Protein AF-A0A957Q821-F1 (afdb_monomer)

Mean predicted aligned error: 3.89 Å

pLDDT: mean 94.15, std 6.24, range [58.12, 98.69]

Nearest PDB structures (foldseek):
  2lsu-assembly1_A  TM=7.099E-01  e=5.420E-01  Saccharomyces cerevisiae S288C
  2l6j-assembly1_A  TM=6.673E-01  e=5.203E-01  Saccharomyces cerevisiae
  5a7d-assembly4_D  TM=3.811E-01  e=3.344E-02  Drosophila melanogaster
  9gag-assembly1_A  TM=3.139E-01  e=2.293E-01  Homo sapiens
  6tnt-assembly1_O  TM=2.419E-01  e=3.598E-01  Homo sapiens

Solvent-accessible surface area (backbone atoms only — not comparable to full-atom values): 21613 Å² total; per-residue (Å²): 109,72,55,58,54,51,40,57,54,56,72,72,51,53,36,72,58,43,49,71,46,71,57,35,52,57,51,59,68,54,35,50,53,40,21,51,52,24,50,78,70,68,38,56,65,44,17,50,19,32,50,55,29,40,72,60,14,48,54,50,60,94,90,55,64,61,69,59,53,40,48,58,48,26,52,54,30,40,78,70,66,39,40,69,60,15,47,20,43,42,53,38,42,47,40,26,42,31,64,78,38,71,85,58,78,60,65,60,58,53,46,54,48,19,49,46,28,37,77,65,66,41,47,51,53,13,45,48,34,49,25,53,51,24,35,60,44,41,71,50,56,65,63,29,48,53,44,36,62,48,27,37,82,65,38,31,10,69,56,17,50,56,37,37,58,47,33,61,73,58,60,52,94,78,52,88,86,47,56,67,61,51,46,53,54,47,46,56,54,23,52,52,47,46,73,75,50,81,66,48,64,84,78,41,52,69,67,50,54,49,49,29,55,53,25,66,70,36,90,62,49,56,67,94,64,92,52,62,83,76,60,59,43,53,62,72,58,48,87,85,48,40,67,60,54,52,51,54,51,60,73,49,32,63,57,46,46,64,61,34,47,41,46,52,40,38,77,90,32,50,92,40,62,30,22,41,49,27,49,53,50,53,46,51,33,42,77,65,67,61,37,57,40,70,77,44,42,74,24,60,76,68,53,57,60,54,27,73,79,68,20,47,42,99,45,31,31,56,56,64,23,48,52,68,71,55,29,56,50,46,48,69,40,84,72,42,31,52,66,51,26,49,30,29,47,50,51,54,57,74,62,55,54,96,50,66,71,65,37,52,56,52,51,55,50,53,48,47,60,69,66,40,78,60,36,76,72,41,74,63,36,38,47,40,45,52,51,51,50,50,56,39,57,77,70,63,48,65,89,72,59,132

Secondary structure (DSSP, 8-state):
-HHHHHHHHHTTS-HHHHHTSPTTSS-HHHHHHHHHHHHHTT-HHHHHHHHHHHHTSSB--TTS-HHHHHHHHHHHHHHTT-HHHHHHHHHHHHHHHHHH-TTS-THHHHHHHHHHHHHTT-HHHHHHHHHHHHHH-TT-HHHHHHHHHHHHHTT-HHHHHHHHHHHHHHS-SS-TT-HHHHHHHHHHHHHHHHHHS--GGGGS-HHHHHHHHHHHT--S---S-SS-TTGGGTTT--TTTHHHHHHHHHHHGGGTHHHHHHHHH-GGGTTSHHHHHHHHHHHHHHHTTSS--GGGHHHHHH--TTHHHHT--TTB-SSS---HHHHHHHHH-TTS-HHHHHHHHHHHHHT--S-HHHHHHHHHHHHHHHH-GGGGTSHHHHHHHHHHHHHHHHTT-GGG--

Radius of gyration: 24.22 Å; Cα contacts (8 Å, |Δi|>4): 524; chains: 1; bounding box: 68×52×65 Å

Sequence (402 aa):
MANDEVVKRLSTLAAAAIRTGRPGLWDDDTLLDVAHHFEEAGDDARRLATLELLLRSPELSEMLDYQDIYAMLYESLRHRGDFAASLRWLHAALAYVAQHDPETDLSSVERDLAETYLQAGDFDTGLALFTRLLHRNPKDPWIHNVLALTLPDEGLASLALEVLARGRSLVAVDDSAGLRAQFAELEEEATVAAAAESSRLSEIDPTVLQAFRAALQADAAAGDDPYLPPLDQLGSASADQLPALTAAILQEGKILAPELIRMASDPTLADTPALERALALLRQLQETDAVALDELAPWLAQADGHWLQTLHSPHIGKIGGITTAALEALVADTNYATYLRENAATALIERMSPEPNRNQRLLDLLRRLLTRAEASESAEEERFVTQLIDVIVDHKMVELYP

Foldseek 3Di:
DVLVVVLVVLVVDFLVVLLVDDAQLDALVSLQVSLVVCVVVVVNSNSLSSLNSSLLHFFDDPVDDVLVSLVVNLVVCLVVVVLLRSQQSLLLSLLLCLQQPVPDDCLVSLLVNLLSCLSNVVPLLSLLSLLLVLQQPLLPLVSLLSCLVRCLVSLNLVVSLVSLVLSCVNQDPPNVVCVNVVSVVSNVVSVVSPVPGDHPPVVYDPVSVVSSSVSNPDPDHDPPPPDDPPLSCQQPDDPVCVVVRLVVLVVSQSNCSSVLSSQLNDPVCLVTSSNQSSLVSNVVSVVVVVGSNVSQVVQSVPDHSNQSPQADDNGTGSHNGDHLVRLLVLLPDPSGQLSRNLSSLLVNLSNPDPPVVSNVVNLVSLLCLLPPPCCPVDPSSVVSNVSSVVSCVVSVVCVSPD

Structure (mmCIF, N/CA/C/O backbone):
data_AF-A0A957Q821-F1
#
_entry.id   AF-A0A957Q821-F1
#
loop_
_atom_site.group_PDB
_atom_site.id
_atom_site.type_symbol
_atom_site.label_atom_id
_atom_site.label_alt_id
_atom_site.label_comp_id
_atom_site.label_asym_id
_atom_site.label_entity_id
_atom_site.label_seq_id
_atom_site.pdbx_PDB_ins_code
_atom_site.Cartn_x
_atom_site.Cartn_y
_atom_site.Cartn_z
_atom_site.occupancy
_atom_site.B_iso_or_equiv
_atom_site.auth_seq_id
_atom_site.auth_comp_id
_atom_site.auth_asym_id
_atom_site.auth_atom_id
_atom_site.pdbx_PDB_model_num
ATOM 1 N N . MET A 1 1 ? 3.984 17.074 -27.844 1.00 61.69 1 MET A N 1
ATOM 2 C CA . MET A 1 1 ? 4.006 16.256 -29.078 1.00 61.69 1 MET A CA 1
ATOM 3 C C . MET A 1 1 ? 3.963 14.766 -28.777 1.00 61.69 1 MET A C 1
ATOM 5 O O . MET A 1 1 ? 3.005 14.156 -29.223 1.00 61.69 1 MET A O 1
ATOM 9 N N . ALA A 1 2 ? 4.919 14.178 -28.040 1.00 74.69 2 ALA A N 1
ATOM 10 C CA . ALA A 1 2 ? 4.823 12.760 -27.649 1.00 74.69 2 ALA A CA 1
ATOM 11 C C . ALA A 1 2 ? 3.563 12.488 -26.797 1.00 74.69 2 ALA A C 1
ATOM 13 O O . ALA A 1 2 ? 2.772 11.605 -27.124 1.00 74.69 2 ALA A O 1
ATOM 14 N N . ASN A 1 3 ? 3.299 13.352 -25.811 1.00 90.50 3 ASN A N 1
ATOM 15 C CA . ASN A 1 3 ? 2.165 13.209 -24.890 1.00 90.50 3 ASN A CA 1
ATOM 16 C C . ASN A 1 3 ? 0.818 13.286 -25.640 1.00 90.50 3 ASN A C 1
ATOM 18 O O . ASN A 1 3 ? -0.077 12.484 -25.388 1.00 90.50 3 ASN A O 1
ATOM 22 N N . ASP A 1 4 ? 0.699 14.152 -26.659 1.00 94.88 4 ASP A N 1
ATOM 23 C CA . ASP A 1 4 ? -0.518 14.286 -27.481 1.00 94.88 4 ASP A CA 1
ATOM 24 C C . ASP A 1 4 ? -0.871 12.991 -28.233 1.00 94.88 4 ASP A C 1
ATOM 26 O O . ASP A 1 4 ? -2.047 12.659 -28.413 1.00 94.88 4 ASP A O 1
ATOM 30 N N . GLU A 1 5 ? 0.138 12.246 -28.695 1.00 95.94 5 GLU A N 1
ATOM 31 C CA . GLU A 1 5 ? -0.072 10.979 -29.395 1.00 95.94 5 GLU A CA 1
ATOM 32 C C . GLU A 1 5 ? -0.530 9.879 -28.433 1.00 95.94 5 GLU A C 1
ATOM 34 O O . GLU A 1 5 ? -1.462 9.133 -28.757 1.00 95.94 5 GLU A O 1
ATOM 39 N N . VAL A 1 6 ? 0.062 9.814 -27.237 1.00 96.50 6 VAL A N 1
ATOM 40 C CA . VAL A 1 6 ? -0.338 8.858 -26.196 1.00 96.50 6 VAL A CA 1
ATOM 41 C C . VAL A 1 6 ? -1.752 9.159 -25.702 1.00 96.50 6 VAL A C 1
ATOM 43 O O . VAL A 1 6 ? -2.586 8.250 -25.691 1.00 96.50 6 VAL A O 1
ATOM 46 N N . VAL A 1 7 ? -2.077 10.427 -25.424 1.00 97.50 7 VAL A N 1
ATOM 47 C CA . VAL A 1 7 ? -3.440 10.875 -25.089 1.00 97.50 7 VAL A CA 1
ATOM 48 C C . VAL A 1 7 ? -4.422 10.466 -26.182 1.00 97.50 7 VAL A C 1
ATOM 50 O O . VAL A 1 7 ? -5.440 9.827 -25.901 1.00 97.50 7 VAL A O 1
ATOM 53 N N . LYS A 1 8 ? -4.113 10.765 -27.451 1.00 97.31 8 LYS A N 1
ATOM 54 C CA . LYS A 1 8 ? -4.972 10.402 -28.586 1.00 97.31 8 LYS A CA 1
ATOM 55 C C . LYS A 1 8 ? -5.179 8.894 -28.668 1.00 97.31 8 LYS A C 1
ATOM 57 O O . LYS A 1 8 ? -6.299 8.451 -28.917 1.00 97.31 8 LYS A O 1
ATOM 62 N N . ARG A 1 9 ? -4.126 8.100 -28.463 1.00 97.38 9 ARG A N 1
ATOM 63 C CA . ARG A 1 9 ? -4.196 6.636 -28.488 1.00 97.38 9 ARG A CA 1
ATOM 64 C C . ARG A 1 9 ? -5.060 6.106 -27.348 1.00 97.38 9 ARG A C 1
ATOM 66 O O . ARG A 1 9 ? -6.024 5.389 -27.619 1.00 97.38 9 ARG A O 1
ATOM 73 N N . LEU A 1 10 ? -4.765 6.470 -26.101 1.00 97.75 10 LEU A N 1
ATOM 74 C CA . LEU A 1 10 ? -5.485 5.973 -24.925 1.00 97.75 10 LEU A CA 1
ATOM 75 C C . LEU A 1 10 ? -6.946 6.451 -24.895 1.00 97.75 10 LEU A C 1
ATOM 77 O O . LEU A 1 10 ? -7.825 5.688 -24.499 1.00 97.75 10 LEU A O 1
ATOM 81 N N . SER A 1 11 ? -7.248 7.627 -25.453 1.00 98.00 11 SER A N 1
ATOM 82 C CA . SER A 1 11 ? -8.626 8.125 -25.626 1.00 98.00 11 SER A CA 1
ATOM 83 C C . SER A 1 11 ? -9.500 7.243 -26.528 1.00 98.00 11 SER A C 1
ATOM 85 O O . SER A 1 11 ? -10.730 7.290 -26.446 1.00 98.00 11 SER A O 1
ATOM 87 N N . THR A 1 12 ? -8.898 6.415 -27.391 1.00 97.94 12 THR A N 1
ATOM 88 C CA . THR A 1 12 ? -9.643 5.452 -28.228 1.00 97.94 12 THR A CA 1
ATOM 89 C C . THR A 1 12 ? -9.914 4.119 -27.533 1.00 97.94 12 THR A C 1
ATOM 91 O O . THR A 1 12 ? -10.741 3.343 -28.010 1.00 97.94 12 THR A O 1
ATOM 94 N N . LEU A 1 13 ? -9.248 3.839 -26.409 1.00 98.31 13 LEU A N 1
ATOM 95 C CA . LEU A 1 13 ? -9.370 2.575 -25.687 1.00 98.31 13 LEU A CA 1
ATOM 96 C C . LEU A 1 13 ? -10.473 2.647 -24.626 1.00 98.31 13 LEU A C 1
ATOM 98 O O . LEU A 1 13 ? -10.817 3.715 -24.127 1.00 98.3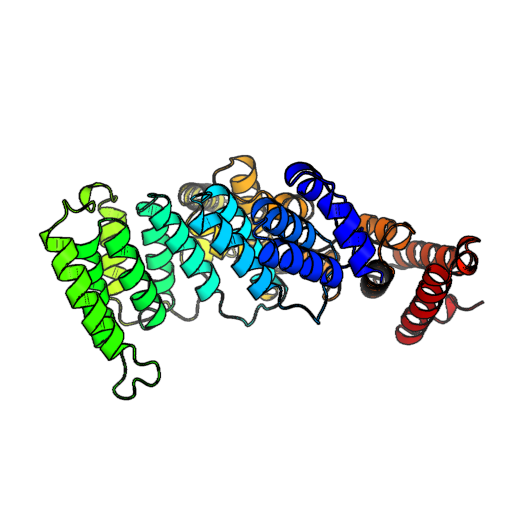1 13 LEU A O 1
ATOM 102 N N . ALA A 1 14 ? -11.045 1.501 -24.264 1.00 98.38 14 ALA A N 1
ATOM 103 C CA . ALA A 1 14 ? -11.878 1.396 -23.067 1.00 98.38 14 ALA A CA 1
ATOM 104 C C . ALA A 1 14 ? -10.990 1.298 -21.815 1.00 98.38 14 ALA A C 1
ATOM 106 O O . ALA A 1 14 ? -9.889 0.757 -21.894 1.00 98.38 14 ALA A O 1
ATOM 107 N N . ALA A 1 15 ? -11.489 1.722 -20.650 1.00 98.25 15 ALA A N 1
ATOM 108 C CA . ALA A 1 15 ? -10.750 1.649 -19.383 1.00 98.25 15 ALA A CA 1
ATOM 109 C C . ALA A 1 15 ? -10.188 0.240 -19.089 1.00 98.25 15 ALA A C 1
ATOM 111 O O . ALA A 1 15 ? -9.040 0.097 -18.689 1.00 98.25 15 ALA A O 1
ATOM 112 N N . ALA A 1 16 ? -10.956 -0.822 -19.362 1.00 98.00 16 ALA A N 1
ATOM 113 C CA . ALA A 1 16 ? -10.476 -2.199 -19.211 1.00 98.00 16 ALA A CA 1
ATOM 114 C C . ALA A 1 16 ? -9.262 -2.517 -20.107 1.00 98.00 16 ALA A C 1
ATOM 116 O O . ALA A 1 16 ? -8.344 -3.194 -19.664 1.00 98.00 16 ALA A O 1
ATOM 117 N N . ALA A 1 17 ? -9.233 -1.995 -21.338 1.00 98.12 17 ALA A N 1
ATOM 118 C CA . ALA A 1 17 ? -8.111 -2.192 -22.253 1.00 98.12 17 ALA A CA 1
ATOM 119 C C . ALA A 1 17 ? -6.863 -1.402 -21.824 1.00 98.12 17 ALA A C 1
ATOM 121 O O . ALA A 1 17 ? -5.753 -1.884 -22.033 1.00 98.12 17 ALA A O 1
ATOM 122 N N . ILE A 1 18 ? -7.044 -0.228 -21.204 1.00 98.31 18 ILE A N 1
ATOM 123 C CA . ILE A 1 18 ? -5.947 0.552 -20.608 1.00 98.31 18 ILE A CA 1
ATOM 124 C C . ILE A 1 18 ? -5.318 -0.233 -19.447 1.00 98.31 18 ILE A C 1
ATOM 126 O O . ILE A 1 18 ? -4.106 -0.417 -19.444 1.00 98.31 18 ILE A O 1
ATOM 130 N N . ARG A 1 19 ? -6.128 -0.792 -18.531 1.00 97.31 19 ARG A N 1
ATOM 131 C CA . ARG A 1 19 ? -5.636 -1.597 -17.389 1.00 97.31 19 ARG A CA 1
ATOM 132 C C . ARG A 1 19 ? -4.801 -2.805 -17.803 1.00 97.31 19 ARG A C 1
ATOM 134 O O . ARG A 1 19 ? -3.842 -3.148 -17.127 1.00 97.31 19 ARG A O 1
ATOM 141 N N . THR A 1 20 ? -5.184 -3.461 -18.899 1.00 96.69 20 THR A N 1
ATOM 142 C CA . THR A 1 20 ? -4.451 -4.609 -19.459 1.00 96.69 20 THR A CA 1
ATOM 143 C C . THR A 1 20 ? -3.319 -4.194 -20.401 1.00 96.69 20 THR A C 1
ATOM 145 O O . THR A 1 20 ? -2.728 -5.047 -21.064 1.00 96.69 20 THR A O 1
ATOM 148 N N . GLY A 1 21 ? -3.062 -2.889 -20.531 1.00 96.94 21 GLY A N 1
ATOM 149 C CA . GLY A 1 21 ? -1.931 -2.362 -21.276 1.00 96.94 21 GLY A CA 1
ATOM 150 C C . GLY A 1 21 ? -0.618 -2.914 -20.729 1.00 96.94 21 GLY A C 1
ATOM 151 O O . GLY A 1 21 ? -0.518 -3.288 -19.565 1.00 96.94 21 GLY A O 1
ATOM 152 N N . ARG A 1 22 ? 0.400 -2.993 -21.588 1.00 95.75 22 ARG A N 1
ATOM 153 C CA . ARG A 1 22 ? 1.731 -3.453 -21.189 1.00 95.75 22 ARG A CA 1
ATOM 154 C C . ARG A 1 22 ? 2.377 -2.391 -20.281 1.00 95.75 22 ARG A C 1
ATOM 156 O O . ARG A 1 22 ? 2.637 -1.300 -20.789 1.00 95.75 22 ARG A O 1
ATOM 163 N N . PRO A 1 23 ? 2.667 -2.677 -18.998 1.00 95.56 23 PRO A N 1
ATOM 164 C CA . PRO A 1 23 ? 3.292 -1.693 -18.113 1.00 95.56 23 PRO A CA 1
ATOM 165 C C . PRO A 1 23 ? 4.699 -1.318 -18.591 1.00 95.56 23 PRO A C 1
ATOM 167 O O . PRO A 1 23 ? 5.410 -2.181 -19.112 1.00 95.56 23 PRO A O 1
ATOM 170 N N . GLY A 1 24 ? 5.080 -0.046 -18.440 1.00 93.31 24 GLY A N 1
ATOM 171 C CA . GLY A 1 24 ? 6.365 0.517 -18.884 1.00 93.31 24 GLY A CA 1
ATOM 172 C C . GLY A 1 24 ? 6.455 0.874 -20.374 1.00 93.31 24 GLY A C 1
ATOM 173 O O . GLY A 1 24 ? 7.464 1.421 -20.809 1.00 93.31 24 GLY A O 1
ATOM 174 N N . LEU A 1 25 ? 5.428 0.567 -21.183 1.00 95.12 25 LEU A N 1
ATOM 175 C CA . LEU A 1 25 ? 5.400 0.941 -22.609 1.00 95.12 25 LEU A CA 1
ATOM 176 C C . LEU A 1 25 ? 5.460 2.465 -22.817 1.00 95.12 25 LEU A C 1
ATOM 178 O O . LEU A 1 25 ? 5.955 2.931 -23.838 1.00 95.12 25 LEU A O 1
ATOM 182 N N . TRP A 1 26 ? 4.932 3.212 -21.855 1.00 95.38 26 TRP A N 1
ATOM 183 C CA . TRP A 1 26 ? 4.996 4.663 -21.767 1.00 95.38 26 TRP A CA 1
ATOM 184 C C . TRP A 1 26 ? 5.676 5.012 -20.449 1.00 95.38 26 TRP A C 1
ATOM 186 O O . TRP A 1 26 ? 5.500 4.264 -19.483 1.00 95.38 26 TRP A O 1
ATOM 196 N N . ASP A 1 27 ? 6.432 6.107 -20.430 1.00 95.06 27 ASP A N 1
ATOM 197 C CA . ASP A 1 27 ? 6.997 6.640 -19.194 1.00 95.06 27 ASP A CA 1
ATOM 198 C C . ASP A 1 27 ? 5.898 7.113 -18.235 1.00 95.06 27 ASP A C 1
ATOM 200 O O . ASP A 1 27 ? 4.768 7.421 -18.644 1.00 95.06 27 ASP A O 1
ATOM 204 N N . ASP A 1 28 ? 6.220 7.129 -16.944 1.00 96.62 28 ASP A N 1
ATOM 205 C CA . ASP A 1 28 ? 5.224 7.389 -15.907 1.00 96.62 28 ASP A CA 1
ATOM 206 C C . ASP A 1 28 ? 4.743 8.849 -15.925 1.00 96.62 28 ASP A C 1
ATOM 208 O O . ASP A 1 28 ? 3.567 9.098 -15.663 1.00 96.62 28 ASP A O 1
ATOM 212 N N . ASP A 1 29 ? 5.610 9.798 -16.295 1.00 96.81 29 ASP A N 1
ATOM 213 C CA . ASP A 1 29 ? 5.268 11.222 -16.452 1.00 96.81 29 ASP A CA 1
ATOM 214 C C . ASP A 1 29 ? 4.206 11.413 -17.547 1.00 96.81 29 ASP A C 1
ATOM 216 O O . ASP A 1 29 ? 3.155 12.018 -17.327 1.00 96.81 29 ASP A O 1
ATOM 220 N N . THR A 1 30 ? 4.397 10.767 -18.701 1.00 96.38 30 THR A N 1
ATOM 221 C CA . THR A 1 30 ? 3.410 10.757 -19.785 1.00 96.38 30 THR A CA 1
ATOM 222 C C . THR A 1 30 ? 2.092 10.113 -19.354 1.00 96.38 30 THR A C 1
ATOM 224 O O . THR A 1 30 ? 1.019 10.587 -19.737 1.00 96.38 30 THR A O 1
ATOM 227 N N . LEU A 1 31 ? 2.128 9.025 -18.577 1.00 97.62 31 LEU A N 1
ATOM 228 C CA . LEU A 1 31 ? 0.902 8.407 -18.063 1.00 97.62 31 LEU A CA 1
ATOM 229 C C . LEU A 1 31 ? 0.183 9.316 -17.057 1.00 97.62 31 LEU A C 1
ATOM 231 O O . LEU A 1 31 ? -1.049 9.360 -17.075 1.00 97.62 31 LEU A O 1
ATOM 235 N N . LEU A 1 32 ? 0.915 10.067 -16.234 1.00 97.81 32 LEU A N 1
ATOM 236 C CA . LEU A 1 32 ? 0.332 11.033 -15.307 1.00 97.81 32 LEU A CA 1
ATOM 237 C C . LEU A 1 32 ? -0.345 12.188 -16.060 1.00 97.81 32 LEU A C 1
ATOM 239 O O . LEU A 1 32 ? -1.499 12.508 -15.779 1.00 97.81 32 LEU A O 1
ATOM 243 N N . ASP A 1 33 ? 0.298 12.726 -17.098 1.00 97.44 33 ASP A N 1
ATOM 244 C CA . ASP A 1 33 ? -0.300 13.720 -17.999 1.00 97.44 33 ASP A CA 1
ATOM 245 C C . ASP A 1 33 ? -1.593 13.214 -18.655 1.00 97.44 33 ASP A C 1
ATOM 247 O O . ASP A 1 33 ? -2.590 13.935 -18.758 1.00 97.44 33 ASP A O 1
ATOM 251 N N . VAL A 1 34 ? -1.615 11.949 -19.086 1.00 97.94 34 VAL A N 1
ATOM 252 C CA . VAL A 1 34 ? -2.828 11.329 -19.639 1.00 97.94 34 VAL A CA 1
ATOM 253 C C . VAL A 1 34 ? -3.914 11.184 -18.568 1.00 97.94 34 VAL A C 1
ATOM 255 O O . VAL A 1 34 ? -5.097 11.360 -18.872 1.00 97.94 34 VAL A O 1
ATOM 258 N N . ALA A 1 35 ? -3.550 10.853 -17.328 1.00 98.38 35 ALA A N 1
ATOM 259 C CA . ALA A 1 35 ? -4.502 10.780 -16.226 1.00 98.38 35 ALA A CA 1
ATOM 260 C C . ALA A 1 35 ? -5.128 12.158 -15.947 1.00 98.38 35 ALA A C 1
ATOM 262 O O . ALA A 1 35 ? -6.357 12.248 -15.905 1.00 98.38 35 ALA A O 1
ATOM 263 N N . HIS A 1 36 ? -4.326 13.227 -15.880 1.00 97.81 36 HIS A N 1
ATOM 264 C CA . HIS A 1 36 ? -4.820 14.604 -15.755 1.00 97.81 36 HIS A CA 1
ATOM 265 C C . HIS A 1 36 ? -5.721 15.001 -16.930 1.00 97.81 36 HIS A C 1
ATOM 267 O O . HIS A 1 36 ? -6.794 15.563 -16.729 1.00 97.81 36 HIS A O 1
ATOM 273 N N . HIS A 1 37 ? -5.362 14.630 -18.162 1.00 97.62 37 HIS A N 1
ATOM 274 C CA . HIS A 1 37 ? -6.226 14.870 -19.318 1.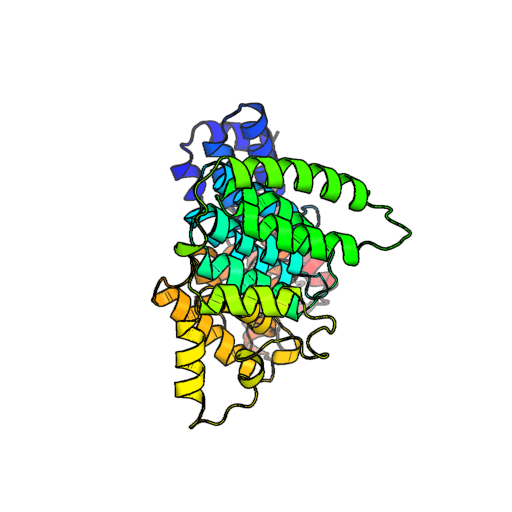00 97.62 37 HIS A CA 1
ATOM 275 C C . HIS A 1 37 ? -7.612 14.221 -19.159 1.00 97.62 37 HIS A C 1
ATOM 277 O O . HIS A 1 37 ? -8.637 14.839 -19.458 1.00 97.62 37 HIS A O 1
ATOM 283 N N . PHE A 1 38 ? -7.669 12.969 -18.690 1.00 98.25 38 PHE A N 1
ATOM 284 C CA . PHE A 1 38 ? -8.946 12.301 -18.438 1.00 98.25 38 PHE A CA 1
ATOM 285 C C . PHE A 1 38 ? -9.709 12.903 -17.255 1.00 98.25 38 PHE A C 1
ATOM 287 O O . PHE A 1 38 ? -10.939 12.927 -17.297 1.00 98.25 38 PHE A O 1
ATOM 294 N N . GLU A 1 39 ? -9.016 13.426 -16.245 1.00 97.62 39 GLU A N 1
ATOM 295 C CA . GLU A 1 39 ? -9.625 14.187 -15.151 1.00 97.62 39 GLU A CA 1
ATOM 296 C C . GLU A 1 39 ? -10.317 15.457 -15.651 1.00 97.62 39 GLU A C 1
ATOM 298 O O . GLU A 1 39 ? -11.508 15.647 -15.403 1.00 97.62 39 GLU A O 1
ATOM 303 N N . GLU A 1 40 ? -9.614 16.278 -16.435 1.00 97.75 40 GLU A N 1
ATOM 304 C CA . GLU A 1 40 ? -10.153 17.505 -17.034 1.00 97.75 40 GLU A CA 1
ATOM 305 C C . GLU A 1 40 ? -11.352 17.224 -17.952 1.00 97.75 40 GLU A C 1
ATOM 307 O O . GLU A 1 40 ? -12.293 18.019 -18.039 1.00 97.75 40 GLU A O 1
ATOM 312 N N . ALA A 1 41 ? -11.345 16.070 -18.625 1.00 98.00 41 ALA A N 1
ATOM 313 C CA . ALA A 1 41 ? -12.445 15.608 -19.463 1.00 98.00 41 ALA A CA 1
ATOM 314 C C . ALA A 1 41 ? -13.618 14.990 -18.672 1.00 98.00 41 ALA A C 1
ATOM 316 O O . ALA A 1 41 ? -14.656 14.685 -19.268 1.00 98.00 41 ALA A O 1
ATOM 317 N N . GLY A 1 42 ? -13.473 14.775 -17.359 1.00 97.69 42 GLY A N 1
ATOM 318 C CA . GLY A 1 42 ? -14.450 14.079 -16.518 1.00 97.69 42 GLY A CA 1
ATOM 319 C C . GLY A 1 42 ? -14.576 12.575 -16.806 1.00 97.69 42 GLY A C 1
ATOM 320 O O . GLY A 1 42 ? -15.575 11.961 -16.428 1.00 97.69 42 GLY A O 1
ATOM 321 N N . ASP A 1 43 ? -13.595 11.961 -17.477 1.00 98.19 43 ASP A N 1
ATOM 322 C CA . ASP A 1 43 ? -13.547 10.522 -17.774 1.00 98.19 43 ASP A CA 1
ATOM 323 C C . ASP A 1 43 ? -12.801 9.759 -16.673 1.00 98.19 43 ASP A C 1
ATOM 325 O O . ASP A 1 43 ? -11.729 9.175 -16.857 1.00 98.19 43 ASP A O 1
ATOM 329 N N . ASP A 1 44 ? -13.396 9.757 -15.485 1.00 97.94 44 ASP A N 1
ATOM 330 C CA . ASP A 1 44 ? -12.765 9.203 -14.290 1.00 97.94 44 ASP A CA 1
ATOM 331 C C . ASP A 1 44 ? -12.520 7.678 -14.412 1.00 97.94 44 ASP A C 1
ATOM 333 O O . ASP A 1 44 ? -11.612 7.120 -13.808 1.00 97.94 44 ASP A O 1
ATOM 337 N N . ALA A 1 45 ? -13.281 6.958 -15.248 1.00 98.25 45 ALA A N 1
ATOM 338 C CA . ALA A 1 45 ? -13.025 5.536 -15.497 1.00 98.25 45 ALA A CA 1
ATOM 339 C C . ALA A 1 45 ? -11.689 5.292 -16.217 1.00 98.25 45 ALA A C 1
ATOM 341 O O . ALA A 1 45 ? -10.982 4.340 -15.870 1.00 98.25 45 ALA A O 1
ATOM 342 N N . ARG A 1 46 ? -11.351 6.117 -17.217 1.00 98.50 46 ARG A N 1
ATOM 343 C CA . ARG A 1 46 ? -10.050 6.041 -17.892 1.00 98.50 46 ARG A CA 1
ATOM 344 C C . ARG A 1 46 ? -8.935 6.640 -17.055 1.00 98.50 46 ARG A C 1
ATOM 346 O O . ARG A 1 46 ? -7.865 6.048 -17.048 1.00 98.50 46 ARG A O 1
ATOM 353 N N . ARG A 1 47 ? -9.195 7.722 -16.310 1.00 98.44 47 ARG A N 1
ATOM 354 C CA . ARG A 1 47 ? -8.233 8.284 -15.348 1.00 98.44 47 ARG A CA 1
ATOM 355 C C . ARG A 1 47 ? -7.700 7.201 -14.412 1.00 98.44 47 ARG A C 1
ATOM 357 O O . ARG A 1 47 ? -6.505 6.929 -14.427 1.00 98.44 47 ARG A O 1
ATOM 364 N N . LEU A 1 48 ? -8.587 6.502 -13.697 1.00 98.56 48 LEU A N 1
ATOM 365 C CA . LEU A 1 48 ? -8.179 5.437 -12.771 1.00 98.56 48 LEU A CA 1
ATOM 366 C C . LEU A 1 48 ? -7.469 4.283 -13.484 1.00 98.56 48 LEU A C 1
ATOM 368 O O . LEU A 1 48 ? -6.477 3.774 -12.981 1.00 98.56 48 LEU A O 1
ATOM 372 N N . ALA A 1 49 ? -7.926 3.889 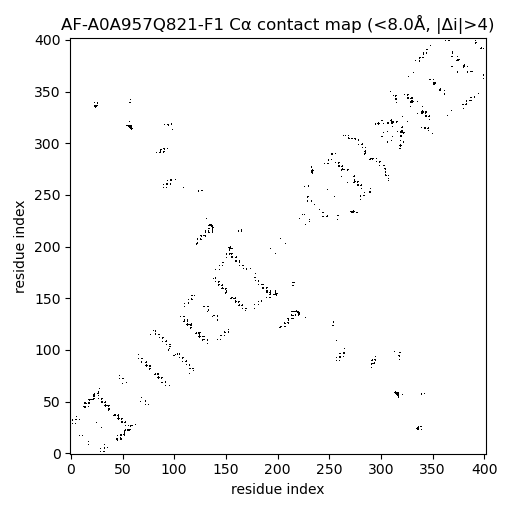-14.676 1.00 98.62 49 ALA A N 1
ATOM 373 C CA . ALA A 1 49 ? -7.250 2.847 -15.445 1.00 98.62 49 ALA A CA 1
ATOM 374 C C . ALA A 1 49 ? -5.819 3.238 -15.860 1.00 98.62 49 ALA A C 1
ATOM 376 O O . ALA A 1 49 ? -4.946 2.374 -15.899 1.00 98.62 49 ALA A O 1
ATOM 377 N N . THR A 1 50 ? -5.584 4.516 -16.169 1.00 98.69 50 THR A N 1
ATOM 378 C CA . THR A 1 50 ? -4.252 5.050 -16.471 1.00 98.69 50 THR A CA 1
ATOM 379 C C . THR A 1 50 ? -3.376 5.093 -15.218 1.00 98.69 50 THR A C 1
ATOM 381 O O . THR A 1 50 ? -2.233 4.655 -15.292 1.00 98.69 50 THR A O 1
ATOM 384 N N . LEU A 1 51 ? -3.910 5.526 -14.068 1.00 98.62 51 LEU A N 1
ATOM 385 C CA . LEU A 1 51 ? -3.186 5.500 -12.788 1.00 98.62 51 LEU A CA 1
ATOM 386 C C . LEU A 1 51 ? -2.797 4.070 -12.380 1.00 98.62 51 LEU A C 1
ATOM 388 O O . LEU A 1 51 ? -1.659 3.826 -11.996 1.00 98.62 51 LEU A O 1
ATOM 392 N N . GLU A 1 52 ? -3.700 3.098 -12.538 1.00 98.50 52 GLU A N 1
ATOM 393 C CA . GLU A 1 52 ? -3.385 1.682 -12.307 1.00 98.50 52 GLU A CA 1
ATOM 394 C C . GLU A 1 52 ? -2.268 1.176 -13.236 1.00 98.50 52 GLU A C 1
ATOM 396 O O . GLU A 1 52 ? -1.410 0.400 -12.820 1.00 98.50 52 GLU A O 1
ATOM 401 N N . LEU A 1 53 ? -2.278 1.581 -14.511 1.00 98.00 53 LEU A N 1
ATOM 402 C CA . LEU A 1 53 ? -1.236 1.204 -15.466 1.00 98.00 53 LEU A CA 1
ATOM 403 C C . LEU A 1 53 ? 0.120 1.828 -15.097 1.00 98.00 53 LEU A C 1
ATOM 405 O O . LEU A 1 53 ? 1.135 1.135 -15.167 1.00 98.00 53 LEU A O 1
ATOM 409 N N . LEU A 1 54 ? 0.121 3.097 -14.678 1.00 97.94 54 LEU A N 1
ATOM 410 C CA . LEU A 1 54 ? 1.292 3.818 -14.175 1.00 97.94 54 LEU A CA 1
ATOM 411 C C . LEU A 1 54 ? 1.869 3.105 -12.949 1.00 97.94 54 LEU A C 1
ATOM 413 O O . LEU A 1 54 ? 3.045 2.755 -12.926 1.00 97.94 54 LEU A O 1
ATOM 417 N N . LEU A 1 55 ? 1.046 2.787 -11.951 1.00 98.00 55 LEU A N 1
ATOM 418 C CA . LEU A 1 55 ? 1.519 2.135 -10.726 1.00 98.00 55 LEU A CA 1
ATOM 419 C C . LEU A 1 55 ? 1.947 0.671 -10.924 1.00 98.00 55 LEU A C 1
ATOM 421 O O . LEU A 1 55 ? 2.696 0.139 -10.111 1.00 98.00 55 LEU A O 1
ATOM 425 N N . ARG A 1 56 ? 1.551 0.023 -12.026 1.00 97.25 56 ARG A N 1
ATOM 426 C CA . ARG A 1 56 ? 2.096 -1.287 -12.438 1.00 97.25 56 ARG A CA 1
ATOM 427 C C . ARG A 1 56 ? 3.352 -1.176 -13.301 1.00 97.25 56 ARG A C 1
ATOM 429 O O . ARG A 1 56 ? 3.990 -2.193 -13.579 1.00 97.25 56 ARG A O 1
ATOM 436 N N . SER A 1 57 ? 3.694 0.022 -13.776 1.00 96.25 57 SER A N 1
ATOM 437 C CA . SER A 1 57 ? 4.919 0.258 -14.537 1.00 96.25 57 SER A CA 1
ATOM 438 C C . SER A 1 57 ? 6.139 -0.067 -13.669 1.00 96.25 57 SER A C 1
ATOM 440 O O . SER A 1 57 ? 6.161 0.304 -12.494 1.00 96.25 57 SER A O 1
ATOM 442 N N . PRO A 1 58 ? 7.166 -0.739 -14.216 1.00 96.12 58 PRO A N 1
ATOM 443 C CA . PRO A 1 58 ? 8.423 -0.948 -13.506 1.00 96.12 58 PRO A CA 1
ATOM 444 C C . PRO A 1 58 ? 9.227 0.345 -13.325 1.00 96.12 58 PRO A C 1
ATOM 446 O O . PRO A 1 58 ? 10.186 0.336 -12.565 1.00 96.12 58 PRO A O 1
ATOM 449 N N . GLU A 1 59 ? 8.884 1.432 -14.014 1.00 95.56 59 GLU A N 1
ATOM 450 C CA . GLU A 1 59 ? 9.584 2.708 -13.875 1.00 95.56 59 GLU A CA 1
ATOM 451 C C . GLU A 1 59 ? 9.469 3.264 -12.451 1.00 95.56 59 GLU A C 1
ATOM 453 O O . GLU A 1 59 ? 8.465 3.056 -11.767 1.00 95.56 59 GLU A O 1
ATOM 458 N N . LEU A 1 60 ? 10.523 3.939 -12.002 1.00 95.50 60 LEU A N 1
ATOM 459 C CA . LEU A 1 60 ? 10.555 4.670 -10.746 1.00 95.50 60 LEU A CA 1
ATOM 460 C C . LEU A 1 60 ? 11.257 6.004 -11.015 1.00 95.50 60 LEU A C 1
ATOM 462 O O . LEU A 1 60 ? 12.474 6.053 -11.178 1.00 95.50 60 LEU A O 1
ATOM 466 N N . SER A 1 61 ? 10.461 7.059 -11.153 1.00 94.62 61 SER A N 1
ATOM 467 C CA . SER A 1 61 ? 10.909 8.411 -11.468 1.00 94.62 61 SER A CA 1
ATOM 468 C C . SER A 1 61 ? 11.000 9.258 -10.202 1.00 94.62 61 SER A C 1
ATOM 470 O O . SER A 1 61 ? 10.009 9.445 -9.503 1.00 94.62 61 SER A O 1
ATOM 472 N N . GLU A 1 62 ? 12.168 9.844 -9.943 1.00 93.44 62 GLU A N 1
ATOM 473 C CA . GLU A 1 62 ? 12.376 10.782 -8.826 1.00 93.44 62 GLU A CA 1
ATOM 474 C C . GLU A 1 62 ? 11.588 12.096 -8.986 1.00 93.44 62 GLU A C 1
ATOM 476 O O . GLU A 1 62 ? 11.488 12.887 -8.052 1.00 93.44 62 GLU A O 1
ATOM 481 N N . MET A 1 63 ? 11.040 12.349 -10.178 1.00 95.25 63 MET A N 1
ATOM 482 C CA . MET A 1 63 ? 10.247 13.545 -10.469 1.00 95.25 63 MET A CA 1
ATOM 483 C C . MET A 1 63 ? 8.784 13.410 -10.037 1.00 95.25 63 MET A C 1
ATOM 485 O O . MET A 1 63 ? 8.061 14.406 -10.055 1.00 95.25 63 MET A O 1
ATOM 489 N N . LEU A 1 64 ? 8.339 12.198 -9.693 1.00 96.81 64 LEU A N 1
ATOM 490 C CA . LEU A 1 64 ? 6.956 11.906 -9.341 1.00 96.81 64 LEU A CA 1
ATOM 491 C C . LEU A 1 64 ? 6.829 11.594 -7.853 1.00 96.81 64 LEU A C 1
ATOM 493 O O . LEU A 1 64 ? 7.584 10.792 -7.304 1.00 96.81 64 LEU A O 1
ATOM 497 N N . ASP A 1 65 ? 5.811 12.173 -7.222 1.00 97.06 65 ASP A N 1
ATOM 498 C CA . ASP A 1 65 ? 5.396 11.758 -5.888 1.00 97.06 65 ASP A CA 1
ATOM 499 C C . ASP A 1 65 ? 4.454 10.555 -6.004 1.00 97.06 65 ASP A C 1
ATOM 501 O O . ASP A 1 65 ? 3.241 10.678 -6.187 1.00 97.06 65 ASP A O 1
ATOM 505 N N . TYR A 1 66 ? 5.023 9.352 -5.951 1.00 97.38 66 TYR A N 1
ATOM 506 C CA . TYR A 1 66 ? 4.214 8.141 -6.024 1.00 97.38 66 TYR A CA 1
ATOM 507 C C . TYR A 1 66 ? 3.295 7.967 -4.813 1.00 97.38 66 TYR A C 1
ATOM 509 O O . TYR A 1 66 ? 2.271 7.304 -4.971 1.00 97.38 66 TYR A O 1
ATOM 517 N N . GLN A 1 67 ? 3.603 8.546 -3.642 1.00 96.81 67 GLN A N 1
ATOM 518 C CA . GLN A 1 67 ? 2.699 8.471 -2.489 1.00 96.81 67 GLN A CA 1
ATOM 519 C C . GLN A 1 67 ? 1.396 9.210 -2.808 1.00 96.81 67 GLN A C 1
ATOM 521 O O . GLN A 1 67 ? 0.318 8.632 -2.657 1.00 96.81 67 GLN A O 1
ATOM 526 N N . ASP A 1 68 ? 1.500 10.414 -3.379 1.00 97.44 68 ASP A N 1
ATOM 527 C CA . ASP A 1 68 ? 0.347 11.179 -3.862 1.00 97.44 68 ASP A CA 1
ATOM 528 C C . ASP A 1 68 ? -0.408 10.433 -4.974 1.00 97.44 68 ASP A C 1
ATOM 530 O O . ASP A 1 68 ? -1.639 10.413 -4.995 1.00 97.44 68 ASP A O 1
ATOM 534 N N . ILE A 1 69 ? 0.296 9.756 -5.889 1.00 98.50 69 ILE A N 1
ATOM 535 C CA . ILE A 1 69 ? -0.347 8.975 -6.961 1.00 98.50 69 ILE A CA 1
ATOM 536 C C . ILE A 1 69 ? -1.122 7.771 -6.408 1.00 98.50 69 ILE A C 1
ATOM 538 O O . ILE A 1 69 ? -2.244 7.506 -6.857 1.00 98.50 69 ILE A O 1
ATOM 542 N N . TYR A 1 70 ? -0.563 7.051 -5.429 1.00 98.50 70 TYR A N 1
ATOM 543 C CA . TYR A 1 70 ? -1.295 6.003 -4.718 1.00 98.50 70 TYR A CA 1
ATOM 544 C C . TYR A 1 70 ? -2.540 6.583 -4.035 1.00 98.50 70 TYR A C 1
ATOM 546 O O . TYR A 1 70 ? -3.624 6.027 -4.231 1.00 98.50 70 TYR A O 1
ATOM 554 N N . ALA A 1 71 ? -2.405 7.707 -3.317 1.00 98.19 71 ALA A N 1
ATOM 555 C CA . ALA A 1 71 ? -3.508 8.396 -2.643 1.00 98.19 71 ALA A CA 1
ATOM 556 C C . ALA A 1 71 ? -4.634 8.778 -3.599 1.00 98.19 71 ALA A C 1
ATOM 558 O O . ALA A 1 71 ? -5.776 8.352 -3.411 1.00 98.19 71 ALA A O 1
ATOM 559 N N . MET A 1 72 ? -4.304 9.448 -4.706 1.00 98.19 72 MET A N 1
ATOM 560 C CA . MET A 1 72 ? -5.271 9.781 -5.751 1.00 98.19 72 MET A CA 1
ATOM 561 C C . MET A 1 72 ? -6.057 8.552 -6.221 1.00 98.19 72 MET A C 1
ATOM 563 O O . MET A 1 72 ? -7.274 8.635 -6.417 1.00 98.19 72 MET A O 1
ATOM 567 N N . LEU A 1 73 ? -5.394 7.405 -6.404 1.00 98.56 73 LEU A N 1
ATOM 568 C CA . LEU A 1 73 ? -6.042 6.183 -6.870 1.00 98.56 73 LEU A CA 1
ATOM 569 C C . LEU A 1 73 ? -6.938 5.546 -5.800 1.00 98.56 73 LEU A C 1
ATOM 571 O O . LEU A 1 73 ? -8.123 5.321 -6.074 1.00 98.56 73 LEU A O 1
ATOM 575 N N . TYR A 1 74 ? -6.407 5.232 -4.612 1.00 98.56 74 TYR A N 1
ATOM 576 C CA . TYR A 1 74 ? -7.195 4.519 -3.602 1.00 98.56 74 TYR A CA 1
ATOM 577 C C . TYR A 1 74 ? -8.336 5.380 -3.063 1.00 98.56 74 TYR A C 1
ATOM 579 O O . TYR A 1 74 ? -9.449 4.875 -2.923 1.00 98.56 74 TYR A O 1
ATOM 587 N N . GLU A 1 75 ? -8.136 6.688 -2.871 1.00 98.31 75 GLU A N 1
ATOM 588 C CA . GLU A 1 75 ? -9.209 7.579 -2.429 1.00 98.31 75 GLU A CA 1
ATOM 589 C C . GLU A 1 75 ? -10.329 7.625 -3.462 1.00 98.31 75 GLU A C 1
ATOM 591 O O . GLU A 1 75 ? -11.503 7.511 -3.118 1.00 98.31 75 GLU A O 1
ATOM 596 N N . SER A 1 76 ? -9.999 7.735 -4.747 1.00 98.38 76 SER A N 1
ATOM 597 C CA . SER A 1 76 ? -11.015 7.778 -5.801 1.00 98.38 76 SER A CA 1
ATOM 598 C C . SER A 1 76 ? -11.809 6.473 -5.897 1.00 98.38 76 SER A C 1
ATOM 600 O O . SER A 1 76 ? -13.021 6.496 -6.120 1.00 98.38 76 SER A O 1
ATOM 602 N N . LEU A 1 77 ? -11.152 5.325 -5.704 1.00 98.56 77 LEU A N 1
ATOM 603 C CA . LEU A 1 77 ? -11.818 4.020 -5.636 1.00 98.56 77 LEU A CA 1
ATOM 604 C C . LEU A 1 77 ? -12.730 3.921 -4.406 1.00 98.56 77 LEU A C 1
ATOM 606 O O . LEU A 1 77 ? -13.875 3.481 -4.528 1.00 98.56 77 LEU A O 1
ATOM 610 N N . ARG A 1 78 ? -12.258 4.399 -3.251 1.00 98.19 78 ARG A N 1
ATOM 611 C CA . ARG A 1 78 ? -13.009 4.458 -1.994 1.00 98.19 78 ARG A CA 1
ATOM 612 C C . ARG A 1 78 ? -14.265 5.323 -2.109 1.00 98.19 78 ARG A C 1
ATOM 614 O O . ARG A 1 78 ? -15.351 4.840 -1.810 1.00 98.19 78 ARG A O 1
ATOM 621 N N . HIS A 1 79 ? -14.161 6.535 -2.657 1.00 97.38 79 HIS A N 1
ATOM 622 C CA . HIS A 1 79 ? -15.308 7.430 -2.887 1.00 97.38 79 HIS A CA 1
ATOM 623 C C . HIS A 1 79 ? -16.365 6.834 -3.832 1.00 97.38 79 HIS A C 1
ATOM 625 O O . HIS A 1 79 ? -17.544 7.178 -3.759 1.00 97.38 79 HIS A O 1
ATOM 631 N N . ARG A 1 80 ? -15.963 5.923 -4.726 1.00 97.50 80 ARG A N 1
ATOM 632 C CA . ARG A 1 80 ? -16.873 5.178 -5.612 1.00 97.50 80 ARG A CA 1
ATOM 633 C C . ARG A 1 80 ? -17.502 3.948 -4.947 1.00 97.50 80 ARG A C 1
ATOM 635 O O . ARG A 1 80 ? -18.321 3.282 -5.581 1.00 97.50 80 ARG A O 1
ATOM 642 N N . GLY A 1 81 ? -17.111 3.628 -3.715 1.00 97.81 81 GLY A N 1
ATOM 643 C CA . GLY A 1 81 ? -17.519 2.423 -2.997 1.00 97.81 81 GLY A CA 1
ATOM 644 C C . GLY A 1 81 ? -16.835 1.142 -3.485 1.00 97.81 81 GLY A C 1
ATOM 645 O O . GLY A 1 81 ? -17.260 0.051 -3.108 1.00 97.81 81 GLY A O 1
ATOM 646 N N . ASP A 1 82 ? -15.783 1.231 -4.311 1.00 98.25 82 ASP A N 1
ATOM 647 C CA . ASP A 1 82 ? -14.966 0.069 -4.692 1.00 98.25 82 ASP A CA 1
ATOM 648 C C . ASP A 1 82 ? -13.895 -0.190 -3.622 1.00 98.25 82 ASP A C 1
ATOM 650 O O . ASP A 1 82 ? -12.687 -0.055 -3.838 1.00 98.25 82 ASP A O 1
ATOM 654 N N . PHE A 1 83 ? -14.363 -0.534 -2.421 1.00 98.25 83 PHE A N 1
ATOM 655 C CA . PHE A 1 83 ? -13.505 -0.742 -1.256 1.00 98.25 83 PHE A CA 1
ATOM 656 C C . PHE A 1 83 ? -12.510 -1.882 -1.464 1.00 98.25 83 PHE A C 1
ATOM 658 O O . PHE A 1 83 ? -11.373 -1.789 -1.014 1.00 98.25 83 PHE A O 1
ATOM 665 N N . ALA A 1 84 ? -12.894 -2.933 -2.193 1.00 98.06 84 ALA A N 1
ATOM 666 C CA . ALA A 1 84 ? -11.988 -4.031 -2.508 1.00 98.06 84 ALA A CA 1
ATOM 667 C C . ALA A 1 84 ? -10.796 -3.543 -3.343 1.00 98.06 84 ALA A C 1
ATOM 669 O O . ALA A 1 84 ? -9.657 -3.885 -3.033 1.00 98.06 84 ALA A O 1
ATOM 670 N N . ALA A 1 85 ? -11.030 -2.726 -4.377 1.00 98.06 85 ALA A N 1
ATOM 671 C CA . ALA A 1 85 ? -9.943 -2.142 -5.155 1.00 98.06 85 ALA A CA 1
ATOM 672 C C . ALA A 1 85 ? -9.120 -1.130 -4.356 1.00 98.06 85 ALA A C 1
ATOM 674 O O . ALA A 1 85 ? -7.893 -1.176 -4.436 1.00 98.06 85 ALA A O 1
ATOM 675 N N . SER A 1 86 ? -9.771 -0.275 -3.563 1.00 98.62 86 SER A N 1
ATOM 676 C CA . SER A 1 86 ? -9.083 0.663 -2.668 1.00 98.62 86 SER A CA 1
ATOM 677 C C . SER A 1 86 ? -8.117 -0.067 -1.732 1.00 98.62 86 SER A C 1
ATOM 679 O O . SER A 1 86 ? -6.936 0.261 -1.677 1.00 98.62 86 SER A O 1
ATOM 681 N N . LEU A 1 87 ? -8.583 -1.130 -1.066 1.00 98.56 87 LEU A N 1
ATOM 682 C CA . LEU A 1 87 ? -7.765 -1.922 -0.147 1.00 98.56 87 LEU A CA 1
ATOM 683 C C . LEU A 1 87 ? -6.570 -2.576 -0.847 1.00 98.56 87 LEU A C 1
ATOM 685 O O . LEU A 1 87 ? -5.480 -2.570 -0.282 1.00 98.56 87 LEU A O 1
ATOM 689 N N . ARG A 1 88 ? -6.724 -3.103 -2.071 1.00 98.19 88 ARG A N 1
ATOM 690 C CA . ARG A 1 88 ? -5.576 -3.637 -2.833 1.00 98.19 88 ARG A CA 1
ATOM 691 C C . ARG A 1 88 ? -4.488 -2.589 -3.034 1.00 98.19 88 ARG A C 1
ATOM 693 O O . ARG A 1 88 ? -3.314 -2.865 -2.796 1.00 98.19 88 ARG A O 1
ATOM 700 N N . TRP A 1 89 ? -4.890 -1.385 -3.433 1.00 98.56 89 TRP A N 1
ATOM 701 C CA . TRP A 1 89 ? -3.967 -0.284 -3.688 1.00 98.56 89 TRP A CA 1
ATOM 702 C C . TRP A 1 89 ? -3.392 0.337 -2.412 1.00 98.56 89 TRP A C 1
ATOM 704 O O . TRP A 1 89 ? -2.244 0.761 -2.434 1.00 98.56 89 TRP A O 1
ATOM 714 N N . LEU A 1 90 ? -4.110 0.313 -1.289 1.00 98.62 90 LEU A N 1
ATOM 715 C CA . LEU A 1 90 ? -3.579 0.730 0.014 1.00 98.62 90 LEU A CA 1
ATOM 716 C C . LEU A 1 90 ? -2.481 -0.207 0.529 1.00 98.62 90 LEU A C 1
ATOM 718 O O . LEU A 1 90 ? -1.447 0.266 0.992 1.00 98.62 90 LEU A O 1
ATOM 722 N N . HIS A 1 91 ? -2.642 -1.531 0.403 1.00 98.62 91 HIS A N 1
ATOM 723 C CA . HIS A 1 91 ? -1.554 -2.462 0.739 1.00 98.62 91 HIS A CA 1
ATOM 724 C C . HIS A 1 91 ? -0.341 -2.266 -0.185 1.00 98.62 91 HIS A C 1
ATOM 726 O O . HIS A 1 91 ? 0.800 -2.385 0.261 1.00 98.62 91 HIS A O 1
ATOM 732 N N . ALA A 1 92 ? -0.581 -1.950 -1.461 1.00 98.38 92 ALA A N 1
ATOM 733 C CA . ALA A 1 92 ? 0.464 -1.640 -2.433 1.00 98.38 92 ALA A CA 1
ATOM 734 C C . ALA A 1 92 ? 1.210 -0.343 -2.075 1.00 98.38 92 ALA A C 1
ATOM 736 O O . ALA A 1 92 ? 2.439 -0.335 -2.057 1.00 98.38 92 ALA A O 1
ATOM 737 N N . ALA A 1 93 ? 0.477 0.709 -1.705 1.00 98.31 93 ALA A N 1
ATOM 738 C CA . ALA A 1 93 ? 1.025 1.972 -1.221 1.00 98.31 93 ALA A CA 1
ATOM 739 C C . ALA A 1 93 ? 1.878 1.761 0.034 1.00 98.31 93 ALA A C 1
ATOM 741 O O . ALA A 1 93 ? 3.001 2.246 0.112 1.00 98.31 93 ALA A O 1
ATOM 742 N N . LEU A 1 94 ? 1.387 0.963 0.985 1.00 97.94 94 LEU A N 1
ATOM 743 C CA . LEU A 1 94 ? 2.129 0.635 2.197 1.00 97.94 94 LEU A CA 1
ATOM 744 C C . LEU A 1 94 ? 3.443 -0.089 1.881 1.00 97.94 94 LEU A C 1
ATOM 746 O O . LEU A 1 94 ? 4.478 0.246 2.452 1.00 97.94 94 LEU A O 1
ATOM 750 N N . ALA A 1 95 ? 3.409 -1.066 0.970 1.00 97.75 95 ALA A N 1
ATOM 751 C CA . ALA A 1 95 ? 4.611 -1.763 0.526 1.00 97.75 95 ALA A CA 1
ATOM 752 C C . ALA A 1 95 ? 5.586 -0.805 -0.169 1.00 97.75 95 ALA A C 1
ATOM 754 O O . ALA A 1 95 ? 6.774 -0.853 0.123 1.00 97.75 95 ALA A O 1
ATOM 755 N N . TYR A 1 96 ? 5.093 0.089 -1.028 1.00 97.44 96 TYR A N 1
ATOM 756 C CA . TYR A 1 96 ? 5.912 1.110 -1.676 1.00 97.44 96 TYR A CA 1
ATOM 757 C C . TYR A 1 96 ? 6.626 1.999 -0.647 1.00 97.44 96 TYR A C 1
ATOM 759 O O . TYR A 1 96 ? 7.854 2.080 -0.660 1.00 97.44 96 TYR A O 1
ATOM 767 N N . VAL A 1 97 ? 5.885 2.613 0.286 1.00 96.56 97 VAL A N 1
ATOM 768 C CA . VAL A 1 97 ? 6.479 3.516 1.287 1.00 96.56 97 VAL A CA 1
ATOM 769 C C . VAL A 1 97 ? 7.471 2.759 2.170 1.00 96.56 97 VAL A C 1
ATOM 771 O O . VAL A 1 97 ? 8.592 3.217 2.349 1.00 96.56 97 VAL A O 1
ATOM 774 N N . ALA A 1 98 ? 7.128 1.555 2.636 1.00 96.06 98 ALA A N 1
ATOM 775 C CA . ALA A 1 98 ? 8.025 0.761 3.475 1.00 96.06 98 ALA A CA 1
ATOM 776 C C . ALA A 1 98 ? 9.347 0.371 2.781 1.00 96.06 98 ALA A C 1
ATOM 778 O O . ALA A 1 98 ? 10.337 0.118 3.463 1.00 96.06 98 ALA A O 1
ATOM 779 N N . GLN A 1 99 ? 9.369 0.289 1.447 1.00 95.31 99 GLN A N 1
ATOM 780 C CA . GLN A 1 99 ? 10.543 -0.125 0.672 1.00 95.31 99 GLN A CA 1
ATOM 781 C C . GLN A 1 99 ? 11.404 1.056 0.223 1.00 95.31 99 GLN A C 1
ATOM 783 O O . GLN A 1 99 ? 12.631 0.964 0.250 1.00 95.31 99 GLN A O 1
ATOM 788 N N . HIS A 1 100 ? 10.768 2.156 -0.177 1.00 94.19 100 HIS A N 1
ATOM 789 C CA . HIS A 1 100 ? 11.454 3.313 -0.752 1.00 94.19 100 HIS A CA 1
ATOM 790 C C . HIS A 1 100 ? 11.705 4.434 0.257 1.00 94.19 100 HIS A C 1
ATOM 792 O O . HIS A 1 100 ? 12.610 5.239 0.049 1.00 94.19 100 HIS A O 1
ATOM 798 N N . ASP A 1 101 ? 10.951 4.465 1.354 1.00 93.62 101 ASP A N 1
ATOM 799 C CA . ASP A 1 101 ? 11.068 5.474 2.399 1.00 93.62 101 ASP A CA 1
ATOM 800 C C . ASP A 1 101 ? 10.871 4.858 3.800 1.00 93.62 101 ASP A C 1
ATOM 802 O O . ASP A 1 101 ? 9.874 5.109 4.482 1.00 93.62 101 ASP A O 1
ATOM 806 N N . PRO A 1 102 ? 11.815 4.009 4.251 1.00 89.25 102 PRO A N 1
ATOM 807 C CA . PRO A 1 102 ? 11.693 3.286 5.518 1.00 89.25 102 PRO A CA 1
ATOM 808 C C . PRO A 1 102 ? 11.736 4.196 6.757 1.00 89.25 102 PRO A C 1
ATOM 810 O O . PRO A 1 102 ? 11.448 3.732 7.860 1.00 89.25 102 PRO A O 1
ATOM 813 N N . GLU A 1 103 ? 12.124 5.466 6.601 1.00 90.25 103 GLU A N 1
ATOM 814 C CA . GLU A 1 103 ? 12.118 6.461 7.679 1.00 90.25 103 GLU A CA 1
ATOM 815 C C . GLU A 1 103 ? 10.764 7.177 7.802 1.00 90.25 103 GLU A C 1
ATOM 817 O O . GLU A 1 103 ? 10.477 7.757 8.855 1.00 90.25 103 GLU A O 1
ATOM 822 N N . THR A 1 104 ? 9.922 7.120 6.765 1.00 92.00 104 THR A N 1
ATOM 823 C CA . THR A 1 104 ? 8.599 7.741 6.782 1.00 92.00 104 THR A CA 1
ATOM 824 C C . THR A 1 104 ? 7.629 7.003 7.697 1.00 92.00 104 THR A C 1
ATOM 826 O O . THR A 1 104 ? 7.545 5.774 7.747 1.00 92.00 104 THR A O 1
ATOM 829 N N . ASP A 1 105 ? 6.850 7.795 8.434 1.00 90.19 105 ASP A N 1
ATOM 830 C CA . ASP A 1 105 ? 5.776 7.296 9.280 1.00 90.19 105 ASP A CA 1
ATOM 831 C C . ASP A 1 105 ? 4.634 6.726 8.424 1.00 90.19 105 ASP A C 1
ATOM 833 O O . ASP A 1 105 ? 3.848 7.459 7.824 1.00 90.19 105 ASP A O 1
ATOM 837 N N . LEU A 1 106 ? 4.512 5.397 8.420 1.00 94.38 106 LEU A N 1
ATOM 838 C CA . LEU A 1 106 ? 3.457 4.667 7.709 1.00 94.38 106 LEU A CA 1
ATOM 839 C C . LEU A 1 106 ? 2.051 4.893 8.293 1.00 94.38 106 LEU A C 1
ATOM 841 O O . LEU A 1 106 ? 1.064 4.438 7.711 1.00 94.38 106 LEU A O 1
ATOM 845 N N . SER A 1 107 ? 1.936 5.595 9.426 1.00 94.06 107 SER A N 1
ATOM 846 C CA . SER A 1 107 ? 0.664 5.796 10.125 1.00 94.06 107 SER A CA 1
ATOM 847 C C . SER A 1 107 ? -0.378 6.545 9.288 1.00 94.06 107 SER A C 1
ATOM 849 O O . SER A 1 107 ? -1.563 6.448 9.594 1.00 94.06 107 SER A O 1
ATOM 851 N N . SER A 1 108 ? -0.007 7.303 8.250 1.00 95.44 108 SER A N 1
ATOM 852 C CA . SER A 1 108 ? -0.984 7.868 7.299 1.00 95.44 108 SER A CA 1
ATOM 853 C C . SER A 1 108 ? -1.683 6.770 6.492 1.00 95.44 108 SER A C 1
ATOM 855 O O . SER A 1 108 ? -2.893 6.606 6.619 1.00 95.44 108 SER A O 1
ATOM 857 N N . VAL A 1 109 ? -0.925 5.949 5.763 1.00 97.44 109 VAL A N 1
ATOM 858 C CA . VAL A 1 109 ? -1.461 4.865 4.919 1.00 97.44 109 VAL A CA 1
ATOM 859 C C . VAL A 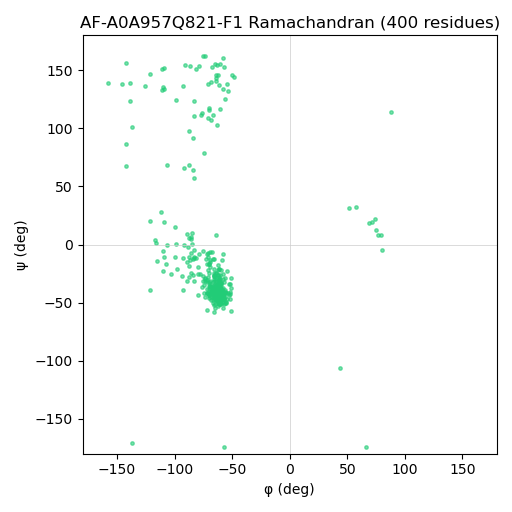1 109 ? -2.220 3.828 5.754 1.00 97.44 109 VAL A C 1
ATOM 861 O O . VAL A 1 109 ? -3.261 3.317 5.343 1.00 97.44 109 VAL A O 1
ATOM 864 N N . GLU A 1 110 ? -1.742 3.527 6.962 1.00 97.94 110 GLU A N 1
ATOM 865 C CA . GLU A 1 110 ? -2.426 2.605 7.874 1.00 97.94 110 GLU A CA 1
ATOM 866 C C . GLU A 1 110 ? -3.747 3.167 8.422 1.00 97.94 110 GLU A C 1
ATOM 868 O O . GLU A 1 110 ? -4.694 2.401 8.622 1.00 97.94 110 GLU A O 1
ATOM 873 N N . ARG A 1 111 ? -3.842 4.489 8.644 1.00 98.00 111 ARG A N 1
ATOM 874 C CA . ARG A 1 111 ? -5.115 5.147 8.987 1.00 98.00 111 ARG A CA 1
ATOM 875 C C . ARG A 1 111 ? -6.097 5.057 7.828 1.00 98.00 111 ARG A C 1
ATOM 877 O O . ARG A 1 111 ? -7.245 4.694 8.066 1.00 98.00 111 ARG A O 1
ATOM 884 N N . ASP A 1 112 ? -5.645 5.295 6.600 1.00 98.38 112 ASP A N 1
ATOM 885 C CA . ASP A 1 112 ? -6.499 5.213 5.410 1.00 98.38 112 ASP A CA 1
ATOM 886 C C . ASP A 1 112 ? -6.991 3.781 5.163 1.00 98.38 112 ASP A C 1
ATOM 888 O O . ASP A 1 112 ? -8.144 3.564 4.778 1.00 98.38 112 ASP A O 1
ATOM 892 N N . LEU A 1 113 ? -6.154 2.779 5.450 1.00 98.38 113 LEU A N 1
ATOM 893 C CA . LEU A 1 113 ? -6.540 1.369 5.451 1.00 98.38 113 LEU A CA 1
ATOM 894 C C . LEU A 1 113 ? -7.624 1.079 6.499 1.00 98.38 113 LEU A C 1
ATOM 896 O O . LEU A 1 113 ? -8.642 0.468 6.170 1.00 98.38 113 LEU A O 1
ATOM 900 N N . ALA A 1 114 ? -7.436 1.540 7.738 1.00 98.56 114 ALA A N 1
ATOM 901 C CA . ALA A 1 114 ? -8.409 1.370 8.815 1.00 98.56 114 ALA A CA 1
ATOM 902 C C . ALA A 1 114 ? -9.748 2.059 8.500 1.00 98.56 114 ALA A C 1
ATOM 904 O O . ALA A 1 114 ? -10.805 1.444 8.643 1.00 98.56 114 ALA A O 1
ATOM 905 N N . GLU A 1 115 ? -9.704 3.299 8.007 1.00 98.50 115 GLU A N 1
ATOM 906 C CA . GLU A 1 115 ? -10.867 4.062 7.545 1.00 98.50 115 GLU A CA 1
ATOM 907 C C . GLU A 1 115 ? -11.603 3.331 6.415 1.00 98.50 115 GLU A C 1
ATOM 909 O O . GLU A 1 115 ? -12.821 3.175 6.466 1.00 98.50 115 GLU A O 1
ATOM 914 N N . THR A 1 116 ? -10.872 2.810 5.425 1.00 98.69 116 THR A N 1
ATOM 915 C CA . THR A 1 116 ? -11.467 2.082 4.294 1.00 98.69 116 THR A CA 1
ATOM 916 C C . THR A 1 116 ? -12.218 0.831 4.756 1.00 98.69 116 THR A C 1
ATOM 918 O O . THR A 1 116 ? -13.276 0.522 4.210 1.00 98.69 116 THR A O 1
ATOM 921 N N . TYR A 1 117 ? -11.724 0.118 5.776 1.00 98.69 117 TYR A N 1
ATOM 922 C CA . TYR A 1 117 ? -12.465 -1.002 6.369 1.00 98.69 117 TYR A CA 1
ATOM 923 C C . TYR A 1 117 ? -13.733 -0.552 7.102 1.00 98.69 117 TYR A C 1
ATOM 925 O O . TYR A 1 117 ? -14.762 -1.215 6.959 1.00 98.69 117 TYR A O 1
ATOM 933 N N . LEU A 1 118 ? -13.690 0.571 7.832 1.00 98.62 118 LEU A N 1
ATOM 934 C CA . LEU A 1 118 ? -14.884 1.134 8.473 1.00 98.62 118 LEU A CA 1
ATOM 935 C C . LEU A 1 118 ? -15.956 1.481 7.432 1.00 98.62 118 LEU A C 1
ATOM 937 O O . LEU A 1 118 ? -17.081 1.011 7.566 1.00 98.62 118 LEU A O 1
ATOM 941 N N . GLN A 1 119 ? -15.585 2.193 6.363 1.00 98.38 119 GLN A N 1
ATOM 942 C CA . GLN A 1 119 ? -16.494 2.575 5.271 1.00 98.38 119 GLN A CA 1
ATOM 943 C C . GLN A 1 119 ? -17.025 1.373 4.474 1.00 98.38 119 GLN A C 1
ATOM 945 O O . GLN A 1 119 ? -18.138 1.392 3.947 1.00 98.38 119 GLN A O 1
ATOM 950 N N . ALA A 1 120 ? -16.259 0.279 4.416 1.00 98.25 120 ALA A N 1
ATOM 951 C CA . ALA A 1 120 ? -16.715 -0.989 3.851 1.00 98.25 120 ALA A CA 1
ATOM 952 C C . ALA A 1 120 ? -17.688 -1.759 4.771 1.00 98.25 120 ALA A C 1
ATOM 954 O O . ALA A 1 120 ? -18.204 -2.807 4.371 1.00 98.25 120 ALA A O 1
ATOM 955 N N . GLY A 1 121 ? -17.927 -1.276 5.996 1.00 98.19 121 GLY A N 1
ATOM 956 C CA . GLY A 1 121 ? -18.748 -1.928 7.016 1.00 98.19 121 GLY A CA 1
ATOM 957 C C . GLY A 1 121 ? -18.049 -3.059 7.782 1.00 98.19 121 GLY A C 1
ATOM 958 O O . GLY A 1 121 ? -18.706 -3.757 8.552 1.00 98.19 121 GLY A O 1
ATOM 959 N N . ASP A 1 122 ? -16.739 -3.257 7.598 1.00 98.44 122 ASP A N 1
ATOM 960 C CA . ASP A 1 122 ? -15.920 -4.220 8.352 1.00 98.44 122 ASP A CA 1
ATOM 961 C C . ASP A 1 122 ? -15.386 -3.545 9.629 1.00 98.44 122 ASP A C 1
ATOM 963 O O . ASP A 1 122 ? -14.199 -3.227 9.770 1.00 98.44 122 ASP A O 1
ATOM 967 N N . PHE A 1 123 ? -16.312 -3.259 10.550 1.00 98.56 123 PHE A N 1
ATOM 968 C CA . PHE A 1 123 ? -16.037 -2.482 11.760 1.00 98.56 123 PHE A CA 1
ATOM 969 C C . PHE A 1 123 ? -15.004 -3.121 12.676 1.00 98.56 123 PHE A C 1
ATOM 971 O O . PHE A 1 123 ? -14.179 -2.410 13.253 1.00 98.56 123 PHE A O 1
ATOM 978 N N . ASP A 1 124 ? -15.027 -4.448 12.785 1.00 98.62 124 ASP A N 1
ATOM 979 C CA . ASP A 1 124 ? -14.089 -5.181 13.625 1.00 98.62 124 ASP A CA 1
ATOM 980 C C . ASP A 1 124 ? -12.652 -4.990 13.127 1.00 98.62 124 ASP A C 1
ATOM 982 O O . ASP A 1 124 ? -11.765 -4.648 13.911 1.00 98.62 124 ASP A O 1
ATOM 986 N N . THR A 1 125 ? -12.422 -5.122 11.816 1.00 98.50 125 THR A N 1
ATOM 987 C CA . THR A 1 125 ? -11.091 -4.918 11.227 1.00 98.50 125 THR A CA 1
ATOM 988 C C . THR A 1 125 ? -10.648 -3.459 11.343 1.00 98.50 125 THR A C 1
ATOM 990 O O . THR A 1 125 ? -9.532 -3.193 11.795 1.00 98.50 125 THR A O 1
ATOM 993 N N . GLY A 1 126 ? -11.517 -2.506 10.985 1.00 98.56 126 GLY A N 1
ATOM 994 C CA . GLY A 1 126 ? -11.197 -1.076 11.042 1.00 98.56 126 GLY A CA 1
ATOM 995 C C . GLY A 1 126 ? -10.834 -0.610 12.456 1.00 98.56 126 GLY A C 1
ATOM 996 O O . GLY A 1 126 ? -9.791 0.016 12.660 1.00 98.56 126 GLY A O 1
ATOM 997 N N . LEU A 1 127 ? -11.630 -0.979 13.467 1.00 98.69 127 LEU A N 1
ATOM 998 C CA . LEU A 1 127 ? -11.330 -0.633 14.860 1.00 98.69 127 LEU A CA 1
ATOM 999 C C . LEU A 1 127 ? -10.107 -1.371 15.407 1.00 98.69 127 LEU A C 1
ATOM 1001 O O . LEU A 1 127 ? -9.353 -0.782 16.184 1.00 98.69 127 LEU A O 1
ATOM 1005 N N . ALA A 1 128 ? -9.868 -2.625 15.021 1.00 98.50 128 ALA A N 1
ATOM 1006 C CA . ALA A 1 128 ? -8.664 -3.343 15.432 1.00 98.50 128 ALA A CA 1
ATOM 1007 C C . ALA A 1 128 ? -7.388 -2.681 14.880 1.00 98.50 128 ALA A C 1
ATOM 1009 O O . ALA A 1 128 ? -6.413 -2.524 15.614 1.00 98.50 128 ALA A O 1
ATOM 1010 N N . LEU A 1 129 ? -7.403 -2.205 13.633 1.00 98.44 129 LEU A N 1
ATOM 1011 C CA . LEU A 1 129 ? -6.290 -1.445 13.055 1.00 98.44 129 LEU A CA 1
ATOM 1012 C C . LEU A 1 129 ? -6.061 -0.117 13.788 1.00 98.44 129 LEU A C 1
ATOM 1014 O O . LEU A 1 129 ? -4.935 0.171 14.199 1.00 98.44 129 LEU A O 1
ATOM 1018 N N . PHE A 1 130 ? -7.123 0.650 14.060 1.00 98.38 130 PHE A N 1
ATOM 1019 C CA . PHE A 1 130 ? -7.008 1.859 14.884 1.00 98.38 130 PHE A CA 1
ATOM 1020 C C . PHE A 1 130 ? -6.520 1.564 16.306 1.00 98.38 130 PHE A C 1
ATOM 1022 O O . PHE A 1 130 ? -5.753 2.344 16.863 1.00 98.38 130 PHE A O 1
ATOM 1029 N N . THR A 1 131 ? -6.898 0.424 16.886 1.00 98.00 131 THR A N 1
ATOM 1030 C CA . THR A 1 131 ? -6.388 -0.031 18.189 1.00 98.00 131 THR A CA 1
ATOM 1031 C C . THR A 1 131 ? -4.869 -0.208 18.142 1.00 98.00 131 THR A C 1
ATOM 1033 O O . THR A 1 131 ? -4.172 0.230 19.057 1.00 98.00 131 THR A O 1
ATOM 1036 N N . ARG A 1 132 ? -4.326 -0.794 17.065 1.00 96.50 132 ARG A N 1
ATOM 1037 C CA . ARG A 1 132 ? -2.871 -0.950 16.883 1.00 96.50 132 ARG A CA 1
ATOM 1038 C C . ARG A 1 132 ? -2.163 0.391 16.692 1.00 96.50 132 ARG A C 1
ATOM 1040 O O . ARG A 1 132 ? -1.115 0.606 17.299 1.00 96.50 132 ARG A O 1
ATOM 1047 N N . LEU A 1 133 ? -2.752 1.309 15.925 1.00 96.12 133 LEU A N 1
ATOM 1048 C CA . LEU A 1 133 ? -2.243 2.678 15.772 1.00 96.12 133 LEU A CA 1
ATOM 1049 C C . LEU A 1 133 ? -2.207 3.423 17.119 1.00 96.12 133 LEU A C 1
ATOM 1051 O O . LEU A 1 133 ? -1.186 4.007 17.477 1.00 96.12 133 LEU A O 1
ATOM 1055 N N . LEU A 1 134 ? -3.277 3.328 17.914 1.00 95.81 134 LEU A N 1
ATOM 1056 C CA . LEU A 1 134 ? -3.350 3.912 19.258 1.00 95.81 134 LEU A CA 1
ATOM 1057 C C . LEU A 1 134 ? -2.355 3.270 20.230 1.00 95.81 134 LEU A C 1
ATOM 1059 O O . LEU A 1 134 ? -1.781 3.969 21.055 1.00 95.81 134 LEU A O 1
ATOM 1063 N N . HIS A 1 135 ? -2.104 1.962 20.143 1.00 95.12 135 HIS A N 1
ATOM 1064 C CA . HIS A 1 135 ? -1.055 1.334 20.948 1.00 95.12 135 HIS A CA 1
ATOM 1065 C C . HIS A 1 135 ? 0.339 1.867 20.600 1.00 95.12 135 HIS A C 1
ATOM 1067 O O . HIS A 1 135 ? 1.142 2.078 21.508 1.00 95.12 135 HIS A O 1
ATOM 1073 N N . ARG A 1 136 ? 0.631 2.116 19.316 1.00 93.38 136 ARG A N 1
ATOM 1074 C CA . ARG A 1 136 ? 1.909 2.710 18.892 1.00 93.38 136 ARG A CA 1
ATOM 1075 C C . ARG A 1 136 ? 2.042 4.162 19.332 1.00 93.38 136 ARG A C 1
ATOM 1077 O O . ARG A 1 136 ? 3.063 4.533 19.900 1.00 93.38 136 ARG A O 1
ATOM 1084 N N . ASN A 1 137 ? 1.015 4.978 19.110 1.00 93.69 137 ASN A N 1
ATOM 1085 C CA . ASN A 1 137 ? 1.035 6.382 19.499 1.00 93.69 137 ASN A CA 1
ATOM 1086 C C . ASN A 1 137 ? -0.337 6.847 20.017 1.00 93.69 137 ASN A C 1
ATOM 1088 O O . ASN A 1 137 ? -1.118 7.443 19.273 1.00 93.69 137 ASN A O 1
ATOM 1092 N N . PRO A 1 138 ? -0.633 6.664 21.317 1.00 93.81 138 PRO A N 1
ATOM 1093 C CA . PRO A 1 138 ? -1.947 7.003 21.870 1.00 93.81 138 PRO A CA 1
ATOM 1094 C C . PRO A 1 138 ? -2.197 8.512 21.952 1.00 93.81 138 PRO A C 1
ATOM 1096 O O . PRO A 1 138 ? -3.286 8.942 22.325 1.00 93.81 138 PRO A O 1
ATOM 1099 N N . LYS A 1 139 ? -1.179 9.329 21.660 1.00 93.44 139 LYS A N 1
ATOM 1100 C CA . LYS A 1 139 ? -1.244 10.789 21.735 1.00 93.44 139 LYS A CA 1
ATOM 1101 C C . LYS A 1 139 ? -1.300 11.454 20.370 1.00 93.44 139 LYS A C 1
ATOM 1103 O O . LYS A 1 139 ? -1.360 12.679 20.338 1.00 93.44 139 LYS A O 1
ATOM 1108 N N . ASP A 1 140 ? -1.280 10.692 19.277 1.00 92.81 140 ASP A N 1
ATOM 1109 C CA . ASP A 1 140 ? -1.394 11.264 17.940 1.00 92.81 140 ASP A CA 1
ATOM 1110 C C . ASP A 1 140 ? -2.794 11.877 17.753 1.00 92.81 140 ASP A C 1
ATOM 1112 O O . ASP A 1 140 ? -3.799 11.151 17.716 1.00 92.81 140 ASP A O 1
ATOM 1116 N N . PRO A 1 141 ? -2.905 13.213 17.649 1.00 93.12 141 PRO A N 1
ATOM 1117 C CA . PRO A 1 141 ? -4.199 13.853 17.501 1.00 93.12 141 PRO A CA 1
ATOM 1118 C C . PRO A 1 141 ? -4.829 13.571 16.129 1.00 93.12 141 PRO A C 1
ATOM 1120 O O . PRO A 1 141 ? -6.049 13.669 15.998 1.00 93.12 141 PRO A O 1
ATOM 1123 N N . TRP A 1 142 ? -4.047 13.165 15.123 1.00 93.81 142 TRP A N 1
ATOM 1124 C CA . TRP A 1 142 ? -4.563 12.869 13.791 1.00 93.81 142 TRP A CA 1
ATOM 1125 C C . TRP A 1 142 ? -5.312 11.537 13.721 1.00 93.81 142 TRP A C 1
ATOM 1127 O O . TRP A 1 142 ? -6.297 11.449 12.988 1.00 93.81 142 TRP A O 1
ATOM 1137 N N . ILE A 1 143 ? -4.931 10.534 14.524 1.00 96.62 143 ILE A N 1
ATOM 1138 C CA . ILE A 1 143 ? -5.735 9.310 14.705 1.00 96.62 143 ILE A CA 1
ATOM 1139 C C . ILE A 1 143 ? -7.130 9.674 15.230 1.00 96.62 143 ILE A C 1
ATOM 1141 O O . ILE A 1 143 ? -8.143 9.224 14.695 1.00 96.62 143 ILE A O 1
ATOM 1145 N N . HIS A 1 144 ? -7.185 10.532 16.252 1.00 97.19 144 HIS A N 1
ATOM 1146 C CA . HIS A 1 144 ? -8.441 10.966 16.863 1.00 97.19 144 HIS A CA 1
ATOM 1147 C C . HIS A 1 144 ? -9.297 11.776 15.887 1.00 97.19 144 HIS A C 1
ATOM 1149 O O . HIS A 1 144 ? -10.510 11.598 15.856 1.00 97.19 144 HIS A O 1
ATOM 1155 N N . ASN A 1 145 ? -8.669 12.627 15.072 1.00 96.56 145 ASN A N 1
ATOM 1156 C CA . ASN A 1 145 ? -9.363 13.414 14.061 1.00 96.56 145 ASN A CA 1
ATOM 1157 C C . ASN A 1 145 ? -10.011 12.551 12.975 1.00 96.56 145 ASN A C 1
ATOM 1159 O O . ASN A 1 145 ? -11.193 12.723 12.695 1.00 96.56 145 ASN A O 1
ATOM 1163 N N . VAL A 1 146 ? -9.272 11.590 12.412 1.00 97.31 146 VAL A N 1
ATOM 1164 C CA . VAL A 1 146 ? -9.814 10.682 11.386 1.00 97.31 146 VAL A CA 1
ATOM 1165 C C . VAL A 1 146 ? -10.983 9.867 11.944 1.00 97.31 146 VAL A C 1
ATOM 1167 O O . VAL A 1 146 ? -12.040 9.796 11.322 1.00 97.31 146 VAL A O 1
ATOM 1170 N N . LEU A 1 147 ? -10.839 9.308 13.148 1.00 98.25 147 LEU A N 1
ATOM 1171 C CA . LEU A 1 147 ? -11.916 8.572 13.815 1.00 98.25 147 LEU A CA 1
ATOM 1172 C C . LEU A 1 147 ? -13.146 9.450 14.091 1.00 98.25 147 LEU A C 1
ATOM 1174 O O . LEU A 1 147 ? -14.272 8.997 13.902 1.00 98.25 147 LEU A O 1
ATOM 1178 N N . ALA A 1 148 ? -12.947 10.694 14.534 1.00 98.00 148 ALA A N 1
ATOM 1179 C CA . ALA A 1 148 ? -14.038 11.625 14.803 1.00 98.00 148 ALA A CA 1
ATOM 1180 C C . ALA A 1 148 ? -14.826 12.008 13.541 1.00 98.00 148 ALA A C 1
ATOM 1182 O O . ALA A 1 148 ? -16.035 12.184 13.635 1.00 98.00 148 ALA A O 1
ATOM 1183 N N . LEU A 1 149 ? -14.152 12.103 12.391 1.00 97.44 149 LEU A N 1
ATOM 1184 C CA . LEU A 1 149 ? -14.780 12.331 11.088 1.00 97.44 149 LEU A CA 1
ATOM 1185 C C . LEU A 1 149 ? -15.511 11.080 10.580 1.00 97.44 149 LEU A C 1
ATOM 1187 O O . LEU A 1 149 ? -16.646 11.168 10.136 1.00 97.44 149 LEU A O 1
ATOM 1191 N N . THR A 1 150 ? -14.880 9.909 10.686 1.00 97.88 150 THR A N 1
ATOM 1192 C CA . THR A 1 150 ? -15.369 8.677 10.038 1.00 97.88 150 THR A CA 1
ATOM 1193 C C . THR A 1 150 ? -16.506 8.010 10.813 1.00 97.88 150 THR A C 1
ATOM 1195 O O . THR A 1 150 ? -17.482 7.546 10.236 1.00 97.88 150 THR A O 1
ATOM 1198 N N . LEU A 1 151 ? -16.396 7.912 12.142 1.00 98.38 151 LEU A N 1
ATOM 1199 C CA . LEU A 1 151 ? -17.333 7.115 12.942 1.00 98.38 151 LEU A CA 1
ATOM 1200 C C . LEU A 1 151 ? -18.797 7.598 12.871 1.00 98.38 151 LEU A C 1
ATOM 1202 O O . LEU A 1 151 ? -19.678 6.736 12.853 1.00 98.38 151 LEU A O 1
ATOM 1206 N N . PRO A 1 152 ? -19.110 8.911 12.860 1.00 97.94 152 PRO A N 1
ATOM 1207 C CA . PRO A 1 152 ? -20.486 9.372 12.690 1.00 97.94 152 PRO A CA 1
ATOM 1208 C C . PRO A 1 152 ? -21.106 8.917 11.367 1.00 97.94 152 PRO A C 1
ATOM 1210 O O . PRO A 1 152 ? -22.209 8.377 11.402 1.00 97.94 152 PRO A O 1
ATOM 1213 N N . ASP A 1 153 ? -20.378 9.047 10.253 1.00 96.88 153 ASP A N 1
ATOM 1214 C CA . ASP A 1 153 ? -20.840 8.655 8.912 1.00 96.88 153 ASP A CA 1
ATOM 1215 C C . ASP A 1 153 ? -21.145 7.152 8.817 1.00 96.88 153 ASP A C 1
ATOM 1217 O O . ASP A 1 153 ? -22.045 6.725 8.094 1.00 96.88 153 ASP A O 1
ATOM 1221 N N . GLU A 1 154 ? -20.466 6.349 9.638 1.00 97.56 154 GLU A N 1
ATOM 1222 C CA . GLU A 1 154 ? -20.674 4.906 9.730 1.00 97.56 154 GLU A CA 1
ATOM 1223 C C . GLU A 1 154 ? -21.744 4.478 10.753 1.00 97.56 154 GLU A C 1
ATOM 1225 O O . GLU A 1 154 ? -21.903 3.287 11.040 1.00 97.56 154 GLU A O 1
ATOM 1230 N N . GLY A 1 155 ? -22.508 5.416 11.326 1.00 97.50 155 GLY A N 1
ATOM 1231 C CA . GLY A 1 155 ? -23.549 5.128 12.322 1.00 97.50 155 GLY A CA 1
ATOM 1232 C C . GLY A 1 155 ? -22.997 4.763 13.709 1.00 97.50 155 GLY A C 1
ATOM 1233 O O . GLY A 1 155 ? -23.672 4.119 14.526 1.00 97.50 155 GLY A O 1
ATOM 1234 N N . LEU A 1 156 ? -21.754 5.166 13.993 1.00 98.00 156 LEU A N 1
ATOM 1235 C CA . LEU A 1 156 ? -21.022 4.938 15.244 1.00 98.00 156 LEU A CA 1
ATOM 1236 C C . LEU A 1 156 ? -20.799 6.245 16.028 1.00 98.00 156 LEU A C 1
ATOM 1238 O O . LEU A 1 156 ? -19.871 6.352 16.832 1.00 98.00 156 LEU A O 1
ATOM 1242 N N . ALA A 1 157 ? -21.689 7.227 15.858 1.00 98.12 157 ALA A N 1
ATOM 1243 C CA . ALA A 1 157 ? -21.587 8.561 16.459 1.00 98.12 157 ALA A CA 1
ATOM 1244 C C . ALA A 1 157 ? -21.359 8.562 17.987 1.00 98.12 157 ALA A C 1
ATOM 1246 O O . ALA A 1 157 ? -20.621 9.391 18.512 1.00 98.12 157 ALA A O 1
ATOM 1247 N N . SER A 1 158 ? -21.927 7.601 18.725 1.00 97.56 158 SER A N 1
ATOM 1248 C CA . SER A 1 158 ? -21.706 7.487 20.178 1.00 97.56 158 SER A CA 1
ATOM 1249 C C . SER A 1 158 ? -20.241 7.201 20.529 1.00 97.56 158 SER A C 1
ATOM 1251 O O . SER A 1 158 ? -19.733 7.725 21.516 1.00 97.56 158 SER A O 1
ATOM 1253 N N . LEU A 1 159 ? -19.562 6.384 19.718 1.00 98.12 159 LEU A N 1
ATOM 1254 C CA . LEU A 1 159 ? -18.137 6.090 19.874 1.00 98.12 159 LEU A CA 1
ATOM 1255 C C . LEU A 1 159 ? -17.277 7.275 19.429 1.00 98.12 159 LEU A C 1
ATOM 1257 O O . LEU A 1 159 ? -16.266 7.557 20.066 1.00 98.12 159 LEU A O 1
ATOM 1261 N N . ALA A 1 160 ? -17.710 8.013 18.402 1.00 98.31 160 ALA A N 1
ATOM 1262 C CA . ALA A 1 160 ? -17.056 9.250 17.975 1.00 98.31 160 ALA A CA 1
ATOM 1263 C C . ALA A 1 160 ? -16.965 10.272 19.121 1.00 98.31 160 ALA A C 1
ATOM 1265 O O . ALA A 1 160 ? -15.917 10.878 19.323 1.00 98.31 160 ALA A O 1
ATOM 1266 N N . LEU A 1 161 ? -18.019 10.405 19.936 1.00 98.19 161 LEU A N 1
ATOM 1267 C CA . LEU A 1 161 ? -18.008 11.273 21.121 1.00 98.19 161 LEU A CA 1
ATOM 1268 C C . LEU A 1 161 ? -16.963 10.839 22.168 1.00 98.19 161 LEU A C 1
ATOM 1270 O O . LEU A 1 161 ? -16.321 11.694 22.780 1.00 98.19 161 LEU A O 1
ATOM 1274 N N . GLU A 1 162 ? -16.745 9.531 22.361 1.00 98.06 162 GLU A N 1
ATOM 1275 C CA . GLU A 1 162 ? -15.672 9.022 23.235 1.00 98.06 162 GLU A CA 1
ATOM 1276 C C . GLU A 1 162 ? -14.286 9.411 22.690 1.00 98.06 162 GLU A C 1
ATOM 1278 O O . GLU A 1 162 ? -13.425 9.880 23.443 1.00 98.06 162 GLU A O 1
ATOM 1283 N N . VAL A 1 163 ? -14.087 9.264 21.375 1.00 98.06 163 VAL A N 1
ATOM 1284 C CA . VAL A 1 163 ? -12.845 9.640 20.684 1.00 98.06 163 VAL A CA 1
ATOM 1285 C C . VAL A 1 163 ? -12.594 11.144 20.768 1.00 98.06 163 VAL A C 1
ATOM 1287 O O . VAL A 1 163 ? -11.488 11.553 21.115 1.00 98.06 163 VAL A O 1
ATOM 1290 N N . LEU A 1 164 ? -13.606 11.972 20.508 1.00 97.69 164 LEU A N 1
ATOM 1291 C CA . LEU A 1 164 ? -13.519 13.432 20.567 1.00 97.69 164 LEU A CA 1
ATOM 1292 C C . LEU A 1 164 ? -13.171 13.924 21.970 1.00 97.69 164 LEU A C 1
ATOM 1294 O O . LEU A 1 164 ? -12.292 14.775 22.129 1.00 97.69 164 LEU A O 1
ATOM 1298 N N . ALA A 1 165 ? -13.789 13.348 23.004 1.00 96.62 165 ALA A N 1
ATOM 1299 C CA . ALA A 1 165 ? -13.454 13.664 24.388 1.00 96.62 165 ALA A CA 1
ATOM 1300 C C . ALA A 1 165 ? -11.970 13.384 24.685 1.00 96.62 165 ALA A C 1
ATOM 1302 O O . ALA A 1 165 ? -11.289 14.215 25.299 1.00 96.62 165 ALA A O 1
ATOM 1303 N N . ARG A 1 166 ? -11.441 12.249 24.202 1.00 95.88 166 ARG A N 1
ATOM 1304 C CA . ARG A 1 166 ? -10.016 11.924 24.331 1.00 95.88 166 ARG A CA 1
ATOM 1305 C C . ARG A 1 166 ? -9.139 12.869 23.512 1.00 95.88 166 ARG A C 1
ATOM 1307 O O . ARG A 1 166 ? -8.221 13.457 24.083 1.00 95.88 166 ARG A O 1
ATOM 1314 N N . GLY A 1 167 ? -9.437 13.072 22.231 1.00 95.12 167 GLY A N 1
ATOM 1315 C CA . GLY A 1 167 ? -8.685 13.951 21.334 1.00 95.12 167 GLY A CA 1
ATOM 1316 C C . GLY A 1 167 ? -8.551 15.363 21.902 1.00 95.12 167 GLY A C 1
ATOM 1317 O O . GLY A 1 167 ? -7.444 15.885 22.018 1.00 95.12 167 GLY A O 1
ATOM 1318 N N . ARG A 1 168 ? -9.647 15.949 22.400 1.00 94.12 168 ARG A N 1
ATOM 1319 C CA . ARG A 1 168 ? -9.638 17.268 23.058 1.00 94.12 168 ARG A CA 1
ATOM 1320 C C . ARG A 1 168 ? -8.738 17.328 24.292 1.00 94.12 168 ARG A C 1
ATOM 1322 O O . ARG A 1 168 ? -8.164 18.381 24.559 1.00 94.12 168 ARG A O 1
ATOM 1329 N N . SER A 1 169 ? -8.613 16.230 25.040 1.00 93.50 169 SER A N 1
ATOM 1330 C CA . SER A 1 169 ? -7.714 16.161 26.202 1.00 93.50 169 SER A CA 1
ATOM 1331 C C . SER A 1 169 ? -6.228 16.145 25.818 1.00 93.50 169 SER A C 1
ATOM 1333 O O . SER A 1 169 ? -5.387 16.508 26.639 1.00 93.50 169 SER A O 1
ATOM 1335 N N . LEU A 1 170 ? -5.914 15.745 24.580 1.00 90.94 170 LEU A N 1
ATOM 1336 C CA . LEU A 1 170 ? -4.554 15.611 24.055 1.00 90.94 170 LEU A CA 1
ATOM 1337 C C . LEU A 1 170 ? -4.067 16.860 23.312 1.00 90.94 170 LEU A C 1
ATOM 1339 O O . LEU A 1 170 ? -2.862 17.108 23.284 1.00 90.94 170 LEU A O 1
ATOM 1343 N N . VAL A 1 171 ? -4.974 17.655 22.730 1.00 91.00 171 VAL A N 1
ATOM 1344 C CA . VAL A 1 171 ? -4.601 18.876 22.000 1.00 91.00 171 VAL A CA 1
ATOM 1345 C C . VAL A 1 171 ? -3.883 19.852 22.934 1.00 91.00 171 VAL A C 1
ATOM 1347 O O . VAL A 1 171 ? -4.455 20.364 23.905 1.00 91.00 171 VAL A O 1
ATOM 1350 N N . ALA A 1 172 ? -2.618 20.128 22.610 1.00 82.50 172 ALA A N 1
ATOM 1351 C CA . ALA A 1 172 ? -1.756 21.028 23.361 1.00 82.50 172 ALA A CA 1
ATOM 1352 C C . ALA A 1 172 ? -2.349 22.442 23.467 1.00 82.50 172 ALA A C 1
ATOM 1354 O O . ALA A 1 172 ? -3.212 22.857 22.694 1.00 82.50 172 ALA A O 1
ATOM 1355 N N . VAL A 1 173 ? -1.871 23.221 24.443 1.00 69.88 173 VAL A N 1
ATOM 1356 C CA . VAL A 1 173 ? -2.285 24.628 24.595 1.00 69.88 173 VAL A CA 1
ATOM 1357 C C . VAL A 1 173 ? -2.009 25.416 23.308 1.00 69.88 173 VAL A C 1
ATOM 1359 O O . VAL A 1 173 ? -2.863 26.204 22.899 1.00 69.88 173 VAL A O 1
ATOM 1362 N N . ASP A 1 174 ? -0.871 25.141 22.666 1.00 67.12 174 ASP A N 1
ATOM 1363 C CA . ASP A 1 174 ? -0.508 25.631 21.336 1.00 67.12 174 ASP A CA 1
ATOM 1364 C C . ASP A 1 174 ? -1.061 24.676 20.262 1.00 67.12 174 ASP A C 1
ATOM 1366 O O . ASP A 1 174 ? -0.511 23.604 20.018 1.00 67.12 174 ASP A O 1
ATOM 1370 N N . ASP A 1 175 ? -2.215 25.040 19.704 1.00 86.12 175 ASP A N 1
ATOM 1371 C CA . ASP A 1 175 ? -2.986 24.267 18.724 1.00 86.12 175 ASP A CA 1
ATOM 1372 C C . ASP A 1 175 ? -2.843 24.903 17.336 1.00 86.12 175 ASP A C 1
ATOM 1374 O O . ASP A 1 175 ? -3.766 25.523 16.804 1.00 86.12 175 ASP A O 1
ATOM 1378 N N . SER A 1 176 ? -1.639 24.817 16.773 1.00 80.19 176 SER A N 1
ATOM 1379 C CA . SER A 1 176 ? -1.308 25.454 15.492 1.00 80.19 176 SER A CA 1
ATOM 1380 C C . SER A 1 176 ? -2.104 24.895 14.308 1.00 80.19 176 SER A C 1
ATOM 1382 O O . SER A 1 176 ? -2.311 25.608 13.328 1.00 80.19 176 SER A O 1
ATOM 1384 N N . A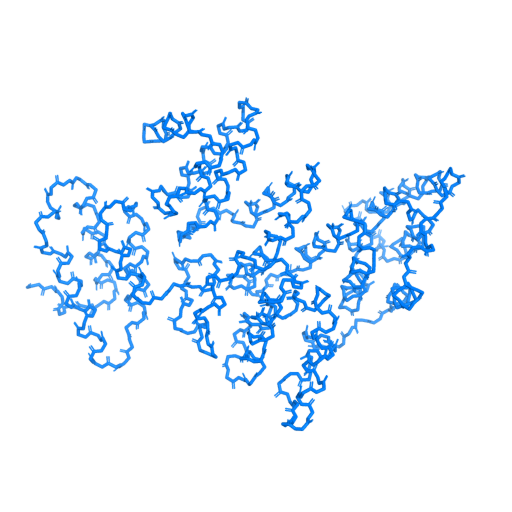LA A 1 177 ? -2.580 23.653 14.412 1.00 88.62 177 ALA A N 1
ATOM 1385 C CA . ALA A 1 177 ? -3.400 22.987 13.404 1.00 88.62 177 ALA A CA 1
ATOM 1386 C C . ALA A 1 177 ? -4.908 23.293 13.533 1.00 88.62 177 ALA A C 1
ATOM 1388 O O . ALA A 1 177 ? -5.676 22.908 12.659 1.00 88.62 177 ALA A O 1
ATOM 1389 N N . GLY A 1 178 ? -5.347 23.990 14.590 1.00 93.44 178 GLY A N 1
ATOM 1390 C CA . GLY A 1 178 ? -6.758 24.337 14.801 1.00 93.44 178 GLY A CA 1
ATOM 1391 C C . GLY A 1 178 ? -7.657 23.156 15.194 1.00 93.44 178 GLY A C 1
ATOM 1392 O O . GLY A 1 178 ? -8.883 23.253 15.083 1.00 93.44 178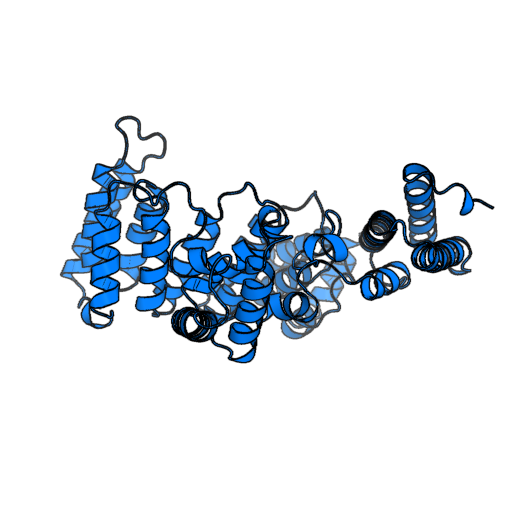 GLY A O 1
ATOM 1393 N N . LEU A 1 179 ? -7.077 22.058 15.686 1.00 94.19 179 LEU A N 1
ATOM 1394 C CA . LEU A 1 179 ? -7.787 20.816 16.000 1.00 94.19 179 LEU A CA 1
ATOM 1395 C C . LEU A 1 179 ? -8.789 20.979 17.144 1.00 94.19 179 LEU A C 1
ATOM 1397 O O . LEU A 1 179 ? -9.797 20.283 17.192 1.00 94.19 179 LEU A O 1
ATOM 1401 N N . ARG A 1 180 ? -8.574 21.920 18.068 1.00 93.81 180 ARG A N 1
ATOM 1402 C CA . ARG A 1 180 ? -9.519 22.199 19.158 1.00 93.81 180 ARG A CA 1
ATOM 1403 C C . ARG A 1 180 ? -10.841 22.742 18.630 1.00 93.81 180 ARG A C 1
ATOM 1405 O O . ARG A 1 180 ? -11.886 22.381 19.167 1.00 93.81 180 ARG A O 1
ATOM 1412 N N . ALA A 1 181 ? -10.788 23.640 17.645 1.00 94.56 181 ALA A N 1
ATOM 1413 C CA . ALA A 1 181 ? -11.989 24.195 17.029 1.00 94.56 181 ALA A CA 1
ATOM 1414 C C . ALA A 1 181 ? -12.701 23.117 16.206 1.00 94.56 181 ALA A C 1
ATOM 1416 O O . ALA A 1 181 ? -13.898 22.918 16.391 1.00 94.56 181 ALA A O 1
ATOM 1417 N N . GLN A 1 182 ? -11.940 22.360 15.410 1.00 96.25 182 GLN A N 1
ATOM 1418 C CA . GLN A 1 182 ? -12.461 21.243 14.625 1.00 96.25 182 GLN A CA 1
ATOM 1419 C C . GLN A 1 182 ? -13.137 20.177 15.503 1.00 96.25 182 GLN A C 1
ATOM 1421 O O . GLN A 1 182 ? -14.262 19.782 15.229 1.00 96.25 182 GLN A O 1
ATOM 1426 N N . PHE A 1 183 ? -12.521 19.755 16.612 1.00 96.88 183 PHE A N 1
ATOM 1427 C CA . PHE A 1 183 ? -13.140 18.785 17.525 1.00 96.88 183 PHE A CA 1
ATOM 1428 C C . PHE A 1 183 ? -14.415 19.303 18.191 1.00 96.88 183 PHE A C 1
ATOM 1430 O O . PHE A 1 183 ? -15.294 18.504 18.493 1.00 96.88 183 PHE A O 1
ATOM 1437 N N . ALA A 1 184 ? -14.530 20.608 18.444 1.00 96.06 184 ALA A N 1
ATOM 1438 C CA . ALA A 1 184 ? -15.763 21.168 18.989 1.00 96.06 184 ALA A CA 1
ATOM 1439 C C . ALA A 1 184 ? -16.907 21.116 17.962 1.00 96.06 184 ALA A C 1
ATOM 1441 O O . ALA A 1 184 ? -18.019 20.748 18.322 1.00 96.06 184 ALA A O 1
ATOM 1442 N N . GLU A 1 185 ? -16.620 21.433 16.697 1.00 97.25 185 GLU A N 1
ATOM 1443 C CA . GLU A 1 185 ? -17.581 21.333 15.590 1.00 97.25 185 GLU A CA 1
ATOM 1444 C C . GLU A 1 185 ? -18.036 19.882 15.376 1.00 97.25 185 GLU A C 1
ATOM 1446 O O . GLU A 1 185 ? -19.231 19.592 15.431 1.00 97.25 185 GLU A O 1
ATOM 1451 N N . LEU A 1 186 ? -17.086 18.947 15.278 1.00 97.81 186 LEU A N 1
ATOM 1452 C CA . LEU A 1 186 ? -17.380 17.519 15.121 1.00 97.81 186 LEU A CA 1
ATOM 1453 C C . LEU A 1 186 ? -18.165 16.933 16.306 1.00 97.81 186 LEU A C 1
ATOM 1455 O O . LEU A 1 186 ? -18.953 16.009 16.131 1.00 97.81 186 LEU A O 1
ATOM 1459 N N . GLU A 1 187 ? -17.987 17.452 17.524 1.00 98.00 187 GLU A N 1
ATOM 1460 C CA . GLU A 1 187 ? -18.760 17.018 18.696 1.00 98.00 187 GLU A CA 1
ATOM 1461 C C . GLU A 1 187 ? -20.225 17.452 18.620 1.00 98.00 187 GLU A C 1
ATOM 1463 O O . GLU A 1 187 ? -21.113 16.683 19.005 1.00 98.00 187 GLU A O 1
ATOM 1468 N N . GLU A 1 188 ? -20.497 18.653 18.105 1.00 97.75 188 GLU A N 1
ATOM 1469 C CA . GLU A 1 188 ? -21.865 19.107 17.853 1.00 97.75 188 GLU A CA 1
ATOM 1470 C C . GLU A 1 188 ? -22.540 18.218 16.799 1.00 97.75 188 GLU A C 1
ATOM 1472 O O . GLU A 1 188 ? -23.648 17.723 17.033 1.00 97.75 188 GLU A O 1
ATOM 1477 N N . GLU A 1 189 ? -21.849 17.935 15.693 1.00 97.50 189 GLU A N 1
ATOM 1478 C CA . GLU A 1 189 ? -22.333 17.056 14.622 1.00 97.50 189 GLU A CA 1
ATOM 1479 C C . GLU A 1 189 ? -22.586 15.625 15.120 1.00 97.50 189 GLU A C 1
ATOM 1481 O O . GLU A 1 189 ? -23.691 15.094 14.968 1.00 97.50 189 GLU A O 1
ATOM 1486 N N . ALA A 1 190 ? -21.612 15.025 15.810 1.00 97.38 190 ALA A N 1
ATOM 1487 C CA . ALA A 1 190 ? -21.731 13.682 16.369 1.00 97.38 190 ALA A CA 1
ATOM 1488 C C . ALA A 1 190 ? -22.839 13.587 17.432 1.00 97.38 190 ALA A C 1
ATOM 1490 O O . ALA A 1 190 ? -23.519 12.565 17.527 1.00 97.38 190 ALA A O 1
ATOM 1491 N N . THR A 1 191 ? -23.079 14.648 18.213 1.00 97.88 191 THR A N 1
ATOM 1492 C CA . THR A 1 191 ? -24.189 14.696 19.181 1.00 97.88 191 THR A CA 1
ATOM 1493 C C . THR A 1 191 ? -25.543 14.644 18.478 1.00 97.88 191 THR A C 1
ATOM 1495 O O . THR A 1 191 ? -26.445 13.925 18.919 1.00 97.88 191 THR A O 1
ATOM 1498 N N . VAL A 1 192 ? -25.695 15.386 17.377 1.00 97.06 192 VAL A N 1
ATOM 1499 C CA . VAL A 1 192 ? -26.919 15.367 16.566 1.00 97.06 192 VAL A CA 1
ATOM 1500 C C . VAL A 1 192 ? -27.119 13.989 15.932 1.00 97.06 192 VAL A C 1
ATOM 1502 O O . VAL A 1 192 ? -28.209 13.426 16.060 1.00 97.06 192 VAL A O 1
ATOM 1505 N N . ALA A 1 193 ? -26.076 13.415 15.326 1.00 96.38 193 ALA A N 1
ATOM 1506 C CA . ALA A 1 193 ? -26.123 12.083 14.721 1.00 96.38 193 ALA A CA 1
ATOM 1507 C C . ALA A 1 193 ? -26.487 10.996 15.751 1.00 96.38 193 ALA A C 1
ATOM 1509 O O . ALA A 1 193 ? -27.416 10.215 15.540 1.00 96.38 193 ALA A O 1
ATOM 1510 N N . ALA A 1 194 ? -25.852 11.012 16.929 1.00 96.31 194 ALA A N 1
ATOM 1511 C CA . ALA A 1 194 ? -26.120 10.058 18.007 1.00 96.31 194 ALA A CA 1
ATOM 1512 C C . ALA A 1 194 ? -27.560 10.127 18.550 1.00 96.31 194 ALA A C 1
ATOM 1514 O O . ALA A 1 194 ? -28.062 9.136 19.081 1.00 96.31 194 ALA A O 1
ATOM 1515 N N . ALA A 1 195 ? -28.228 11.281 18.443 1.00 95.62 195 ALA A N 1
ATOM 1516 C CA . ALA A 1 195 ? -29.627 11.441 18.836 1.00 95.62 195 ALA A CA 1
ATOM 1517 C C . ALA A 1 195 ? -30.619 11.015 17.739 1.00 95.62 195 ALA A C 1
ATOM 1519 O O . ALA A 1 195 ? -31.761 10.668 18.052 1.00 95.62 195 ALA A O 1
ATOM 1520 N N . ALA A 1 196 ? -30.211 11.080 16.470 1.00 91.69 196 ALA A N 1
ATOM 1521 C CA . ALA A 1 196 ? -31.062 10.805 15.316 1.00 91.69 196 ALA A CA 1
ATOM 1522 C C . ALA A 1 196 ? -31.051 9.328 14.892 1.00 91.69 196 ALA A C 1
ATOM 1524 O O . ALA A 1 196 ? -32.065 8.827 14.397 1.00 91.69 196 ALA A O 1
ATOM 1525 N N . GLU A 1 197 ? -29.932 8.630 15.083 1.00 83.62 197 GLU A N 1
ATOM 1526 C CA . GLU A 1 197 ? -29.696 7.317 14.486 1.00 83.62 197 GLU A CA 1
ATOM 1527 C C . GLU A 1 197 ? -29.732 6.161 15.487 1.00 83.62 197 GLU A C 1
ATOM 1529 O O . GLU A 1 197 ? -29.427 6.288 16.674 1.00 83.62 197 GLU A O 1
ATOM 1534 N N . SER A 1 198 ? -30.106 4.981 14.987 1.00 87.69 198 SER A N 1
ATOM 1535 C CA . SER A 1 198 ? -29.924 3.738 15.735 1.00 87.69 198 SER A CA 1
ATOM 1536 C C . SER A 1 198 ? -28.459 3.334 15.640 1.00 87.69 198 SER A C 1
ATOM 1538 O O . SER A 1 198 ? -27.989 2.977 14.566 1.00 87.69 198 SER A O 1
ATOM 1540 N N . SER A 1 199 ? -27.753 3.403 16.766 1.00 93.31 199 SER A N 1
ATOM 1541 C CA . SER A 1 199 ? -26.333 3.063 16.844 1.00 93.31 199 SER A CA 1
ATOM 1542 C C . SER A 1 199 ? -26.040 1.665 16.291 1.00 93.31 199 SER A C 1
ATOM 1544 O O . SER A 1 199 ? -26.671 0.687 16.701 1.00 93.31 199 SER A O 1
ATOM 1546 N N . ARG A 1 200 ? -25.017 1.568 15.435 1.00 97.38 200 ARG A N 1
ATOM 1547 C CA . ARG A 1 200 ? -24.498 0.297 14.904 1.00 97.38 200 ARG A CA 1
ATOM 1548 C C . ARG A 1 200 ? -23.481 -0.378 15.828 1.00 97.38 200 ARG A C 1
ATOM 1550 O O . ARG A 1 200 ? -22.893 -1.388 15.468 1.00 97.38 200 ARG A O 1
ATOM 1557 N N . LEU A 1 201 ? -23.305 0.107 17.063 1.00 96.88 201 LEU A N 1
ATOM 1558 C CA . LEU A 1 201 ? -22.352 -0.471 18.024 1.00 96.88 201 LEU A CA 1
ATOM 1559 C C . LEU A 1 201 ? -22.600 -1.950 18.342 1.00 96.88 201 LEU A C 1
ATOM 1561 O O . LEU A 1 201 ? -21.668 -2.649 18.725 1.00 96.88 201 LEU A O 1
ATOM 1565 N N . SER A 1 202 ? -23.836 -2.436 18.201 1.00 97.12 202 SER A N 1
ATOM 1566 C CA . SER A 1 202 ? -24.154 -3.856 18.389 1.00 97.12 202 SER A CA 1
ATOM 1567 C C . SER A 1 202 ? -23.656 -4.761 17.259 1.00 97.12 202 SER A C 1
ATOM 1569 O O . SER A 1 202 ? -23.720 -5.977 17.409 1.00 97.12 202 SER A O 1
ATOM 1571 N N . GLU A 1 203 ? -23.228 -4.189 16.132 1.00 97.94 203 GLU A N 1
ATOM 1572 C CA . GLU A 1 203 ? -22.632 -4.925 15.010 1.00 97.94 203 GLU A CA 1
ATOM 1573 C C . GLU A 1 203 ? -21.145 -5.229 15.238 1.00 97.94 203 GLU A C 1
ATOM 1575 O O . GLU A 1 203 ? -20.582 -6.033 14.508 1.00 97.94 203 GLU A O 1
ATOM 1580 N N . ILE A 1 204 ? -20.528 -4.611 16.250 1.00 98.50 204 ILE A N 1
ATOM 1581 C CA . ILE A 1 204 ? -19.104 -4.749 16.565 1.00 98.50 204 ILE A CA 1
ATOM 1582 C C . ILE A 1 204 ? -18.916 -5.864 17.590 1.00 98.50 204 ILE A C 1
ATOM 1584 O O . ILE A 1 204 ? -19.644 -5.925 18.591 1.00 98.50 204 ILE A O 1
ATOM 1588 N N . ASP A 1 205 ? -17.909 -6.714 17.390 1.00 98.19 205 ASP A N 1
ATOM 1589 C CA . ASP A 1 205 ? -17.510 -7.700 18.383 1.00 98.19 205 ASP A CA 1
ATOM 1590 C C . ASP A 1 205 ? -17.188 -6.989 19.716 1.00 98.19 205 ASP A C 1
ATOM 1592 O O . ASP A 1 205 ? -16.347 -6.078 19.769 1.00 98.19 205 ASP A O 1
ATOM 1596 N N . PRO A 1 206 ? -17.826 -7.388 20.835 1.00 98.12 206 PRO A N 1
ATOM 1597 C CA . PRO A 1 206 ? -17.617 -6.739 22.126 1.00 98.12 206 PRO A CA 1
ATOM 1598 C C . PRO A 1 206 ? -16.156 -6.712 22.591 1.00 98.12 206 PRO A C 1
ATOM 1600 O O . PRO A 1 206 ? -15.766 -5.800 23.322 1.00 98.12 206 PRO A O 1
ATOM 1603 N N . THR A 1 207 ? -15.355 -7.697 22.187 1.00 97.88 207 THR A N 1
ATOM 1604 C CA . THR A 1 207 ? -13.934 -7.820 22.524 1.00 97.88 207 THR A CA 1
ATOM 1605 C C . THR A 1 207 ? -13.105 -6.814 21.732 1.00 97.88 207 THR A C 1
ATOM 1607 O O . THR A 1 207 ? -12.244 -6.157 22.318 1.00 97.88 207 THR A O 1
ATOM 1610 N N . VAL A 1 208 ? -13.402 -6.624 20.441 1.00 98.19 208 VAL A N 1
ATOM 1611 C CA . VAL A 1 208 ? -12.764 -5.584 19.615 1.00 98.19 208 VAL A CA 1
ATOM 1612 C C . VAL A 1 208 ? -13.106 -4.201 20.160 1.00 98.19 208 VAL A C 1
ATOM 1614 O O . VAL A 1 208 ? -12.212 -3.394 20.413 1.00 98.19 208 VAL A O 1
ATOM 1617 N N . LEU A 1 209 ? -14.386 -3.945 20.446 1.00 98.50 209 LEU A N 1
ATOM 1618 C CA . LEU A 1 209 ? -14.823 -2.668 21.008 1.00 98.50 209 LEU A CA 1
ATOM 1619 C C . LEU A 1 209 ? -14.184 -2.386 22.379 1.00 98.50 209 LEU A C 1
ATOM 1621 O O . LEU A 1 209 ? -13.813 -1.248 22.679 1.00 98.50 209 LEU A O 1
ATOM 1625 N N . GLN A 1 210 ? -14.045 -3.409 23.227 1.00 98.19 210 GLN A N 1
ATOM 1626 C CA . GLN A 1 210 ? -13.370 -3.279 24.517 1.00 98.19 210 GLN A CA 1
ATOM 1627 C C . GLN A 1 210 ? -11.876 -2.975 24.350 1.00 98.19 210 GLN A C 1
ATOM 1629 O O . GLN A 1 210 ? -11.364 -2.100 25.051 1.00 98.19 210 GLN A O 1
ATOM 1634 N N . ALA A 1 211 ? -11.188 -3.670 23.440 1.00 97.56 211 ALA A N 1
ATOM 1635 C CA . ALA A 1 211 ? -9.776 -3.441 23.153 1.00 97.56 211 ALA A CA 1
ATOM 1636 C C . ALA A 1 211 ? -9.538 -2.021 22.618 1.00 97.56 211 ALA A C 1
ATOM 1638 O O . ALA A 1 211 ? -8.669 -1.316 23.128 1.00 97.56 211 ALA A O 1
ATOM 1639 N N . PHE A 1 212 ? -10.377 -1.565 21.686 1.00 98.50 212 PHE A N 1
ATOM 1640 C CA . PHE A 1 212 ? -10.328 -0.206 21.153 1.00 98.50 212 PHE A CA 1
ATOM 1641 C C . PHE A 1 212 ? -10.488 0.851 22.251 1.00 98.50 212 PHE A C 1
ATOM 1643 O O . PHE A 1 212 ? -9.662 1.755 22.377 1.00 98.50 212 PHE A O 1
ATOM 1650 N N . ARG A 1 213 ? -11.501 0.712 23.117 1.00 98.25 213 ARG A N 1
ATOM 1651 C CA . ARG A 1 213 ? -11.698 1.630 24.253 1.00 98.25 213 ARG A CA 1
ATOM 1652 C C . ARG A 1 213 ? -10.524 1.615 25.228 1.00 98.25 213 ARG A C 1
ATOM 1654 O O . ARG A 1 213 ? -10.172 2.663 25.761 1.00 98.25 213 ARG A O 1
ATOM 1661 N N . ALA A 1 214 ? -9.923 0.452 25.474 1.00 96.88 214 ALA A N 1
ATOM 1662 C CA . ALA A 1 214 ? -8.741 0.353 26.322 1.00 96.88 214 ALA A CA 1
ATOM 1663 C C . ALA A 1 214 ? -7.546 1.102 25.707 1.00 96.88 214 ALA A C 1
ATOM 1665 O O . ALA A 1 214 ? -6.898 1.875 26.412 1.00 96.88 214 ALA A O 1
ATOM 1666 N N . ALA A 1 215 ? -7.305 0.938 24.403 1.00 96.12 215 ALA A N 1
ATOM 1667 C CA . ALA A 1 215 ? -6.250 1.646 23.682 1.00 96.12 215 ALA A CA 1
ATOM 1668 C C . ALA A 1 215 ? -6.479 3.165 23.656 1.00 96.12 215 ALA A C 1
ATOM 1670 O O . ALA A 1 215 ? -5.548 3.930 23.888 1.00 96.12 215 ALA A O 1
ATOM 1671 N N . LEU A 1 216 ? -7.727 3.610 23.475 1.00 96.62 216 LEU A N 1
ATOM 1672 C CA . LEU A 1 216 ? -8.098 5.029 23.500 1.00 96.62 216 LEU A CA 1
ATOM 1673 C C . LEU A 1 216 ? -7.756 5.706 24.841 1.00 96.62 216 LEU A C 1
ATOM 1675 O O . LEU A 1 216 ? -7.388 6.879 24.880 1.00 96.62 216 LEU A O 1
ATOM 1679 N N . GLN A 1 217 ? -7.867 4.971 25.950 1.00 95.69 217 GLN A N 1
ATOM 1680 C CA . GLN A 1 217 ? -7.550 5.470 27.294 1.00 95.69 217 GLN A CA 1
ATOM 1681 C C . GLN A 1 217 ? -6.075 5.288 27.684 1.00 95.69 217 GLN A C 1
ATOM 1683 O O . GLN A 1 217 ? -5.684 5.695 28.779 1.00 95.69 217 GLN A O 1
ATOM 1688 N N . ALA A 1 218 ? -5.247 4.679 26.834 1.00 93.56 218 ALA A N 1
ATOM 1689 C CA . ALA A 1 218 ? -3.831 4.506 27.123 1.00 93.56 218 ALA A CA 1
ATOM 1690 C C . ALA A 1 218 ? -3.100 5.861 27.107 1.00 93.56 218 ALA A C 1
ATOM 1692 O O . ALA A 1 218 ? -3.350 6.717 26.261 1.00 93.56 218 ALA A O 1
ATOM 1693 N N . ASP A 1 219 ? -2.174 6.061 28.047 1.00 88.25 219 ASP A N 1
ATOM 1694 C CA . ASP A 1 219 ? -1.338 7.273 28.132 1.00 88.25 219 ASP A CA 1
ATOM 1695 C C . ASP A 1 219 ? 0.122 7.032 27.724 1.00 88.25 219 ASP A C 1
ATOM 1697 O O . ASP A 1 219 ? 0.868 7.986 27.471 1.00 88.25 219 ASP A O 1
ATOM 1701 N N . ALA A 1 220 ? 0.538 5.767 27.694 1.00 82.25 220 ALA A N 1
ATOM 1702 C CA . ALA A 1 220 ? 1.877 5.341 27.326 1.00 82.25 220 ALA A CA 1
ATOM 1703 C C . ALA A 1 220 ? 1.824 4.639 25.972 1.00 82.25 220 ALA A C 1
ATOM 1705 O O . ALA A 1 220 ? 0.962 3.787 25.757 1.00 82.25 220 ALA A O 1
ATOM 1706 N N . ALA A 1 221 ? 2.752 4.998 25.089 1.00 76.19 221 ALA A N 1
ATOM 1707 C CA . ALA A 1 221 ? 3.011 4.217 23.892 1.00 76.19 221 ALA A CA 1
ATOM 1708 C C . ALA A 1 221 ? 3.461 2.801 24.280 1.00 76.19 221 ALA A C 1
ATOM 1710 O O . ALA A 1 221 ? 4.027 2.592 25.364 1.00 76.19 221 ALA A O 1
ATOM 1711 N N . ALA A 1 222 ? 3.246 1.844 23.377 1.00 69.75 222 ALA A N 1
ATOM 1712 C CA . ALA A 1 222 ? 4.052 0.635 23.353 1.00 69.75 222 ALA A CA 1
ATOM 1713 C C . ALA A 1 222 ? 5.533 1.048 23.417 1.00 69.75 222 ALA A C 1
ATOM 1715 O O . ALA A 1 222 ? 5.899 2.121 22.934 1.00 69.75 222 ALA A O 1
ATOM 1716 N N . GLY A 1 223 ? 6.361 0.261 24.108 1.00 72.25 223 GLY A N 1
ATOM 1717 C CA . GLY A 1 223 ? 7.791 0.564 24.219 1.00 72.25 223 GLY A CA 1
ATOM 1718 C C . GLY A 1 223 ? 8.465 0.672 22.847 1.00 72.25 223 GLY A C 1
ATOM 1719 O O . GLY A 1 223 ? 7.819 0.542 21.816 1.00 72.25 223 GLY A O 1
ATOM 1720 N N . ASP A 1 224 ? 9.784 0.833 22.827 1.00 76.69 224 ASP A N 1
ATOM 1721 C CA . ASP A 1 224 ? 10.554 1.031 21.587 1.00 76.69 224 ASP A CA 1
ATOM 1722 C C . ASP A 1 224 ? 10.523 -0.165 20.600 1.00 76.69 224 ASP A C 1
ATOM 1724 O O . ASP A 1 224 ? 11.277 -0.166 19.629 1.00 76.69 224 ASP A O 1
ATOM 1728 N N . ASP A 1 225 ? 9.701 -1.198 20.839 1.00 78.31 225 ASP A N 1
ATOM 1729 C CA . ASP A 1 225 ? 9.518 -2.298 19.895 1.00 78.31 225 ASP A CA 1
ATOM 1730 C C . ASP A 1 225 ? 8.753 -1.793 18.663 1.00 78.31 225 ASP A C 1
ATOM 1732 O O . ASP A 1 225 ? 7.601 -1.356 18.792 1.00 78.31 225 ASP A O 1
ATOM 1736 N N . PRO A 1 226 ? 9.361 -1.840 17.465 1.00 81.75 226 PRO A N 1
ATOM 1737 C CA . PRO A 1 226 ? 8.680 -1.408 16.261 1.00 81.75 226 PRO A CA 1
ATOM 1738 C C . PRO A 1 226 ? 7.434 -2.251 15.980 1.00 81.75 226 PRO A C 1
ATOM 1740 O O . PRO A 1 226 ? 6.487 -1.701 15.418 1.00 81.75 226 PRO A O 1
ATOM 1743 N N . TYR A 1 227 ? 7.388 -3.532 16.373 1.00 90.62 227 TYR A N 1
ATOM 1744 C CA . TYR A 1 227 ? 6.307 -4.467 16.047 1.00 90.62 227 TYR A CA 1
ATOM 1745 C C . TYR A 1 227 ? 5.479 -4.831 17.278 1.00 90.62 227 TYR A C 1
ATOM 1747 O O . TYR A 1 227 ? 6.006 -5.183 18.328 1.00 90.62 227 TYR A O 1
ATOM 1755 N N . LEU A 1 228 ? 4.151 -4.792 17.152 1.00 91.69 228 LEU A N 1
ATOM 1756 C CA . LEU A 1 228 ? 3.282 -5.176 18.262 1.00 91.69 228 LEU A CA 1
ATOM 1757 C C . LEU A 1 228 ? 3.029 -6.693 18.248 1.00 91.69 228 LEU A C 1
ATOM 1759 O O . LEU A 1 228 ? 3.005 -7.313 17.174 1.00 91.69 228 LEU A O 1
ATOM 1763 N N . PRO A 1 229 ? 2.733 -7.304 19.409 1.00 93.00 229 PRO A N 1
ATOM 1764 C CA . PRO A 1 229 ? 2.316 -8.694 19.461 1.00 93.00 229 PRO A CA 1
ATOM 1765 C C . PRO A 1 229 ? 1.171 -9.024 18.487 1.00 93.00 229 PRO A C 1
ATOM 1767 O O . PRO A 1 229 ? 0.303 -8.178 18.237 1.00 93.00 229 PRO A O 1
ATOM 1770 N N . PRO A 1 230 ? 1.156 -10.246 17.927 1.00 96.44 230 PRO A N 1
ATOM 1771 C CA . PRO A 1 230 ? 2.123 -11.329 18.154 1.00 96.44 230 PRO A CA 1
ATOM 1772 C C . PRO A 1 230 ? 3.359 -11.289 17.224 1.00 96.44 230 PRO A C 1
ATOM 1774 O O . PRO A 1 230 ? 4.148 -12.234 17.213 1.00 96.44 230 PRO A O 1
ATOM 1777 N N . LEU A 1 231 ? 3.519 -10.249 16.397 1.00 96.50 231 LEU A N 1
ATOM 1778 C CA . LEU A 1 231 ? 4.566 -10.202 15.368 1.00 96.50 231 LEU A CA 1
ATOM 1779 C C . LEU A 1 231 ? 5.976 -10.035 15.953 1.00 96.50 231 LEU A C 1
ATOM 1781 O O . LEU A 1 231 ? 6.930 -10.564 15.385 1.00 96.50 231 LEU A O 1
ATOM 1785 N N . ASP A 1 232 ? 6.095 -9.402 17.119 1.00 95.44 232 ASP A N 1
ATOM 1786 C CA . ASP A 1 232 ? 7.324 -9.288 17.923 1.00 95.44 232 ASP A CA 1
ATOM 1787 C C . ASP A 1 232 ? 8.023 -10.644 18.176 1.00 95.44 232 ASP A C 1
ATOM 1789 O O . ASP A 1 232 ? 9.248 -10.746 18.283 1.00 95.44 232 ASP A O 1
ATOM 1793 N N . GLN A 1 233 ? 7.251 -11.731 18.204 1.00 96.69 233 GLN A N 1
ATOM 1794 C CA . GLN A 1 233 ? 7.750 -13.085 18.439 1.00 96.69 233 GLN A CA 1
ATOM 1795 C C . GLN A 1 233 ? 8.276 -13.778 17.175 1.00 96.69 233 GLN A C 1
ATOM 1797 O O . GLN A 1 233 ? 8.944 -14.811 17.285 1.00 96.69 233 GLN A O 1
ATOM 1802 N N . LEU A 1 234 ? 8.031 -13.246 15.970 1.00 96.25 234 LEU A N 1
ATOM 1803 C CA . LEU A 1 234 ? 8.392 -13.927 14.720 1.00 96.25 234 LEU A CA 1
ATOM 1804 C C . LEU A 1 234 ? 9.895 -14.162 14.568 1.00 96.25 234 LEU A C 1
ATOM 1806 O O . LEU A 1 234 ? 10.279 -15.174 13.985 1.00 96.25 234 LEU A O 1
ATOM 1810 N N . GLY A 1 235 ? 10.750 -13.294 15.108 1.00 95.06 235 GLY A N 1
ATOM 1811 C CA . GLY A 1 235 ? 12.205 -13.473 15.046 1.00 95.06 235 GLY A CA 1
ATOM 1812 C C . GLY A 1 235 ? 12.760 -14.491 16.046 1.00 95.06 235 GLY A C 1
ATOM 1813 O O . GLY A 1 235 ? 13.805 -15.091 15.795 1.00 95.06 235 GLY A O 1
ATOM 1814 N N . SER A 1 236 ? 12.065 -14.715 17.164 1.00 96.56 236 SER A N 1
ATOM 1815 C CA . SER A 1 236 ? 12.586 -15.458 18.321 1.00 96.56 236 SER A CA 1
ATOM 1816 C C . SER A 1 236 ? 11.851 -16.770 18.617 1.00 96.56 236 SER A C 1
ATOM 1818 O O . SER A 1 236 ? 12.384 -17.606 19.348 1.00 96.56 236 SER A O 1
ATOM 1820 N N . ALA A 1 237 ? 10.672 -16.988 18.024 1.00 97.19 237 ALA A N 1
ATOM 1821 C CA . ALA A 1 237 ? 9.876 -18.193 18.228 1.00 97.19 237 ALA A CA 1
ATOM 1822 C C . ALA A 1 237 ? 10.643 -19.472 17.853 1.00 97.19 237 ALA A C 1
ATOM 1824 O O . ALA A 1 237 ? 11.257 -19.571 16.778 1.00 97.19 237 ALA A O 1
ATOM 1825 N N . SER A 1 238 ? 10.568 -20.467 18.739 1.00 97.00 238 SER A N 1
ATOM 1826 C CA . SER A 1 238 ? 11.143 -21.794 18.535 1.00 97.00 238 SER A CA 1
ATOM 1827 C C . SER A 1 238 ? 10.312 -22.633 17.558 1.00 97.00 238 SER A C 1
ATOM 1829 O O . SER A 1 238 ? 9.140 -22.358 17.296 1.00 97.00 238 SER A O 1
ATOM 1831 N N . ALA A 1 239 ? 10.911 -23.696 17.012 1.00 97.00 239 ALA A N 1
ATOM 1832 C CA . ALA A 1 239 ? 10.268 -24.543 16.003 1.00 97.00 239 ALA A CA 1
ATOM 1833 C C . ALA A 1 239 ? 8.940 -25.178 16.468 1.00 97.00 239 ALA A C 1
ATOM 1835 O O . ALA A 1 239 ? 8.057 -25.415 15.650 1.00 97.00 239 ALA A O 1
ATOM 1836 N N . ASP A 1 240 ? 8.787 -25.438 17.767 1.00 97.56 240 ASP A N 1
ATOM 1837 C CA . ASP A 1 240 ? 7.564 -25.957 18.387 1.00 97.56 240 ASP A CA 1
ATOM 1838 C C . ASP A 1 240 ? 6.491 -24.882 18.633 1.00 97.56 240 ASP A C 1
ATOM 1840 O O . ASP A 1 240 ? 5.305 -25.207 18.644 1.00 97.56 240 ASP A O 1
ATOM 1844 N N . GLN A 1 241 ? 6.876 -23.610 18.774 1.00 97.50 241 GLN A N 1
ATOM 1845 C CA . GLN A 1 241 ? 5.949 -22.481 18.936 1.00 97.50 241 GLN A CA 1
ATOM 1846 C C . GLN A 1 241 ? 5.406 -21.970 17.597 1.00 97.50 241 GLN A C 1
ATOM 1848 O O . GLN A 1 241 ? 4.267 -21.503 17.527 1.00 97.50 241 GLN A O 1
ATOM 1853 N N . LEU A 1 242 ? 6.208 -22.077 16.532 1.00 97.12 242 LEU A N 1
ATOM 1854 C CA . LEU A 1 242 ? 5.894 -21.517 15.217 1.00 97.12 242 LEU A CA 1
ATOM 1855 C C . LEU A 1 242 ? 4.517 -21.909 14.667 1.00 97.12 242 LEU A C 1
ATOM 1857 O O . LEU A 1 242 ? 3.805 -21.003 14.250 1.00 97.12 242 LEU A O 1
ATOM 1861 N N . PRO A 1 243 ? 4.072 -23.181 14.690 1.00 97.94 243 PRO A N 1
ATOM 1862 C CA . PRO A 1 243 ? 2.767 -23.530 14.131 1.00 97.94 243 PRO A CA 1
ATOM 1863 C C . PRO A 1 243 ? 1.600 -22.801 14.808 1.00 97.94 243 PRO A C 1
ATOM 1865 O O . PRO A 1 243 ? 0.670 -22.366 14.132 1.00 97.94 243 PRO A O 1
ATOM 1868 N N . ALA A 1 244 ? 1.653 -22.644 16.136 1.00 97.81 244 ALA A N 1
ATOM 1869 C CA . ALA A 1 244 ? 0.620 -21.942 16.891 1.00 97.81 244 ALA A CA 1
ATOM 1870 C C . ALA A 1 244 ? 0.669 -20.429 16.637 1.00 97.81 244 ALA A C 1
ATOM 1872 O O . ALA A 1 244 ? -0.374 -19.813 16.433 1.00 97.81 244 ALA A O 1
ATOM 1873 N N . LEU A 1 245 ? 1.875 -19.851 16.595 1.00 97.69 245 LEU A N 1
ATOM 1874 C CA . LEU A 1 245 ? 2.083 -18.437 16.285 1.00 97.69 245 LEU A CA 1
ATOM 1875 C C . LEU A 1 245 ? 1.597 -18.091 14.869 1.00 97.69 245 LEU A C 1
ATOM 1877 O O . LEU A 1 245 ? 0.831 -17.150 14.691 1.00 97.69 245 LEU A O 1
ATOM 1881 N N . THR A 1 246 ? 1.976 -18.892 13.872 1.00 97.62 246 THR A N 1
ATOM 1882 C CA . THR A 1 246 ? 1.512 -18.765 12.485 1.00 97.62 246 THR A CA 1
ATOM 1883 C C . THR A 1 246 ? -0.009 -18.849 12.402 1.00 97.62 246 THR A C 1
ATOM 1885 O O . THR A 1 246 ? -0.623 -18.001 11.766 1.00 97.62 246 THR A O 1
ATOM 1888 N N . ALA A 1 247 ? -0.636 -19.823 13.071 1.00 97.62 247 ALA A N 1
ATOM 1889 C CA . ALA A 1 247 ? -2.092 -19.947 13.073 1.00 97.62 247 ALA A CA 1
ATOM 1890 C C . ALA A 1 247 ? -2.785 -18.715 13.682 1.00 97.62 247 ALA A C 1
ATOM 1892 O O . ALA A 1 247 ? -3.775 -18.249 13.122 1.00 97.62 247 ALA A O 1
ATOM 1893 N N . ALA A 1 248 ? -2.250 -18.168 14.779 1.00 97.06 248 ALA A N 1
ATOM 1894 C CA . ALA A 1 248 ? -2.773 -16.949 15.394 1.00 97.06 248 ALA A CA 1
ATOM 1895 C C . ALA A 1 248 ? -2.645 -15.735 14.458 1.00 97.06 248 ALA A C 1
ATOM 1897 O O . ALA A 1 248 ? -3.610 -15.000 14.273 1.00 97.06 248 ALA A O 1
ATOM 1898 N N . ILE A 1 249 ? -1.491 -15.567 13.802 1.00 96.44 249 ILE A N 1
ATOM 1899 C CA . ILE A 1 249 ? -1.275 -14.458 12.863 1.00 96.44 249 ILE A CA 1
ATOM 1900 C C . ILE A 1 249 ? -2.222 -14.552 11.662 1.00 96.44 249 ILE A C 1
ATOM 1902 O O . ILE A 1 249 ? -2.836 -13.561 11.276 1.00 96.44 249 ILE A O 1
ATOM 1906 N N . LEU A 1 250 ? -2.378 -15.745 11.086 1.00 97.00 250 LEU A N 1
ATOM 1907 C CA . LEU A 1 250 ? -3.282 -15.960 9.954 1.00 97.00 250 LEU A CA 1
ATOM 1908 C C . LEU A 1 250 ? -4.750 -15.745 10.329 1.00 97.00 250 LEU A C 1
ATOM 1910 O O . LEU A 1 250 ? -5.528 -15.312 9.486 1.00 97.00 250 LEU A O 1
ATOM 1914 N N . GLN A 1 251 ? -5.127 -16.036 11.577 1.00 96.44 251 GLN A N 1
ATOM 1915 C CA . GLN A 1 251 ? -6.473 -15.774 12.078 1.00 96.44 251 GLN A CA 1
ATOM 1916 C C . GLN A 1 251 ? -6.768 -14.270 12.164 1.00 96.44 251 GLN A C 1
ATOM 1918 O O . GLN A 1 251 ? -7.889 -13.864 11.867 1.00 96.44 251 GLN A O 1
ATOM 1923 N N . GLU A 1 252 ? -5.786 -13.451 12.548 1.00 96.25 252 GLU A N 1
ATOM 1924 C CA . GLU A 1 252 ? -5.938 -11.990 12.573 1.00 96.25 252 GLU A CA 1
ATOM 1925 C C . GLU A 1 252 ? -5.777 -11.345 11.186 1.00 96.25 252 GLU A C 1
ATOM 1927 O O . GLU A 1 252 ? -6.270 -10.240 10.962 1.00 96.25 252 GLU A O 1
ATOM 1932 N N . GLY A 1 253 ? -5.150 -12.045 10.235 1.00 95.25 253 GLY A N 1
ATOM 1933 C CA . GLY A 1 253 ? -5.187 -11.768 8.797 1.00 95.25 253 GLY A CA 1
ATOM 1934 C C . GLY A 1 253 ? -5.025 -10.290 8.434 1.00 95.25 253 GLY A C 1
ATOM 1935 O O . GLY A 1 253 ? -3.932 -9.731 8.534 1.00 95.25 253 GLY A O 1
ATOM 1936 N N . LYS A 1 254 ? -6.134 -9.660 8.024 1.00 96.88 254 LYS A N 1
ATOM 1937 C CA . LYS A 1 254 ? -6.222 -8.246 7.614 1.00 96.88 254 LYS A CA 1
ATOM 1938 C C . LYS A 1 254 ? -5.648 -7.269 8.645 1.00 96.88 254 LYS A C 1
ATOM 1940 O O . LYS A 1 254 ? -5.074 -6.258 8.258 1.00 96.88 254 LYS A O 1
ATOM 1945 N N . ILE A 1 255 ? -5.787 -7.571 9.936 1.00 98.00 255 ILE A N 1
ATOM 1946 C CA . ILE A 1 255 ? -5.349 -6.708 11.042 1.00 98.00 255 ILE A CA 1
ATOM 1947 C C . ILE A 1 255 ? -3.817 -6.646 11.112 1.00 98.00 255 ILE A C 1
ATOM 1949 O O . ILE A 1 255 ? -3.251 -5.603 11.434 1.00 98.00 255 ILE A O 1
ATOM 1953 N N . LEU A 1 256 ? -3.138 -7.757 10.804 1.00 98.00 256 LEU A N 1
ATOM 1954 C CA . LEU A 1 256 ? -1.679 -7.875 10.911 1.00 98.00 256 LEU A CA 1
ATOM 1955 C C . LEU A 1 256 ? -0.953 -7.697 9.575 1.00 98.00 256 LEU A C 1
ATOM 1957 O O . LEU A 1 256 ? 0.269 -7.547 9.569 1.00 98.00 256 LEU A O 1
ATOM 1961 N N . ALA A 1 257 ? -1.676 -7.685 8.452 1.00 98.12 257 ALA A N 1
ATOM 1962 C CA . ALA A 1 257 ? -1.090 -7.499 7.129 1.00 98.12 257 ALA A CA 1
ATOM 1963 C C . ALA A 1 257 ? -0.219 -6.231 7.007 1.00 98.12 257 ALA A C 1
ATOM 1965 O O . ALA A 1 257 ? 0.874 -6.353 6.451 1.00 98.12 257 ALA A O 1
ATOM 1966 N N . PRO A 1 258 ? -0.597 -5.058 7.559 1.00 97.94 258 PRO A N 1
ATOM 1967 C CA . PRO A 1 258 ? 0.239 -3.863 7.450 1.00 97.94 258 PRO A CA 1
ATOM 1968 C C . PRO A 1 258 ? 1.617 -4.019 8.097 1.00 97.94 258 PRO A C 1
ATOM 1970 O O . PRO A 1 258 ? 2.651 -3.745 7.488 1.00 97.94 258 PRO A O 1
ATOM 1973 N N . GLU A 1 259 ? 1.652 -4.554 9.315 1.00 97.25 259 GLU A N 1
ATOM 1974 C CA . GLU A 1 259 ? 2.908 -4.767 10.027 1.00 97.25 259 GLU A CA 1
ATOM 1975 C C . GLU A 1 259 ? 3.734 -5.910 9.432 1.00 97.25 259 GLU A C 1
ATOM 1977 O O . GLU A 1 259 ? 4.960 -5.835 9.463 1.00 97.25 259 GLU A O 1
ATOM 1982 N N . LEU A 1 260 ? 3.094 -6.926 8.841 1.00 98.00 260 LEU A N 1
ATOM 1983 C CA . LEU A 1 260 ? 3.785 -7.954 8.060 1.00 98.00 260 LEU A CA 1
ATOM 1984 C C . LEU A 1 260 ? 4.446 -7.367 6.803 1.00 98.00 260 LEU A C 1
ATOM 1986 O O . LEU A 1 260 ? 5.582 -7.731 6.507 1.00 98.00 260 LEU A O 1
ATOM 1990 N N . ILE A 1 261 ? 3.778 -6.453 6.087 1.00 97.88 261 ILE A N 1
ATOM 1991 C CA . ILE A 1 261 ? 4.346 -5.748 4.922 1.00 97.88 261 ILE A CA 1
ATOM 1992 C C . ILE A 1 261 ? 5.565 -4.921 5.340 1.00 97.88 261 ILE A C 1
ATOM 1994 O O . ILE A 1 261 ? 6.615 -5.010 4.696 1.00 97.88 261 ILE A O 1
ATOM 1998 N N . ARG A 1 262 ? 5.457 -4.176 6.448 1.00 96.50 262 ARG A N 1
ATOM 1999 C CA . ARG A 1 262 ? 6.584 -3.422 7.011 1.00 96.50 262 ARG A CA 1
ATOM 2000 C C . ARG A 1 262 ? 7.734 -4.351 7.407 1.00 96.50 262 ARG A C 1
ATOM 2002 O O . ARG A 1 262 ? 8.859 -4.123 6.988 1.00 96.50 262 ARG A O 1
ATOM 2009 N N . MET A 1 263 ? 7.448 -5.441 8.124 1.00 96.75 263 MET A N 1
ATOM 2010 C CA . MET A 1 263 ? 8.455 -6.425 8.546 1.00 96.75 263 MET A CA 1
ATOM 2011 C C . MET A 1 263 ? 9.164 -7.087 7.359 1.00 96.75 263 MET A C 1
ATOM 2013 O O . MET A 1 263 ? 10.372 -7.304 7.394 1.00 96.75 263 MET A O 1
ATOM 2017 N N . ALA A 1 264 ? 8.425 -7.390 6.290 1.00 97.00 264 ALA A N 1
ATOM 2018 C CA . ALA A 1 264 ? 8.974 -7.955 5.062 1.00 97.00 264 ALA A CA 1
ATOM 2019 C C . ALA A 1 264 ? 9.856 -6.969 4.272 1.00 97.00 264 ALA A C 1
ATOM 2021 O O . ALA A 1 264 ? 10.597 -7.408 3.390 1.00 97.00 264 ALA A O 1
ATOM 2022 N N . SER A 1 265 ? 9.776 -5.673 4.588 1.00 96.00 265 SER A N 1
ATOM 2023 C CA . SER A 1 265 ? 10.511 -4.581 3.937 1.00 96.00 265 SER A CA 1
ATOM 2024 C C . SER A 1 265 ? 11.600 -3.966 4.824 1.00 96.00 265 SER A C 1
ATOM 2026 O O . SER A 1 265 ? 12.374 -3.143 4.351 1.00 96.00 265 SER A O 1
ATOM 2028 N N . ASP A 1 266 ? 11.700 -4.381 6.088 1.00 95.50 266 ASP A N 1
ATOM 2029 C CA . ASP A 1 266 ? 12.631 -3.818 7.063 1.00 95.50 266 ASP A CA 1
ATOM 2030 C C . ASP A 1 266 ? 14.072 -4.319 6.823 1.00 95.50 266 ASP A C 1
ATOM 2032 O O . ASP A 1 266 ? 14.367 -5.504 7.043 1.00 95.50 266 ASP A O 1
ATOM 2036 N N . PRO A 1 267 ? 15.011 -3.440 6.418 1.00 93.56 267 PRO A N 1
ATOM 2037 C CA . PRO A 1 267 ? 16.389 -3.837 6.143 1.00 93.56 267 PRO A CA 1
ATOM 2038 C C . PRO A 1 267 ? 17.137 -4.309 7.394 1.00 93.56 267 PRO A C 1
ATOM 2040 O O . PRO A 1 267 ? 18.110 -5.056 7.273 1.00 93.56 267 PRO A O 1
ATOM 2043 N N . THR A 1 268 ? 16.693 -3.933 8.597 1.00 94.50 268 THR A N 1
ATOM 2044 C CA . THR A 1 268 ? 17.304 -4.386 9.855 1.00 94.50 268 THR A CA 1
ATOM 2045 C C . THR A 1 268 ? 17.010 -5.859 10.151 1.00 94.50 268 THR A C 1
ATOM 2047 O O . THR A 1 268 ? 17.725 -6.489 10.933 1.00 94.50 268 THR A O 1
ATOM 2050 N N . LEU A 1 269 ? 16.004 -6.436 9.482 1.00 95.06 269 LEU A N 1
ATOM 2051 C CA . LEU A 1 269 ? 15.589 -7.829 9.632 1.00 95.06 269 LEU A CA 1
ATOM 2052 C C . LEU A 1 269 ? 16.143 -8.761 8.550 1.00 95.06 269 LEU A C 1
ATOM 2054 O O . LEU A 1 269 ? 15.871 -9.961 8.614 1.00 95.06 269 LEU A O 1
ATOM 2058 N N . ALA A 1 270 ? 16.936 -8.245 7.604 1.00 93.12 270 ALA A N 1
ATOM 2059 C CA . ALA A 1 270 ? 17.473 -8.985 6.459 1.00 93.12 270 ALA A CA 1
ATOM 2060 C C . ALA A 1 270 ? 18.170 -10.309 6.815 1.00 93.12 270 ALA A C 1
ATOM 2062 O O . ALA A 1 270 ? 18.024 -11.296 6.101 1.00 93.12 270 ALA A O 1
ATOM 2063 N N . ASP A 1 271 ? 18.896 -10.344 7.932 1.00 92.88 271 ASP A N 1
ATOM 2064 C CA . ASP A 1 271 ? 19.635 -11.531 8.380 1.00 92.88 271 ASP A CA 1
ATOM 2065 C C . ASP A 1 271 ? 18.890 -12.319 9.474 1.00 92.88 271 ASP A C 1
ATOM 2067 O O . ASP A 1 271 ? 19.472 -13.153 10.175 1.00 92.88 271 ASP A O 1
ATOM 2071 N N . THR A 1 272 ? 17.596 -12.048 9.659 1.00 94.94 272 THR A N 1
ATOM 2072 C CA . THR A 1 272 ? 16.770 -12.673 10.696 1.00 94.94 272 THR A CA 1
ATOM 2073 C C . THR A 1 272 ? 15.726 -13.615 10.091 1.00 94.94 272 THR A C 1
ATOM 2075 O O . THR A 1 272 ? 15.201 -13.355 9.007 1.00 94.94 272 THR A O 1
ATOM 2078 N N . PRO A 1 273 ? 15.310 -14.673 10.814 1.00 95.75 273 PRO A N 1
ATOM 2079 C CA . PRO A 1 273 ? 14.185 -15.501 10.383 1.00 95.75 273 PRO A CA 1
ATOM 2080 C C . PRO A 1 273 ? 12.853 -14.741 10.289 1.00 95.75 273 PRO A C 1
ATOM 2082 O O . PRO A 1 273 ? 11.917 -15.256 9.682 1.00 95.75 273 PRO A O 1
ATOM 2085 N N . ALA A 1 274 ? 12.732 -13.562 10.916 1.00 96.38 274 ALA A N 1
ATOM 2086 C CA . ALA A 1 274 ? 11.487 -12.798 10.961 1.00 96.38 274 ALA A CA 1
ATOM 2087 C C . ALA A 1 274 ? 11.037 -12.370 9.560 1.00 96.38 274 ALA A C 1
ATOM 2089 O O . ALA A 1 274 ? 9.873 -12.566 9.220 1.00 96.38 274 ALA A O 1
ATOM 2090 N N . LEU A 1 275 ? 11.963 -11.877 8.730 1.00 96.38 275 LEU A N 1
ATOM 2091 C CA . LEU A 1 275 ? 11.661 -11.417 7.374 1.00 96.38 275 LEU A CA 1
ATOM 2092 C C . LEU A 1 275 ? 11.151 -12.562 6.488 1.00 96.38 275 LEU A C 1
ATOM 2094 O O . LEU A 1 275 ? 10.101 -12.442 5.858 1.00 96.38 275 LEU A O 1
ATOM 2098 N N . GLU A 1 276 ? 11.843 -13.707 6.479 1.00 96.38 276 GLU A N 1
ATOM 2099 C CA . GLU A 1 276 ? 11.418 -14.880 5.699 1.00 96.38 276 GLU A CA 1
ATOM 2100 C C . GLU A 1 276 ? 10.045 -15.395 6.163 1.00 96.38 276 GLU A C 1
ATOM 2102 O O . GLU A 1 276 ? 9.181 -15.720 5.343 1.00 96.38 276 GLU A O 1
ATOM 2107 N N . ARG A 1 277 ? 9.812 -15.421 7.482 1.00 97.38 277 ARG A N 1
ATOM 2108 C CA . ARG A 1 277 ? 8.521 -15.812 8.067 1.00 97.38 277 ARG A CA 1
ATOM 2109 C C . ARG A 1 277 ? 7.413 -14.823 7.698 1.00 97.38 277 ARG A C 1
ATOM 2111 O O . ARG A 1 277 ? 6.320 -15.269 7.360 1.00 97.38 277 ARG A O 1
ATOM 2118 N N . ALA A 1 278 ? 7.686 -13.518 7.711 1.00 97.88 278 ALA A N 1
ATOM 2119 C CA . ALA A 1 278 ? 6.733 -12.488 7.302 1.00 97.88 278 ALA A CA 1
ATOM 2120 C C . ALA A 1 278 ? 6.338 -12.642 5.825 1.00 97.88 278 ALA A C 1
ATOM 2122 O O . ALA A 1 278 ? 5.150 -12.670 5.511 1.00 97.88 278 ALA A O 1
ATOM 2123 N N . LEU A 1 279 ? 7.309 -12.854 4.929 1.00 97.62 279 LEU A N 1
ATOM 2124 C CA . LEU A 1 279 ? 7.043 -13.135 3.513 1.00 97.62 279 LEU A CA 1
ATOM 2125 C C . LEU A 1 279 ? 6.203 -14.404 3.317 1.00 97.62 279 LEU A C 1
ATOM 2127 O O . LEU A 1 279 ? 5.277 -14.413 2.507 1.00 97.62 279 LEU A O 1
ATOM 2131 N N . ALA A 1 280 ? 6.501 -15.478 4.055 1.00 97.81 280 ALA A N 1
ATOM 2132 C CA . ALA A 1 280 ? 5.724 -16.716 3.988 1.00 97.81 280 ALA A CA 1
ATOM 2133 C C . ALA A 1 280 ? 4.270 -16.514 4.452 1.00 97.81 280 ALA A C 1
ATOM 2135 O O . ALA A 1 280 ? 3.347 -17.016 3.812 1.00 97.81 280 ALA A O 1
ATOM 2136 N N . LEU A 1 281 ? 4.060 -15.739 5.520 1.00 98.25 281 LEU A N 1
ATOM 2137 C CA . LEU A 1 281 ? 2.729 -15.380 6.012 1.00 98.25 281 LEU A CA 1
ATOM 2138 C C . LEU A 1 281 ? 1.963 -14.518 5.000 1.00 98.25 281 LEU A C 1
ATOM 2140 O O . LEU A 1 281 ? 0.804 -14.813 4.723 1.00 98.25 281 LEU A O 1
ATOM 2144 N N . LEU A 1 282 ? 2.603 -13.514 4.392 1.00 98.25 282 LEU A N 1
ATOM 2145 C CA . LEU A 1 282 ? 1.984 -12.683 3.351 1.00 98.25 282 LEU A CA 1
ATOM 2146 C C . LEU A 1 282 ? 1.558 -13.504 2.130 1.00 98.25 282 LEU A C 1
ATOM 2148 O O . LEU A 1 282 ? 0.448 -13.320 1.635 1.00 98.25 282 LEU A O 1
ATOM 2152 N N . ARG A 1 283 ? 2.388 -14.456 1.680 1.00 98.00 283 ARG A N 1
ATOM 2153 C CA . ARG A 1 283 ? 1.997 -15.404 0.621 1.00 98.00 283 ARG A CA 1
ATOM 2154 C C . ARG A 1 283 ? 0.775 -16.208 1.013 1.00 98.00 283 ARG A C 1
ATOM 2156 O O . ARG A 1 283 ? -0.153 -16.314 0.228 1.00 98.00 283 ARG A O 1
ATOM 2163 N N . GLN A 1 284 ? 0.749 -16.742 2.228 1.00 98.06 284 GLN A N 1
ATOM 2164 C CA . GLN A 1 284 ? -0.378 -17.549 2.672 1.00 98.06 284 GLN A CA 1
ATOM 2165 C C . GLN A 1 284 ? -1.671 -16.723 2.777 1.00 98.06 284 GLN A C 1
ATOM 2167 O O . GLN A 1 284 ? -2.742 -17.215 2.416 1.00 98.06 284 GLN A O 1
ATOM 2172 N N . LEU A 1 285 ? -1.587 -15.462 3.215 1.00 97.75 285 LEU A N 1
ATOM 2173 C CA . LEU A 1 285 ? -2.723 -14.534 3.218 1.00 97.75 285 LEU A CA 1
ATOM 2174 C C . LEU A 1 285 ? -3.209 -14.220 1.796 1.00 97.75 285 LEU A C 1
ATOM 2176 O O . LEU A 1 285 ? -4.416 -14.152 1.573 1.00 97.75 285 LEU A O 1
ATOM 2180 N N . GLN A 1 286 ? -2.286 -14.090 0.840 1.00 97.44 286 GLN A N 1
ATOM 2181 C CA . GLN A 1 286 ? -2.590 -13.862 -0.573 1.00 97.44 286 GLN A CA 1
ATOM 2182 C C . GLN A 1 286 ? -3.213 -15.104 -1.236 1.00 97.44 286 GLN A C 1
ATOM 2184 O O . GLN A 1 286 ? -4.237 -14.998 -1.900 1.00 97.44 286 GLN A O 1
ATOM 2189 N N . GLU A 1 287 ? -2.656 -16.295 -1.016 1.00 97.00 287 GLU A N 1
ATOM 2190 C CA . GLU A 1 287 ? -3.156 -17.566 -1.564 1.00 97.00 287 GLU A CA 1
ATOM 2191 C C . GLU A 1 287 ? -4.551 -17.939 -1.042 1.00 97.00 287 GLU A C 1
ATOM 2193 O O . GLU A 1 287 ? -5.311 -18.625 -1.728 1.00 97.00 287 GLU A O 1
ATOM 2198 N N . THR A 1 288 ? -4.884 -17.512 0.178 1.00 97.19 288 THR A N 1
ATOM 2199 C CA . THR A 1 288 ? -6.195 -17.762 0.799 1.00 97.19 288 THR A CA 1
ATOM 2200 C C . THR A 1 288 ? -7.216 -16.657 0.540 1.00 97.19 288 THR A C 1
ATOM 2202 O O . THR A 1 288 ? -8.346 -16.788 1.007 1.00 97.19 288 THR A O 1
ATOM 2205 N N . ASP A 1 289 ? -6.838 -15.602 -0.195 1.00 96.31 289 ASP A N 1
ATOM 2206 C CA . ASP A 1 289 ? -7.654 -14.401 -0.430 1.00 96.31 289 ASP A CA 1
ATOM 2207 C C . ASP A 1 289 ? -8.200 -13.795 0.883 1.00 96.31 289 ASP A C 1
ATOM 2209 O O . ASP A 1 289 ? -9.295 -13.240 0.958 1.00 96.31 289 ASP A O 1
ATOM 2213 N N . ALA A 1 290 ? -7.437 -13.951 1.973 1.00 95.69 290 ALA A N 1
ATOM 2214 C CA . ALA A 1 290 ? -7.798 -13.420 3.286 1.00 95.69 290 ALA A CA 1
ATOM 2215 C C . ALA A 1 290 ? -7.570 -11.903 3.354 1.00 95.69 290 ALA A C 1
ATOM 2217 O O . ALA A 1 290 ? -8.218 -11.197 4.131 1.00 95.69 290 ALA A O 1
ATOM 2218 N N . VAL A 1 291 ? -6.631 -11.412 2.541 1.00 96.50 291 VAL A N 1
ATOM 2219 C CA . VAL A 1 291 ? -6.239 -10.010 2.431 1.00 96.50 291 VAL A CA 1
ATOM 2220 C C . VAL A 1 291 ? -6.037 -9.679 0.957 1.00 96.50 291 VAL A C 1
ATOM 2222 O O . VAL A 1 291 ? -5.454 -10.463 0.212 1.00 96.50 291 VAL A O 1
ATOM 2225 N N . ALA A 1 292 ? -6.495 -8.498 0.549 1.00 96.38 292 ALA A N 1
ATOM 2226 C CA . ALA A 1 292 ? -6.456 -8.041 -0.832 1.00 96.38 292 ALA A CA 1
ATOM 2227 C C . ALA A 1 292 ? -5.018 -7.645 -1.243 1.00 96.38 292 ALA A C 1
ATOM 2229 O O . ALA A 1 292 ? -4.663 -6.469 -1.245 1.00 96.38 292 ALA A O 1
ATOM 2230 N N . LEU A 1 293 ? -4.174 -8.637 -1.547 1.00 97.62 293 LEU A N 1
ATOM 2231 C CA . LEU A 1 293 ? -2.734 -8.481 -1.814 1.00 97.62 293 LEU A CA 1
ATOM 2232 C C . LEU A 1 293 ? -2.360 -8.695 -3.294 1.00 97.62 293 LEU A C 1
ATOM 2234 O O . LEU A 1 293 ? -1.199 -8.966 -3.598 1.00 97.62 293 LEU A O 1
ATOM 2238 N N . ASP A 1 294 ? -3.308 -8.595 -4.231 1.00 97.00 294 ASP A N 1
ATOM 2239 C CA . ASP A 1 294 ? -3.052 -8.930 -5.644 1.00 97.00 294 ASP A CA 1
ATOM 2240 C C . ASP A 1 294 ? -1.944 -8.081 -6.282 1.00 97.00 294 ASP A C 1
ATOM 2242 O O . ASP A 1 294 ? -1.121 -8.607 -7.029 1.00 97.00 294 ASP A O 1
ATOM 2246 N N . GLU A 1 295 ? -1.867 -6.787 -5.955 1.00 97.19 295 GLU A N 1
ATOM 2247 C CA . GLU A 1 295 ? -0.817 -5.902 -6.489 1.00 97.19 295 GLU A CA 1
ATOM 2248 C C . GLU A 1 295 ? 0.575 -6.232 -5.912 1.00 97.19 295 GLU A C 1
ATOM 2250 O O . GLU A 1 295 ? 1.595 -5.865 -6.489 1.00 97.19 295 GLU A O 1
ATOM 2255 N N . LEU A 1 296 ? 0.638 -6.987 -4.809 1.00 97.56 296 LEU A N 1
ATOM 2256 C CA . LEU A 1 296 ? 1.882 -7.483 -4.216 1.00 97.56 296 LEU A CA 1
ATOM 2257 C C . LEU A 1 296 ? 2.240 -8.881 -4.739 1.00 97.56 296 LEU A C 1
ATOM 2259 O O . LEU A 1 296 ? 3.358 -9.344 -4.517 1.00 97.56 296 LEU A O 1
ATOM 2263 N N . ALA A 1 297 ? 1.332 -9.574 -5.434 1.00 96.56 297 ALA A N 1
ATOM 2264 C CA . ALA A 1 297 ? 1.548 -10.954 -5.863 1.00 96.56 297 ALA A CA 1
ATOM 2265 C C . ALA A 1 297 ? 2.815 -11.141 -6.724 1.00 96.56 297 ALA A C 1
ATOM 2267 O O . ALA A 1 297 ? 3.556 -12.093 -6.456 1.00 96.56 297 ALA A O 1
ATOM 2268 N N . PRO A 1 298 ? 3.145 -10.256 -7.694 1.00 95.50 298 PRO A N 1
ATOM 2269 C CA . PRO A 1 298 ? 4.393 -10.372 -8.450 1.00 95.50 298 PRO A CA 1
ATOM 2270 C C . PRO A 1 298 ? 5.637 -10.329 -7.555 1.00 95.50 298 PRO A C 1
ATOM 2272 O O . PRO A 1 298 ? 6.550 -11.128 -7.751 1.00 95.50 298 PRO A O 1
ATOM 2275 N N . TRP A 1 299 ? 5.649 -9.451 -6.546 1.00 95.81 299 TRP A N 1
ATOM 2276 C CA . TRP A 1 299 ? 6.721 -9.369 -5.553 1.00 95.81 299 TRP A CA 1
ATOM 2277 C C . TRP A 1 299 ? 6.785 -10.621 -4.682 1.00 95.81 299 TRP A C 1
ATOM 2279 O O . TRP A 1 299 ? 7.838 -11.252 -4.569 1.00 95.81 299 TRP A O 1
ATOM 2289 N N . LEU A 1 300 ? 5.660 -11.013 -4.084 1.00 96.75 300 LEU A N 1
ATOM 2290 C CA . LEU A 1 300 ? 5.603 -12.149 -3.169 1.00 96.75 300 LEU A CA 1
ATOM 2291 C C . LEU A 1 300 ? 6.027 -13.450 -3.858 1.00 96.75 300 LEU A C 1
ATOM 2293 O O . LEU A 1 300 ? 6.678 -14.283 -3.226 1.00 96.75 300 LEU A O 1
ATOM 2297 N N . ALA A 1 301 ? 5.735 -13.609 -5.151 1.00 95.81 301 ALA A N 1
ATOM 2298 C CA . ALA A 1 301 ? 6.136 -14.771 -5.939 1.00 95.81 301 ALA A CA 1
ATOM 2299 C C . ALA A 1 301 ? 7.658 -14.898 -6.141 1.00 95.81 301 ALA A C 1
ATOM 2301 O O . ALA A 1 301 ? 8.147 -16.008 -6.347 1.00 95.81 301 ALA A O 1
ATOM 2302 N N . GLN A 1 302 ? 8.404 -13.788 -6.096 1.00 94.75 302 GLN A N 1
ATOM 2303 C CA . GLN A 1 302 ? 9.850 -13.765 -6.361 1.00 94.75 302 GLN A CA 1
ATOM 2304 C C . GLN A 1 302 ? 10.710 -13.500 -5.121 1.00 94.75 302 GLN A C 1
ATOM 2306 O O . GLN A 1 302 ? 11.889 -13.844 -5.132 1.00 94.75 302 GLN A O 1
ATOM 2311 N N . ALA A 1 303 ? 10.157 -12.878 -4.077 1.00 93.81 303 ALA A N 1
ATOM 2312 C CA . ALA A 1 303 ? 10.914 -12.536 -2.881 1.00 93.81 303 ALA A CA 1
ATOM 2313 C C . ALA A 1 303 ? 11.416 -13.790 -2.149 1.00 93.81 303 ALA A C 1
ATOM 2315 O O . ALA A 1 303 ? 10.743 -14.811 -2.072 1.00 93.81 303 ALA A O 1
ATOM 2316 N N . ASP A 1 304 ? 12.581 -13.719 -1.538 1.00 91.50 304 ASP A N 1
ATOM 2317 C CA . ASP A 1 304 ? 13.078 -14.691 -0.571 1.00 91.50 304 ASP A CA 1
ATOM 2318 C C . ASP A 1 304 ? 13.728 -13.940 0.601 1.00 91.50 304 ASP A C 1
ATOM 2320 O O . ASP A 1 304 ? 13.608 -12.720 0.696 1.00 91.50 304 ASP A O 1
ATOM 2324 N N . GLY A 1 305 ? 14.407 -14.642 1.510 1.00 83.38 305 GLY A N 1
ATOM 2325 C CA . GLY A 1 305 ? 15.073 -14.012 2.657 1.00 83.38 305 GLY A CA 1
ATOM 2326 C C . GLY A 1 305 ? 16.130 -12.954 2.296 1.00 83.38 305 GLY A C 1
ATOM 2327 O O . GLY A 1 305 ? 16.534 -12.194 3.167 1.00 83.38 305 GLY A O 1
ATOM 2328 N N . HIS A 1 306 ? 16.556 -12.865 1.031 1.00 89.62 306 HIS A N 1
ATOM 2329 C CA . HIS A 1 306 ? 17.578 -11.928 0.554 1.00 89.62 306 HIS A CA 1
ATOM 2330 C C . HIS A 1 306 ? 17.059 -10.994 -0.547 1.00 89.62 306 HIS A C 1
ATOM 2332 O O . HIS A 1 306 ? 17.832 -10.434 -1.336 1.00 89.62 306 HIS A O 1
ATOM 2338 N N . TRP A 1 307 ? 15.740 -10.833 -0.659 1.00 93.56 307 TRP A N 1
ATOM 2339 C CA . TRP A 1 307 ? 15.143 -10.075 -1.755 1.00 93.56 307 TRP A CA 1
ATOM 2340 C C . TRP A 1 307 ? 15.550 -8.593 -1.746 1.00 93.56 307 TRP A C 1
ATOM 2342 O O . TRP A 1 307 ? 15.771 -8.020 -2.812 1.00 93.56 307 TRP A O 1
ATOM 2352 N N . LEU A 1 308 ? 15.730 -7.992 -0.564 1.00 89.50 308 LEU A N 1
ATOM 2353 C CA . LEU A 1 308 ? 16.183 -6.603 -0.422 1.00 89.50 308 LEU A CA 1
ATOM 2354 C C . LEU A 1 308 ? 17.574 -6.385 -1.034 1.00 89.50 308 LEU A C 1
ATOM 2356 O O . LEU A 1 308 ? 17.843 -5.327 -1.585 1.00 89.50 308 LEU A O 1
ATOM 2360 N N . GLN A 1 309 ? 18.461 -7.382 -0.993 1.00 87.19 309 GLN A N 1
ATOM 2361 C CA . GLN A 1 309 ? 19.786 -7.274 -1.613 1.00 87.19 309 GLN A CA 1
ATOM 2362 C C . GLN A 1 309 ? 19.787 -7.690 -3.088 1.00 87.19 309 GLN A C 1
ATOM 2364 O O . GLN A 1 309 ? 20.651 -7.268 -3.854 1.00 87.19 309 GLN A O 1
ATOM 2369 N N . THR A 1 310 ? 18.875 -8.578 -3.490 1.00 87.31 310 THR A N 1
ATOM 2370 C CA . THR A 1 310 ? 18.943 -9.245 -4.802 1.00 87.31 310 THR A CA 1
ATOM 2371 C C . THR A 1 310 ? 17.971 -8.685 -5.840 1.00 87.31 310 THR A C 1
ATOM 2373 O O . THR A 1 310 ? 18.231 -8.802 -7.048 1.00 87.31 310 THR A O 1
ATOM 2376 N N . LEU A 1 311 ? 16.865 -8.088 -5.391 1.00 89.50 311 LEU A N 1
ATOM 2377 C CA . LEU A 1 311 ? 15.760 -7.617 -6.225 1.00 89.50 311 LEU A CA 1
ATOM 2378 C C . LEU A 1 311 ? 15.497 -6.119 -6.079 1.00 89.50 311 LEU A C 1
ATOM 2380 O O . LEU A 1 311 ? 15.184 -5.488 -7.089 1.00 89.50 311 LEU A O 1
ATOM 2384 N N . HIS A 1 312 ? 15.596 -5.553 -4.876 1.00 90.81 312 HIS A N 1
ATOM 2385 C CA . HIS A 1 312 ? 15.345 -4.125 -4.672 1.00 90.81 312 HIS A CA 1
ATOM 2386 C C . HIS A 1 312 ? 16.380 -3.274 -5.426 1.00 90.81 312 HIS A C 1
ATOM 2388 O O . HIS A 1 312 ? 17.556 -3.632 -5.513 1.00 90.81 312 HIS A O 1
ATOM 2394 N N . SER A 1 313 ? 15.931 -2.172 -6.021 1.00 91.31 313 SER A N 1
ATOM 2395 C CA . SER A 1 313 ? 16.783 -1.181 -6.676 1.00 91.31 313 SER A CA 1
ATOM 2396 C C . SER A 1 313 ? 16.160 0.198 -6.476 1.00 91.31 313 SER A C 1
ATOM 2398 O O . SER A 1 313 ? 14.944 0.324 -6.616 1.00 91.31 313 SER A O 1
ATOM 2400 N N . PRO A 1 314 ? 16.966 1.232 -6.185 1.00 90.19 314 PRO A N 1
ATOM 2401 C CA . PRO A 1 314 ? 16.459 2.588 -5.993 1.00 90.19 314 PRO A CA 1
ATOM 2402 C C . PRO A 1 314 ? 15.981 3.244 -7.296 1.00 90.19 314 PRO A C 1
ATOM 2404 O O . PRO A 1 314 ? 15.364 4.298 -7.246 1.00 90.19 314 PRO A O 1
ATOM 2407 N N . HIS A 1 315 ? 16.262 2.643 -8.456 1.00 90.44 315 HIS A N 1
ATOM 2408 C CA . HIS A 1 315 ? 15.983 3.238 -9.766 1.00 90.44 315 HIS A CA 1
ATOM 2409 C C . HIS A 1 315 ? 14.837 2.557 -10.518 1.00 90.44 315 HIS A C 1
ATOM 2411 O O . HIS A 1 315 ? 14.408 3.040 -11.568 1.00 90.44 315 HIS A O 1
ATOM 2417 N N . ILE A 1 316 ? 14.370 1.395 -10.046 1.00 93.75 316 ILE A N 1
ATOM 2418 C CA . ILE A 1 316 ? 13.394 0.602 -10.788 1.00 93.75 316 ILE A CA 1
ATOM 2419 C C . ILE A 1 316 ? 12.606 -0.362 -9.892 1.00 93.75 316 ILE A C 1
ATOM 2421 O O . ILE A 1 316 ? 13.165 -1.074 -9.057 1.00 93.75 316 ILE A O 1
ATOM 2425 N N . GLY A 1 317 ? 11.305 -0.452 -10.163 1.00 93.12 317 GLY A N 1
ATOM 2426 C CA . GLY A 1 317 ? 10.345 -1.316 -9.487 1.00 93.12 317 GLY A CA 1
ATOM 2427 C C . GLY A 1 317 ? 9.742 -0.656 -8.251 1.00 93.12 317 GLY A C 1
ATOM 2428 O O . GLY A 1 317 ? 10.432 -0.473 -7.261 1.00 93.12 317 GLY A O 1
ATOM 2429 N N . LYS A 1 318 ? 8.435 -0.374 -8.298 1.00 94.88 318 LYS A N 1
ATOM 2430 C CA . LYS A 1 318 ? 7.679 0.252 -7.197 1.00 94.88 318 LYS A CA 1
ATOM 2431 C C . LYS A 1 318 ? 7.410 -0.686 -6.016 1.00 94.88 318 LYS A C 1
ATOM 2433 O O . LYS A 1 318 ? 7.219 -0.236 -4.896 1.00 94.88 318 LYS A O 1
ATOM 2438 N N . ILE A 1 319 ? 7.294 -1.991 -6.272 1.00 94.06 319 ILE A N 1
ATOM 2439 C CA . ILE A 1 319 ? 7.048 -2.996 -5.232 1.00 94.06 319 ILE A CA 1
ATOM 2440 C C . ILE A 1 319 ? 7.903 -4.220 -5.526 1.00 94.06 319 ILE A C 1
ATOM 2442 O O . ILE A 1 319 ? 7.795 -4.835 -6.587 1.00 94.06 319 ILE A O 1
ATOM 2446 N N . GLY A 1 320 ? 8.727 -4.606 -4.556 1.00 80.56 320 GLY A N 1
ATOM 2447 C CA . GLY A 1 320 ? 9.369 -5.909 -4.503 1.00 80.56 320 GLY A CA 1
ATOM 2448 C C . GLY A 1 320 ? 10.557 -6.136 -5.411 1.00 80.56 320 GLY A C 1
ATOM 2449 O O . GLY A 1 320 ? 11.020 -7.277 -5.544 1.00 80.56 320 GLY A O 1
ATOM 2450 N N . GLY A 1 321 ? 11.019 -5.064 -6.051 1.00 85.62 321 GLY A N 1
ATOM 2451 C CA . GLY A 1 321 ? 12.108 -5.100 -7.004 1.00 85.62 321 GLY A CA 1
ATOM 2452 C C . GLY A 1 321 ? 11.795 -5.882 -8.282 1.00 85.62 321 GLY A C 1
ATOM 2453 O O . GLY A 1 321 ? 10.686 -6.350 -8.529 1.00 85.62 321 GLY A O 1
ATOM 2454 N N . ILE A 1 322 ? 12.807 -6.046 -9.128 1.00 92.75 322 ILE A N 1
ATOM 2455 C CA . ILE A 1 322 ? 12.680 -6.724 -10.431 1.00 92.75 322 ILE A CA 1
ATOM 2456 C C . ILE A 1 322 ? 13.720 -7.834 -10.511 1.00 92.75 322 ILE A C 1
ATOM 2458 O O . ILE A 1 322 ? 14.862 -7.613 -10.131 1.00 92.75 322 ILE A O 1
ATOM 2462 N N . THR A 1 323 ? 13.396 -9.034 -10.997 1.00 93.44 323 THR A N 1
ATOM 2463 C CA . THR A 1 323 ? 14.428 -10.081 -11.168 1.00 93.44 323 THR A CA 1
ATOM 2464 C C . THR A 1 323 ? 15.504 -9.673 -12.178 1.00 93.44 323 THR A C 1
ATOM 2466 O O . THR A 1 323 ? 15.239 -8.923 -13.114 1.00 93.44 323 THR A O 1
ATOM 2469 N N . THR A 1 324 ? 16.720 -10.221 -12.062 1.00 92.81 324 THR A N 1
ATOM 2470 C CA . THR A 1 324 ? 17.770 -9.986 -13.074 1.00 92.81 324 THR A CA 1
ATOM 2471 C C . THR A 1 324 ? 17.295 -10.366 -14.478 1.00 92.81 324 THR A C 1
ATOM 2473 O O . THR A 1 324 ? 17.524 -9.614 -15.412 1.00 92.81 324 THR A O 1
ATOM 2476 N N . ALA A 1 325 ? 16.577 -11.482 -14.638 1.00 93.88 325 ALA A N 1
ATOM 2477 C CA . ALA A 1 325 ? 16.054 -11.889 -15.943 1.00 93.88 325 ALA A CA 1
ATOM 2478 C C . ALA A 1 325 ? 15.034 -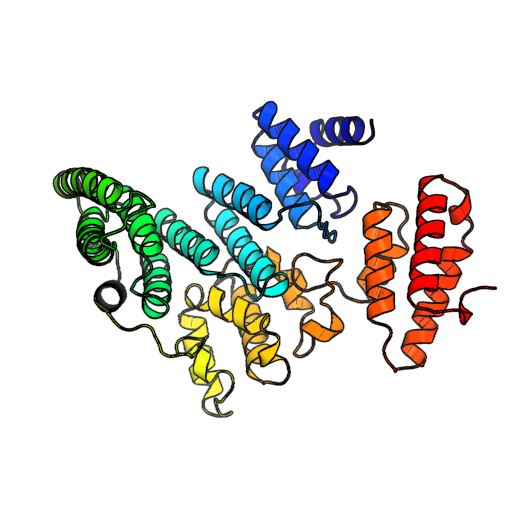10.886 -16.514 1.00 93.88 325 ALA A C 1
ATOM 2480 O O . ALA A 1 325 ? 15.043 -10.623 -17.714 1.00 93.88 325 ALA A O 1
ATOM 2481 N N . ALA A 1 326 ? 14.178 -10.312 -15.664 1.00 95.00 326 ALA A N 1
ATOM 2482 C CA . ALA A 1 326 ? 13.238 -9.278 -16.080 1.00 95.00 326 ALA A CA 1
ATOM 2483 C C . ALA A 1 326 ? 13.958 -7.972 -16.450 1.00 95.00 326 ALA A C 1
ATOM 2485 O O . ALA A 1 326 ? 13.630 -7.392 -17.479 1.00 95.00 326 ALA A O 1
ATOM 2486 N N . LEU A 1 327 ? 14.989 -7.561 -15.703 1.00 96.00 327 LEU A N 1
ATOM 2487 C CA . LEU A 1 327 ? 15.829 -6.420 -16.084 1.00 96.00 327 LEU A CA 1
ATOM 2488 C C . LEU A 1 327 ? 16.516 -6.644 -17.440 1.00 96.00 327 LEU A C 1
ATOM 2490 O O . LEU A 1 327 ? 16.444 -5.780 -18.307 1.00 96.00 327 LEU A O 1
ATOM 2494 N N . GLU A 1 328 ? 17.122 -7.816 -17.668 1.00 95.69 328 GLU A N 1
ATOM 2495 C CA . GLU A 1 328 ? 17.730 -8.151 -18.965 1.00 95.69 328 GLU A CA 1
ATOM 2496 C C . GLU A 1 328 ? 16.712 -8.038 -20.115 1.00 95.69 328 GLU A C 1
ATOM 2498 O O . GLU A 1 328 ? 17.041 -7.528 -21.188 1.00 95.69 328 GLU A O 1
ATOM 2503 N N . ALA A 1 329 ? 15.471 -8.487 -19.890 1.00 95.94 329 ALA A N 1
ATOM 2504 C CA . ALA A 1 329 ? 14.392 -8.390 -20.867 1.00 95.94 329 ALA A CA 1
ATOM 2505 C C . ALA A 1 329 ? 13.943 -6.939 -21.113 1.00 95.94 329 ALA A C 1
ATOM 2507 O O . ALA A 1 329 ? 13.736 -6.567 -22.268 1.00 95.94 329 ALA A O 1
ATOM 2508 N N . LEU A 1 330 ? 13.829 -6.123 -20.057 1.00 96.25 330 LEU A N 1
ATOM 2509 C CA . LEU A 1 330 ? 13.483 -4.701 -20.155 1.00 96.25 330 LEU A CA 1
ATOM 2510 C C . LEU A 1 330 ? 14.523 -3.942 -20.981 1.00 96.25 330 LEU A C 1
ATOM 2512 O O . LEU A 1 330 ? 14.170 -3.285 -21.955 1.00 96.25 330 LEU A O 1
ATOM 2516 N N . VAL A 1 331 ? 15.810 -4.085 -20.651 1.00 96.50 331 VAL A N 1
ATOM 2517 C CA . VAL A 1 331 ? 16.889 -3.371 -21.352 1.00 96.50 331 VAL A CA 1
ATOM 2518 C C . VAL A 1 331 ? 16.964 -3.768 -22.830 1.00 96.50 331 VAL A C 1
ATOM 2520 O O . VAL A 1 331 ? 17.234 -2.922 -23.687 1.00 96.50 331 VAL A O 1
ATOM 2523 N N . ALA A 1 332 ? 16.721 -5.043 -23.151 1.00 95.12 332 ALA A N 1
ATOM 2524 C CA . ALA A 1 332 ? 16.818 -5.554 -24.516 1.00 95.12 332 ALA A CA 1
ATOM 2525 C C . ALA A 1 332 ? 15.660 -5.122 -25.432 1.00 95.12 332 ALA A C 1
ATOM 2527 O O . ALA A 1 332 ? 15.880 -4.974 -26.637 1.00 95.12 332 ALA A O 1
ATOM 2528 N N . ASP A 1 333 ? 14.454 -4.928 -24.895 1.00 95.62 333 ASP A N 1
ATOM 2529 C CA . ASP A 1 333 ? 13.257 -4.641 -25.688 1.00 95.62 333 ASP A CA 1
ATOM 2530 C C . ASP A 1 333 ? 13.153 -3.149 -26.046 1.00 95.62 333 ASP A C 1
ATOM 2532 O O . ASP A 1 333 ? 12.900 -2.290 -25.204 1.00 95.62 333 ASP A O 1
ATOM 2536 N N . THR A 1 334 ? 13.330 -2.856 -27.336 1.00 94.31 334 THR A N 1
ATOM 2537 C CA . THR A 1 334 ? 13.331 -1.503 -27.913 1.00 94.31 334 THR A CA 1
ATOM 2538 C C . THR A 1 334 ? 11.964 -0.824 -27.909 1.00 94.31 334 THR A C 1
ATOM 2540 O O . THR A 1 334 ? 11.873 0.351 -28.243 1.00 94.31 334 THR A O 1
ATOM 2543 N N . ASN A 1 335 ? 10.895 -1.533 -27.532 1.00 94.00 335 ASN A N 1
ATOM 2544 C CA . ASN A 1 335 ? 9.567 -0.938 -27.392 1.00 94.00 335 ASN A CA 1
ATOM 2545 C C . ASN A 1 335 ? 9.365 -0.239 -26.041 1.00 94.00 335 ASN A C 1
ATOM 2547 O O . ASN A 1 335 ? 8.343 0.415 -25.869 1.00 94.00 335 ASN A O 1
ATOM 2551 N N . TYR A 1 336 ? 10.267 -0.415 -25.071 1.00 95.19 336 TYR A N 1
ATOM 2552 C CA . TYR A 1 336 ? 10.197 0.302 -23.798 1.00 95.19 336 TYR A CA 1
ATOM 2553 C C . TYR A 1 336 ? 10.785 1.707 -23.905 1.00 95.19 336 TYR A C 1
ATOM 2555 O O . TYR A 1 336 ? 11.723 1.937 -24.672 1.00 95.19 336 TYR A O 1
ATOM 2563 N N . ALA A 1 337 ? 10.270 2.620 -23.077 1.00 91.69 337 ALA A N 1
ATOM 2564 C CA . ALA A 1 337 ? 10.803 3.969 -22.957 1.00 91.69 337 ALA A CA 1
ATOM 2565 C C . ALA A 1 337 ? 12.309 3.942 -22.646 1.00 91.69 337 ALA A C 1
ATOM 2567 O O . ALA A 1 337 ? 12.778 3.145 -21.828 1.00 91.69 337 ALA A O 1
ATOM 2568 N N . THR A 1 338 ? 13.074 4.823 -23.297 1.00 91.81 338 THR A N 1
ATOM 2569 C CA . THR A 1 338 ? 14.534 4.909 -23.134 1.00 91.81 338 THR A CA 1
ATOM 2570 C C . THR A 1 338 ? 14.944 5.038 -21.664 1.00 91.81 338 THR A C 1
ATOM 2572 O O . THR A 1 338 ? 15.847 4.326 -21.235 1.00 91.81 338 THR A O 1
ATOM 2575 N N . TYR A 1 339 ? 14.240 5.872 -20.892 1.00 91.94 339 TYR A N 1
ATOM 2576 C CA . TYR A 1 339 ? 14.517 6.110 -19.472 1.00 91.94 339 TYR A CA 1
ATOM 2577 C C . TYR A 1 339 ? 14.354 4.843 -18.616 1.00 91.94 339 TYR A C 1
ATOM 2579 O O . TYR A 1 339 ? 15.256 4.464 -17.874 1.00 91.94 339 TYR A O 1
ATOM 2587 N N . LEU A 1 340 ? 13.259 4.098 -18.796 1.00 94.88 340 LEU A N 1
ATOM 2588 C CA . LEU A 1 340 ? 13.063 2.813 -18.121 1.00 94.88 340 LEU A CA 1
ATOM 2589 C C . LEU A 1 340 ? 14.190 1.815 -18.439 1.00 94.88 340 LEU A C 1
ATOM 2591 O O . LEU A 1 340 ? 14.657 1.079 -17.568 1.00 94.88 340 LEU A O 1
ATOM 2595 N N . ARG A 1 341 ? 14.630 1.770 -19.699 1.00 95.75 341 ARG A N 1
ATOM 2596 C CA . ARG A 1 341 ? 15.701 0.865 -20.141 1.00 95.75 341 ARG A CA 1
ATOM 2597 C C . ARG A 1 341 ? 17.060 1.271 -19.573 1.00 95.75 341 ARG A C 1
ATOM 2599 O O . ARG A 1 341 ? 17.857 0.395 -19.252 1.00 95.75 341 ARG A O 1
ATOM 2606 N N . GLU A 1 342 ? 17.315 2.567 -19.439 1.00 94.56 342 GLU A N 1
ATOM 2607 C CA . GLU A 1 342 ? 18.486 3.120 -18.756 1.00 94.56 342 GLU A CA 1
ATOM 2608 C C . GLU A 1 342 ? 18.492 2.719 -17.275 1.00 94.56 342 GLU A C 1
ATOM 2610 O O . GLU A 1 342 ? 19.440 2.070 -16.833 1.00 94.56 342 GLU A O 1
ATOM 2615 N N . ASN A 1 343 ? 17.400 2.964 -16.543 1.00 94.94 343 ASN A N 1
ATOM 2616 C CA . ASN A 1 343 ? 17.279 2.570 -15.136 1.00 94.94 343 ASN A CA 1
ATOM 2617 C C . ASN A 1 343 ? 17.438 1.054 -14.947 1.00 94.94 343 ASN A C 1
ATOM 2619 O O . ASN A 1 343 ? 18.096 0.599 -14.010 1.00 94.94 343 ASN A O 1
ATOM 2623 N N . ALA A 1 344 ? 16.895 0.250 -15.867 1.00 96.19 344 ALA A N 1
ATOM 2624 C CA . ALA A 1 344 ? 17.080 -1.195 -15.840 1.00 96.19 344 ALA A CA 1
ATOM 2625 C C . ALA A 1 344 ? 18.549 -1.603 -16.073 1.00 96.19 344 ALA A C 1
ATOM 2627 O O . ALA A 1 344 ? 19.016 -2.568 -15.465 1.00 96.19 344 ALA A O 1
ATOM 2628 N N . ALA A 1 345 ? 19.291 -0.882 -16.920 1.00 95.38 345 ALA A N 1
ATOM 2629 C CA . ALA A 1 345 ? 20.715 -1.122 -17.142 1.00 95.38 345 ALA A CA 1
ATOM 2630 C C . ALA A 1 345 ? 21.555 -0.734 -15.917 1.00 95.38 345 ALA A C 1
ATOM 2632 O O . ALA A 1 345 ? 22.410 -1.521 -15.505 1.00 95.38 345 ALA A O 1
ATOM 2633 N N . THR A 1 346 ? 21.263 0.409 -15.291 1.00 93.81 346 THR A N 1
ATOM 2634 C CA . THR A 1 346 ? 21.869 0.824 -14.017 1.00 93.81 346 THR A CA 1
ATOM 2635 C C . THR A 1 346 ? 21.640 -0.239 -12.944 1.00 93.81 346 THR A C 1
ATOM 2637 O O . THR A 1 346 ? 22.604 -0.758 -12.386 1.00 93.81 346 THR A O 1
ATOM 2640 N N . ALA A 1 347 ? 20.396 -0.693 -12.760 1.00 93.69 347 ALA A N 1
ATOM 2641 C CA . ALA A 1 347 ? 20.063 -1.741 -11.794 1.00 93.69 347 ALA A CA 1
ATOM 2642 C C . ALA A 1 347 ? 20.771 -3.085 -12.075 1.00 93.69 347 ALA A C 1
ATOM 2644 O O . ALA A 1 347 ? 21.090 -3.832 -11.147 1.00 93.69 347 ALA A O 1
ATOM 2645 N N . LEU A 1 348 ? 21.034 -3.435 -13.342 1.00 93.81 348 LEU A N 1
ATOM 2646 C CA . LEU A 1 348 ? 21.839 -4.619 -13.681 1.00 93.81 348 LEU A CA 1
ATOM 2647 C C . LEU A 1 348 ? 23.301 -4.458 -13.263 1.00 93.81 348 LEU A C 1
ATOM 2649 O O . LEU A 1 348 ? 23.897 -5.424 -12.781 1.00 93.81 348 LEU A O 1
ATOM 2653 N N . ILE A 1 349 ? 23.866 -3.267 -13.459 1.00 91.50 349 ILE A N 1
ATOM 2654 C CA . ILE A 1 349 ? 25.259 -2.955 -13.131 1.00 91.50 349 ILE A CA 1
ATOM 2655 C C . ILE A 1 349 ? 25.458 -2.912 -11.613 1.00 91.50 349 ILE A C 1
ATOM 2657 O O . ILE A 1 349 ? 26.394 -3.53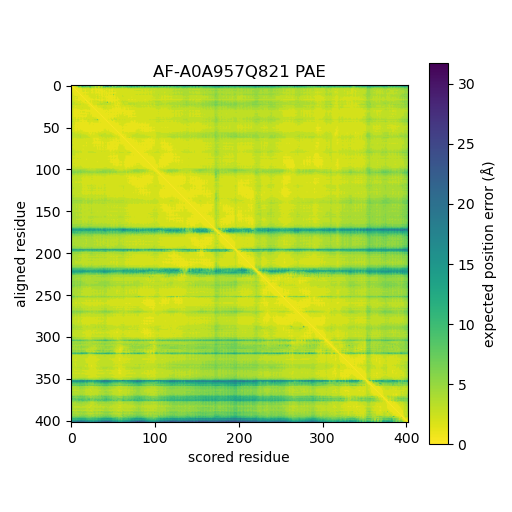3 -11.113 1.00 91.50 349 ILE A O 1
ATOM 2661 N N . GLU A 1 350 ? 24.536 -2.305 -10.864 1.00 89.62 350 GLU A N 1
ATOM 2662 C CA . GLU A 1 350 ? 24.537 -2.312 -9.391 1.00 89.62 350 GLU A CA 1
ATOM 2663 C C . GLU A 1 350 ? 24.529 -3.733 -8.809 1.00 89.62 350 GLU A C 1
ATOM 2665 O O . GLU A 1 350 ? 25.128 -4.003 -7.768 1.00 89.62 350 GLU A O 1
ATOM 2670 N N . ARG A 1 351 ? 23.881 -4.674 -9.505 1.00 88.75 351 ARG A N 1
ATOM 2671 C CA . ARG A 1 351 ? 23.798 -6.087 -9.104 1.00 88.75 351 ARG A CA 1
ATOM 2672 C C . ARG A 1 351 ? 24.978 -6.938 -9.540 1.00 88.75 351 ARG A C 1
ATOM 2674 O O . ARG A 1 351 ? 24.967 -8.152 -9.291 1.00 88.75 351 ARG A O 1
ATOM 2681 N N . MET A 1 352 ? 25.972 -6.364 -10.212 1.00 88.00 352 MET A N 1
ATOM 2682 C CA . MET A 1 352 ? 27.188 -7.093 -10.542 1.00 88.00 352 MET A CA 1
ATOM 2683 C C . MET A 1 352 ? 27.904 -7.487 -9.248 1.00 88.00 352 MET A C 1
ATOM 2685 O O . MET A 1 352 ? 28.525 -6.689 -8.554 1.00 88.00 352 MET A O 1
ATOM 2689 N N . SER A 1 353 ? 27.746 -8.762 -8.906 1.00 73.81 353 SER A N 1
ATOM 2690 C CA . SER A 1 353 ? 28.269 -9.400 -7.702 1.00 73.81 353 SER A CA 1
ATOM 2691 C C . SER A 1 353 ? 29.784 -9.618 -7.817 1.00 73.81 353 SER A C 1
ATOM 2693 O O . SER A 1 353 ? 30.319 -9.665 -8.923 1.00 73.81 353 SER A O 1
ATOM 2695 N N . PRO A 1 354 ? 30.518 -9.859 -6.716 1.00 61.38 354 PRO A N 1
ATOM 2696 C CA . PRO A 1 354 ? 31.862 -10.437 -6.790 1.00 61.38 354 PRO A CA 1
ATOM 2697 C C . PRO A 1 354 ? 31.934 -11.807 -7.503 1.00 61.38 354 PRO A C 1
ATOM 2699 O O . PRO A 1 354 ? 33.038 -12.292 -7.745 1.00 61.38 354 PRO A O 1
ATOM 2702 N N . GLU A 1 355 ? 30.811 -12.451 -7.849 1.00 73.94 355 GLU A N 1
ATOM 2703 C CA . GLU A 1 355 ? 30.774 -13.702 -8.620 1.00 73.94 355 GLU A CA 1
ATOM 2704 C C . GLU A 1 355 ? 31.167 -13.518 -10.106 1.00 73.94 355 GLU A C 1
ATOM 2706 O O . GLU A 1 355 ? 30.362 -13.032 -10.910 1.00 73.94 355 GLU A O 1
ATOM 2711 N N . PRO A 1 356 ? 32.348 -14.002 -10.550 1.00 75.50 356 PRO A N 1
ATOM 2712 C CA . PRO A 1 356 ? 32.879 -13.667 -11.878 1.00 75.50 356 PRO A CA 1
ATOM 2713 C C . PRO A 1 356 ? 32.019 -14.158 -13.054 1.00 75.50 356 PRO A C 1
ATOM 2715 O O . PRO A 1 356 ? 31.908 -13.484 -14.077 1.00 75.50 356 PRO A O 1
ATOM 2718 N N . ASN A 1 357 ? 31.381 -15.326 -12.920 1.00 77.62 357 ASN A N 1
ATOM 2719 C CA . ASN A 1 357 ? 30.582 -15.917 -14.001 1.00 77.62 357 ASN A CA 1
ATOM 2720 C C . ASN A 1 357 ? 29.297 -15.125 -14.279 1.00 77.62 357 ASN A C 1
ATOM 2722 O O . ASN A 1 357 ? 28.894 -14.993 -15.436 1.00 77.62 357 ASN A O 1
ATOM 2726 N N . ARG A 1 358 ? 28.654 -14.594 -13.229 1.00 79.69 358 ARG A N 1
ATOM 2727 C CA . ARG A 1 358 ? 27.460 -13.749 -13.367 1.00 79.69 358 ARG A CA 1
ATOM 2728 C C . ARG A 1 358 ? 27.815 -12.453 -14.091 1.00 79.69 358 ARG A C 1
ATOM 2730 O O . ARG A 1 358 ? 27.090 -12.043 -14.994 1.00 79.69 358 ARG A O 1
ATOM 2737 N N . ASN A 1 359 ? 28.976 -11.889 -13.768 1.00 85.19 359 ASN A N 1
ATOM 2738 C CA . ASN A 1 359 ? 29.472 -10.676 -14.404 1.00 85.19 359 ASN A CA 1
ATOM 2739 C C . ASN A 1 359 ? 29.738 -10.886 -15.892 1.00 85.19 359 ASN A C 1
ATOM 2741 O O . ASN A 1 359 ? 29.307 -10.060 -16.685 1.00 85.19 359 ASN A O 1
ATOM 2745 N N . GLN A 1 360 ? 30.336 -12.012 -16.304 1.00 87.75 360 GLN A N 1
ATOM 2746 C CA . GLN A 1 360 ? 30.596 -12.259 -17.728 1.00 87.75 360 GLN A CA 1
ATOM 2747 C C . GLN A 1 360 ? 29.316 -12.251 -18.576 1.00 87.75 360 GLN A C 1
ATOM 2749 O O . GLN A 1 360 ? 29.292 -11.640 -19.642 1.00 87.75 360 GLN A O 1
ATOM 2754 N N . ARG A 1 361 ? 28.231 -12.866 -18.089 1.00 90.19 361 ARG A N 1
ATOM 2755 C CA . ARG A 1 361 ? 26.931 -12.846 -18.780 1.00 90.19 361 ARG A CA 1
ATOM 2756 C C . ARG A 1 361 ? 26.391 -11.422 -18.942 1.00 90.19 361 ARG A C 1
ATOM 2758 O O . ARG A 1 361 ? 25.902 -11.083 -20.019 1.00 90.19 361 ARG A O 1
ATOM 2765 N N . LEU A 1 362 ? 26.462 -10.613 -17.886 1.00 90.31 362 LEU A N 1
ATOM 2766 C CA . LEU A 1 362 ? 25.999 -9.223 -17.913 1.00 90.31 362 LEU A CA 1
ATOM 2767 C C . LEU A 1 362 ? 26.873 -8.367 -18.835 1.00 90.31 362 LEU A C 1
ATOM 2769 O O . LEU A 1 362 ? 26.344 -7.628 -19.660 1.00 90.31 362 LEU A O 1
ATOM 2773 N N . LEU A 1 363 ? 28.194 -8.551 -18.799 1.00 90.06 363 LEU A N 1
ATOM 2774 C CA . LEU A 1 363 ? 29.130 -7.910 -19.723 1.00 90.06 363 LEU A CA 1
ATOM 2775 C C . LEU A 1 363 ? 28.802 -8.253 -21.184 1.00 90.06 363 LEU A C 1
ATOM 2777 O O . LEU A 1 363 ? 28.764 -7.369 -22.037 1.00 90.06 363 LEU A O 1
ATOM 2781 N N . ASP A 1 364 ? 28.518 -9.521 -21.483 1.00 92.19 364 ASP A N 1
ATOM 2782 C CA . ASP A 1 364 ? 28.152 -9.956 -22.834 1.00 92.19 364 ASP A CA 1
ATOM 2783 C C . ASP A 1 364 ? 26.797 -9.385 -23.282 1.00 92.19 364 ASP A C 1
ATOM 2785 O O . ASP A 1 364 ? 26.595 -9.110 -24.467 1.00 92.19 364 ASP A O 1
ATOM 2789 N N . LEU A 1 365 ? 25.849 -9.181 -22.362 1.00 94.31 365 LEU A N 1
ATOM 2790 C CA . LEU A 1 365 ? 24.618 -8.447 -22.652 1.00 94.31 365 LEU A CA 1
ATOM 2791 C C . LEU A 1 365 ? 24.912 -6.980 -22.987 1.00 94.31 365 LEU A C 1
ATOM 2793 O O . LEU A 1 365 ? 24.492 -6.524 -24.048 1.00 94.31 365 LEU A O 1
ATOM 2797 N N . LEU A 1 366 ? 25.667 -6.274 -22.144 1.00 93.56 366 LEU A N 1
ATOM 2798 C CA . LEU A 1 366 ? 26.009 -4.863 -22.346 1.00 93.56 366 LEU A CA 1
ATOM 2799 C C . LEU A 1 366 ? 26.756 -4.650 -23.673 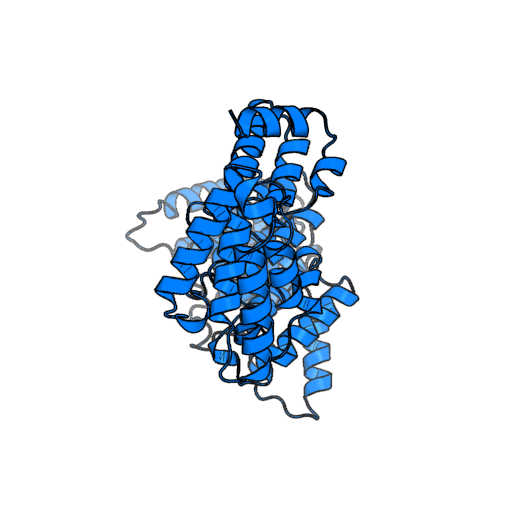1.00 93.56 366 LEU A C 1
ATOM 2801 O O . LEU A 1 366 ? 26.377 -3.785 -24.459 1.00 93.56 366 LEU A O 1
ATOM 2805 N N . ARG A 1 367 ? 27.729 -5.510 -24.010 1.00 92.62 367 ARG A N 1
ATOM 2806 C CA . ARG A 1 367 ? 28.413 -5.473 -25.319 1.00 92.62 367 ARG A CA 1
ATOM 2807 C C . ARG A 1 367 ? 27.454 -5.658 -26.488 1.00 92.62 367 ARG A C 1
ATOM 2809 O O . ARG A 1 367 ? 27.576 -4.958 -27.492 1.00 92.62 367 ARG A O 1
ATOM 2816 N N . ARG A 1 368 ? 26.505 -6.596 -26.385 1.00 94.38 368 ARG A N 1
ATOM 2817 C CA . ARG A 1 368 ? 25.494 -6.806 -27.435 1.00 94.38 368 ARG A CA 1
ATOM 2818 C C . ARG A 1 368 ? 24.610 -5.576 -27.608 1.00 94.38 368 ARG A C 1
ATOM 2820 O O . ARG A 1 368 ? 24.336 -5.211 -28.742 1.00 94.38 368 ARG A O 1
ATOM 2827 N N . LEU A 1 369 ? 24.206 -4.923 -26.521 1.00 93.94 369 LEU A N 1
ATOM 2828 C CA . LEU A 1 369 ? 23.397 -3.702 -26.578 1.00 93.94 369 LEU A CA 1
ATOM 2829 C C . LEU A 1 369 ? 24.143 -2.543 -27.252 1.00 93.94 369 LEU A C 1
ATOM 2831 O O . LEU A 1 369 ? 23.547 -1.842 -28.060 1.00 93.94 369 LEU A O 1
ATOM 2835 N N . LEU A 1 370 ? 25.447 -2.397 -26.993 1.00 92.00 370 LEU A N 1
ATOM 2836 C CA . LEU A 1 370 ? 26.292 -1.372 -27.622 1.00 92.00 370 LEU A CA 1
ATOM 2837 C C . LEU A 1 370 ? 26.564 -1.617 -29.116 1.00 92.00 370 LEU A C 1
ATOM 2839 O O . LEU A 1 370 ? 26.892 -0.684 -29.841 1.00 92.00 370 LEU A O 1
ATOM 2843 N N . THR A 1 371 ? 26.491 -2.870 -29.576 1.00 91.75 371 THR A N 1
ATOM 2844 C CA . THR A 1 371 ? 26.940 -3.270 -30.926 1.00 91.75 371 THR A CA 1
ATOM 2845 C C . THR A 1 371 ? 25.828 -3.785 -31.836 1.00 91.75 371 THR A C 1
ATOM 2847 O O . THR A 1 371 ? 26.100 -4.187 -32.969 1.00 91.75 371 THR A O 1
ATOM 2850 N N . ARG A 1 372 ? 24.578 -3.800 -31.365 1.00 91.56 372 ARG A N 1
ATOM 2851 C CA . ARG A 1 372 ? 23.431 -4.238 -32.169 1.00 91.56 372 ARG A CA 1
ATOM 2852 C C . ARG A 1 372 ? 23.155 -3.272 -33.324 1.00 91.56 372 ARG A C 1
ATOM 2854 O O . ARG A 1 372 ? 23.459 -2.087 -33.227 1.00 91.56 372 ARG A O 1
ATOM 2861 N N . ALA A 1 373 ? 22.572 -3.770 -34.411 1.00 90.69 373 ALA A N 1
ATOM 2862 C CA . ALA A 1 373 ? 22.328 -2.965 -35.611 1.00 90.69 373 ALA A CA 1
ATOM 2863 C C . ALA A 1 373 ? 21.369 -1.791 -35.332 1.00 90.69 373 ALA A C 1
ATOM 2865 O O . ALA A 1 373 ? 21.595 -0.671 -35.795 1.00 90.69 373 ALA A O 1
ATOM 2866 N N . GLU A 1 374 ? 20.376 -2.043 -34.478 1.00 89.69 374 GLU A N 1
ATOM 2867 C CA . GLU A 1 374 ? 19.316 -1.122 -34.072 1.00 89.69 374 GLU A CA 1
ATOM 2868 C C . GLU A 1 374 ? 19.847 0.123 -33.350 1.00 89.69 374 GLU A C 1
ATOM 2870 O O . GLU A 1 374 ? 19.197 1.164 -33.378 1.00 89.69 374 GLU A O 1
ATOM 2875 N N . ALA A 1 375 ? 21.055 0.057 -32.774 1.00 82.44 375 ALA A N 1
ATOM 2876 C CA . ALA A 1 375 ? 21.713 1.163 -32.071 1.00 82.44 375 ALA A CA 1
ATOM 2877 C C . ALA A 1 375 ? 21.828 2.452 -32.907 1.00 82.44 375 ALA A C 1
ATOM 2879 O O . ALA A 1 375 ? 21.975 3.536 -32.352 1.00 82.44 375 ALA A O 1
ATOM 2880 N N . SER A 1 376 ? 21.784 2.333 -34.238 1.00 86.31 376 SER A N 1
ATOM 2881 C CA . SER A 1 376 ? 21.892 3.452 -35.184 1.00 86.31 376 SER A CA 1
ATOM 2882 C C . SER A 1 376 ? 20.638 3.662 -36.041 1.00 86.31 376 SER A C 1
ATOM 2884 O O . SER A 1 376 ? 20.639 4.500 -36.943 1.00 86.31 376 SER A O 1
ATOM 2886 N N . GLU A 1 377 ? 19.572 2.895 -35.793 1.00 90.06 377 GLU A N 1
ATOM 2887 C CA . GLU A 1 377 ? 18.360 2.916 -36.621 1.00 90.06 377 GLU A CA 1
ATOM 2888 C C . GLU A 1 377 ? 17.371 4.015 -36.208 1.00 90.06 377 GLU A C 1
ATOM 2890 O O . GLU A 1 377 ? 16.582 4.470 -37.040 1.00 90.06 377 GLU A O 1
ATOM 2895 N N . SER A 1 378 ? 17.417 4.476 -34.952 1.00 92.06 378 SER A N 1
ATOM 2896 C CA . SER A 1 378 ? 16.556 5.549 -34.446 1.00 92.06 378 SER A CA 1
ATOM 2897 C C . SER A 1 378 ? 17.295 6.486 -33.484 1.00 92.06 378 SER A C 1
ATOM 2899 O O . SER A 1 378 ? 18.263 6.105 -32.831 1.00 92.06 378 SER A O 1
ATOM 2901 N N . ALA A 1 379 ? 16.801 7.723 -33.365 1.00 91.38 379 ALA A N 1
ATOM 2902 C CA . ALA A 1 379 ? 17.340 8.702 -32.420 1.00 91.38 379 ALA A CA 1
ATOM 2903 C C . ALA A 1 379 ? 17.134 8.290 -30.947 1.00 91.38 379 ALA A C 1
ATOM 2905 O O . ALA A 1 379 ? 17.903 8.697 -30.080 1.00 91.38 379 ALA A O 1
ATOM 2906 N N . GLU A 1 380 ? 16.096 7.501 -30.656 1.00 90.31 380 GLU A N 1
ATOM 2907 C CA . GLU A 1 380 ? 15.840 6.959 -29.314 1.00 90.31 380 GLU A CA 1
ATOM 2908 C C . GLU A 1 380 ? 16.846 5.866 -28.953 1.00 90.31 380 GLU A C 1
ATOM 2910 O O . GLU A 1 380 ? 17.324 5.817 -27.821 1.00 90.31 380 GLU A O 1
ATOM 2915 N N . GLU A 1 381 ? 17.215 5.032 -29.926 1.00 93.81 381 GLU A N 1
ATOM 2916 C CA . GLU A 1 381 ? 18.227 3.996 -29.746 1.00 93.81 381 GLU A CA 1
ATOM 2917 C C . GLU A 1 381 ? 19.637 4.572 -29.622 1.00 93.81 381 GLU A C 1
ATOM 2919 O O . GLU A 1 381 ? 20.387 4.171 -28.733 1.00 93.81 381 GLU A O 1
ATOM 2924 N N . GLU A 1 382 ? 19.975 5.576 -30.432 1.00 93.12 382 GLU A N 1
ATOM 2925 C CA . GLU A 1 382 ? 21.241 6.305 -30.305 1.00 93.12 382 GLU A CA 1
ATOM 2926 C C . GLU A 1 382 ? 21.361 6.987 -28.929 1.00 93.12 382 GLU A C 1
ATOM 2928 O O . GLU A 1 382 ? 22.418 6.938 -28.288 1.00 93.12 382 GLU A O 1
ATOM 2933 N N . ARG A 1 383 ? 20.262 7.577 -28.433 1.00 93.69 383 ARG A N 1
ATOM 2934 C CA . ARG A 1 383 ? 20.187 8.148 -27.080 1.00 93.69 383 ARG A CA 1
ATOM 2935 C C . ARG A 1 383 ? 20.401 7.083 -26.008 1.00 93.69 383 ARG A C 1
ATOM 2937 O O . ARG A 1 383 ? 21.268 7.275 -25.160 1.00 93.69 383 ARG A O 1
ATOM 2944 N N . PHE A 1 384 ? 19.671 5.967 -26.079 1.00 95.00 384 PHE A N 1
ATOM 2945 C CA . PHE A 1 384 ? 19.819 4.859 -25.133 1.00 95.00 384 PHE A CA 1
ATOM 2946 C C . PHE A 1 384 ? 21.266 4.347 -25.089 1.00 95.00 384 PHE A C 1
ATOM 2948 O O . PHE A 1 384 ? 21.822 4.153 -24.013 1.00 95.00 384 PHE A O 1
ATOM 2955 N N . VAL A 1 385 ? 21.908 4.160 -26.247 1.00 94.56 385 VAL A N 1
ATOM 2956 C CA . VAL A 1 385 ? 23.302 3.690 -26.320 1.00 94.56 385 VAL A CA 1
ATOM 2957 C C . VAL A 1 385 ? 24.274 4.704 -25.723 1.00 94.56 385 VAL A C 1
ATOM 2959 O O . VAL A 1 385 ? 25.203 4.306 -25.025 1.00 94.56 385 VAL A O 1
ATOM 2962 N N . THR A 1 386 ? 24.053 5.998 -25.952 1.00 93.50 386 THR A N 1
ATOM 2963 C CA . THR A 1 386 ? 24.877 7.064 -25.363 1.00 93.50 386 THR A CA 1
ATOM 2964 C C . THR A 1 386 ? 24.786 7.041 -23.837 1.00 93.50 386 THR A C 1
ATOM 2966 O O . THR A 1 386 ? 25.813 7.006 -23.166 1.00 93.50 386 THR A O 1
ATOM 2969 N N . GLN A 1 387 ? 23.573 6.947 -23.290 1.00 92.94 387 GLN A N 1
ATOM 2970 C CA . GLN A 1 387 ? 23.357 6.841 -21.844 1.00 92.94 387 GLN A CA 1
ATOM 2971 C C . GLN A 1 387 ? 23.950 5.551 -21.274 1.00 92.94 387 GLN A C 1
ATOM 2973 O O . GLN A 1 387 ? 24.591 5.566 -20.230 1.00 92.94 387 GLN A O 1
ATOM 2978 N N . LEU A 1 388 ? 23.821 4.429 -21.988 1.00 92.56 388 LEU A N 1
ATOM 2979 C CA . LEU A 1 388 ? 24.432 3.169 -21.575 1.00 92.56 388 LEU A CA 1
ATOM 2980 C C . LEU A 1 388 ? 25.960 3.281 -21.467 1.00 92.56 388 LEU A C 1
ATOM 2982 O O . LEU A 1 388 ? 26.552 2.707 -20.554 1.00 92.56 388 LEU A O 1
ATOM 2986 N N . ILE A 1 389 ? 26.602 4.017 -22.382 1.00 92.25 389 ILE A N 1
ATOM 2987 C CA . ILE A 1 389 ? 28.039 4.306 -22.309 1.00 92.25 389 ILE A CA 1
ATOM 2988 C C . ILE A 1 389 ? 28.356 5.117 -21.050 1.00 92.25 389 ILE A C 1
ATOM 2990 O O . ILE A 1 389 ? 29.308 4.767 -20.354 1.00 92.25 389 ILE A O 1
ATOM 2994 N N . ASP A 1 390 ? 27.563 6.141 -20.737 1.00 90.44 390 ASP A N 1
ATOM 2995 C CA . ASP A 1 390 ? 27.758 6.964 -19.538 1.00 90.44 390 ASP A CA 1
ATOM 2996 C C . ASP A 1 390 ? 27.651 6.113 -18.260 1.00 90.44 390 ASP A C 1
ATOM 2998 O O . ASP A 1 390 ? 28.579 6.109 -17.449 1.00 90.44 390 ASP A O 1
ATOM 3002 N N . VAL A 1 391 ? 26.618 5.267 -18.143 1.00 86.94 391 VAL A N 1
ATOM 3003 C CA . VAL A 1 391 ? 26.453 4.348 -17.000 1.00 86.94 391 VAL A CA 1
ATOM 3004 C C . VAL A 1 391 ? 27.652 3.393 -16.868 1.00 86.94 391 VAL A C 1
ATOM 3006 O O . VAL A 1 391 ? 28.158 3.172 -15.764 1.00 86.94 391 VAL A O 1
ATOM 3009 N N . ILE A 1 392 ? 28.154 2.840 -17.980 1.00 88.00 392 ILE A N 1
ATOM 3010 C CA . ILE A 1 392 ? 29.343 1.964 -18.009 1.00 88.00 392 ILE A CA 1
ATOM 3011 C C . ILE A 1 392 ? 30.601 2.708 -17.529 1.00 88.00 392 ILE A C 1
ATOM 3013 O O . ILE A 1 392 ? 31.421 2.140 -16.794 1.00 88.00 392 ILE A O 1
ATOM 3017 N N . VAL A 1 393 ? 30.773 3.964 -17.952 1.00 88.06 393 VAL A N 1
ATOM 3018 C CA . VAL A 1 393 ? 31.912 4.813 -17.578 1.00 88.06 393 VAL A CA 1
ATOM 3019 C C . VAL A 1 393 ? 31.862 5.170 -16.095 1.00 88.06 393 VAL A C 1
ATOM 3021 O O . VAL A 1 393 ? 32.879 5.015 -15.410 1.00 88.06 393 VAL A O 1
ATOM 3024 N N . ASP A 1 394 ? 30.697 5.561 -15.580 1.00 85.88 394 ASP A N 1
ATOM 3025 C CA . ASP A 1 394 ? 30.498 5.927 -14.173 1.00 85.88 394 ASP A CA 1
ATOM 3026 C C . ASP A 1 394 ? 30.816 4.762 -13.227 1.00 85.88 394 ASP A C 1
ATOM 3028 O O . ASP A 1 394 ? 31.458 4.938 -12.185 1.00 85.88 394 ASP A O 1
ATOM 3032 N N . HIS A 1 395 ? 30.498 3.537 -13.651 1.00 84.44 395 HIS A N 1
ATOM 3033 C CA . HIS A 1 395 ? 30.814 2.310 -12.919 1.00 84.44 395 HIS A CA 1
ATOM 3034 C C . HIS A 1 395 ? 32.217 1.751 -13.209 1.00 84.44 395 HIS A C 1
ATOM 3036 O O . HIS A 1 395 ? 32.582 0.684 -12.711 1.00 84.44 395 HIS A O 1
ATOM 3042 N N . LYS A 1 396 ? 33.050 2.476 -13.972 1.00 87.44 396 LYS A N 1
ATOM 3043 C CA . LYS A 1 396 ? 34.452 2.134 -14.288 1.00 87.44 396 LYS A CA 1
ATOM 3044 C C . LYS A 1 396 ? 34.622 0.774 -14.971 1.00 87.44 396 LYS A C 1
ATOM 3046 O O . LYS A 1 396 ? 35.658 0.121 -14.822 1.00 87.44 396 LYS A O 1
ATOM 3051 N N . MET A 1 397 ? 33.644 0.362 -15.769 1.00 84.56 397 MET A N 1
ATOM 3052 C CA . MET A 1 397 ? 33.652 -0.914 -16.484 1.00 84.56 397 MET A CA 1
ATOM 3053 C C . MET A 1 397 ? 34.447 -0.826 -17.797 1.00 84.56 397 MET A C 1
ATOM 3055 O O . MET A 1 397 ? 33.945 -1.097 -18.886 1.00 84.56 397 MET A O 1
ATOM 3059 N N . VAL A 1 398 ? 35.721 -0.437 -17.699 1.00 79.88 398 VAL A N 1
ATOM 3060 C CA . VAL A 1 398 ? 36.591 -0.112 -18.849 1.00 79.88 398 VAL A CA 1
ATOM 3061 C C . VAL A 1 398 ? 36.785 -1.266 -19.842 1.00 79.88 398 VAL A C 1
ATOM 3063 O O . VAL A 1 398 ? 37.084 -1.033 -21.005 1.00 79.88 398 VAL A O 1
ATOM 3066 N N . GLU A 1 399 ? 36.576 -2.508 -19.410 1.00 79.00 399 GLU A N 1
ATOM 3067 C CA . GLU A 1 399 ? 36.647 -3.726 -20.234 1.00 79.00 399 GLU A CA 1
ATOM 3068 C C . GLU A 1 399 ? 35.483 -3.904 -21.227 1.00 79.00 399 GLU A C 1
ATOM 3070 O O . GLU A 1 399 ? 35.494 -4.826 -22.053 1.00 79.00 399 GLU A O 1
ATOM 3075 N N . LEU A 1 400 ? 34.458 -3.054 -21.131 1.00 76.75 400 LEU A N 1
ATOM 3076 C CA . LEU A 1 400 ? 33.361 -2.971 -22.093 1.00 76.75 400 LEU A CA 1
ATOM 3077 C C . LEU A 1 400 ? 33.645 -2.003 -23.241 1.00 76.75 400 LEU A C 1
ATOM 3079 O O . LEU A 1 400 ? 32.952 -2.070 -24.256 1.00 76.75 400 LEU A O 1
ATOM 3083 N N . TYR A 1 401 ? 34.657 -1.146 -23.102 1.00 67.81 401 TYR A N 1
ATOM 3084 C CA . TYR A 1 401 ? 35.064 -0.241 -24.164 1.00 67.81 401 TYR A CA 1
ATOM 3085 C C . TYR A 1 401 ? 36.003 -0.986 -25.132 1.00 67.81 401 TYR A C 1
ATOM 3087 O O . TYR A 1 401 ? 36.993 -1.564 -24.672 1.00 67.81 401 TYR A O 1
ATOM 3095 N N . PRO A 1 402 ? 35.679 -1.051 -26.436 1.00 58.12 402 PRO A N 1
ATOM 3096 C CA . PRO A 1 402 ? 36.522 -1.712 -27.431 1.00 58.12 402 PRO A CA 1
ATOM 3097 C C . PRO A 1 402 ? 37.889 -1.045 -27.629 1.00 58.12 402 PRO A C 1
ATOM 3099 O O . PRO A 1 402 ? 38.011 0.183 -27.402 1.00 58.12 402 PRO A O 1
#